Protein AF-0000000070193181 (afdb_homodimer)

InterPro domains:
  IPR027873 Protein PAXX [PF15384] (35-204)
  IPR027873 Protein PAXX [PTHR28586] (33-205)
  IPR054134 Protein PAXX, N-terminal domain [cd22286] (14-117)

Foldseek 3Di:
DDAPLVLCVVLVQAWDWDWDADPNQIKIWTWHQDPPRFTKTWMDSLQWIWIDTDDPVRLVVLCVVLVHDDSSVVSNQQVVQRVVVVWDKDQPDPVSQKIWIWGDDDPNIRIDITGTDDPVVRVVVSVVSVVVVVVVVVVVVVVVVVVVVVVVVVVVVVVVVVVVPPVVVVPPPPPPPPDPPPPPPDDPPDDDPDDPDDDDDDDPD/DDAPLVLCVVLVQAWDWDWDADPNQIKIWTWHQDDPRFTKTWMDSLQWIWIDTHDPVRLVVLCVVLVHDDSSVVSNQQVVQRVVVVWDKDQPDPVSQKIWIWGDDDPNIRIDITGTDDPVVRVVVSVVSVVVVVVVVVVVVVVVVVVVVVVVVVVVVVVVVVVVPPVVVVPPPPPPPPDPPDPDDPDPDDPDDDDDDDDDDDPDD

Organism: Mizuhopecten yessoensis (NCBI:txid6573)

Secondary structure (DSSP, 8-state):
---HHHHHHHTT-TT-EEEEEETTEEEEEEEEE-GGG-EEEEEESSS-EEEEEE-HHHHHHHHHHTT-SSHHHHHHHHHHHHHTT-EEEE--STT-SEEEEEESSGGG-EEEEEEEPPHHHHHHHHHHHHHHHHHHHHHHHHHHHHHHHHHHHHHHHHHHHHHT--GGG------------------------------------/---HHHHHHHTT-TT-EEEEEETTEEEEEEEEE-GGG-EEEEEESSS-EEEEEE-HHHHHHHHHHTT-SSHHHHHHHHHHHHHTT-EEEE--STT-SEEEEEESSGGG-EEEEEEEPPHHHHHHHHHHHHHHHHHHHHHHHHHHHHHHHHHHHHHHHHHHHHHT--GGG------------------------------------

Radius of gyration: 42.68 Å; Cα contacts (8 Å, |Δi|>4): 519; chains: 2; bounding box: 134×130×107 Å

pLDDT: mean 82.74, std 24.54, range [20.33, 98.81]

Sequence (410 aa):
MASLKAILIDAKVDELHLVETVKNAKSLYFTGLGTNDKWKICSTNGTDVWKVELDDDELESYKDAAGVSTLEAFLSKFRKGFLAGDIATVIPFVDGTKVTINVGKGADKISIDVFEAKAAERKAELQNVLFRLADENMALRSDLAAAEKTIVSLKAQKGQGAAGFSLNDIGPKSSNQAKARPKAGMSAVNPNSKKRKAVTGVVFEMASLKAILIDAKVDELHLVETVKNAKSLYFTGLGTNDKWKICSTNGTDVWKVELDDDELESYKDAAGVSTLEAFLSKFRKGFLAGDIATVIPFVDGTKVTINVGKGADKISIDVFEAKAAERKAELQNVLFRLADENMALRSDLAAAEKTIVSLKAQKGQGAAGFSLNDIGPKSSNQAKARPKAGMSAVNPNSKKRKAVTGVVFE

Nearest PDB structures (foldseek):
  8p26-assembly4_H  TM=8.002E-01  e=2.041E-05  Arabidopsis thaliana
  1fu1-assembly1_B  TM=5.663E-01  e=6.458E-06  Homo sapiens
  5chx-assembly2_B  TM=5.996E-01  e=2.290E-05  Homo sapiens
  5cj4-assembly1_B  TM=5.265E-01  e=8.129E-06  Homo sapiens
  5wlz-assembly1_B  TM=6.507E-01  e=3.839E-04  Homo sapiens

Solvent-accessible surface area (backbone atoms only — not comparable to full-atom values): 23713 Å² total; per-residue (Å²): 128,81,52,66,53,56,51,34,54,73,57,61,51,39,74,41,70,48,78,47,74,54,97,90,40,58,36,40,37,36,32,29,70,41,79,93,51,14,48,23,43,36,38,28,65,56,80,55,35,27,37,38,69,35,46,72,70,55,45,50,51,51,31,54,74,50,71,40,90,44,69,68,56,37,46,46,50,46,42,51,16,52,75,67,63,33,64,46,76,44,63,87,47,92,83,54,49,44,37,35,42,32,31,33,67,80,93,69,30,41,74,44,74,25,28,55,48,53,72,72,55,30,50,50,51,54,26,54,50,42,53,49,36,50,53,47,35,56,50,43,53,52,52,36,53,53,45,50,51,50,44,55,52,54,54,51,52,54,56,53,60,62,57,66,65,55,63,71,77,66,53,79,76,73,77,74,75,70,76,78,72,75,79,74,76,80,76,80,81,82,80,86,72,81,79,80,79,84,83,85,81,85,71,82,124,128,81,50,66,52,56,51,34,54,74,57,61,52,37,75,41,69,48,77,46,75,55,97,89,41,59,34,41,37,36,31,29,70,40,79,94,51,14,48,23,44,36,37,28,64,57,80,55,33,27,38,38,69,35,47,73,70,55,45,49,51,51,30,54,73,49,73,40,92,43,71,68,57,39,45,46,50,44,42,52,16,52,74,69,62,33,64,48,76,44,65,85,46,92,84,54,47,44,36,35,41,32,31,35,66,80,92,70,30,40,75,44,74,25,28,54,48,53,71,71,55,28,50,50,51,53,27,52,52,42,52,48,36,50,53,49,37,54,50,42,52,52,52,35,53,52,44,50,52,52,45,53,52,54,53,52,53,55,56,53,60,62,57,65,68,55,65,71,78,66,54,80,77,74,78,75,76,71,77,79,69,77,81,75,84,77,77,84,78,85,86,73,86,72,88,82,86,84,77,85,86,80,85,69,118

Structure (mmCIF, N/CA/C/O backbone):
data_AF-0000000070193181-model_v1
#
loop_
_entity.id
_entity.type
_entity.pdbx_description
1 polymer 'Uncharacterized protein'
#
loop_
_atom_site.group_PDB
_atom_site.id
_atom_site.type_symbol
_atom_site.label_atom_id
_atom_site.label_alt_id
_atom_site.label_comp_id
_atom_site.label_asym_id
_atom_site.label_entity_id
_atom_site.label_seq_id
_atom_site.pdbx_PDB_ins_code
_atom_site.Cartn_x
_atom_site.Cartn_y
_atom_site.Cartn_z
_atom_site.occupancy
_atom_site.B_iso_or_equiv
_atom_site.auth_seq_id
_atom_site.auth_comp_id
_atom_site.auth_asym_id
_atom_site.auth_atom_id
_atom_site.pdbx_PDB_model_num
ATOM 1 N N . MET A 1 1 ? -33.312 4.758 -8.43 1 65.62 1 MET A N 1
ATOM 2 C CA . MET A 1 1 ? -32.594 4.285 -7.242 1 65.62 1 MET A CA 1
ATOM 3 C C . MET A 1 1 ? -31.094 4.309 -7.457 1 65.62 1 MET A C 1
ATOM 5 O O . MET A 1 1 ? -30.625 4.148 -8.586 1 65.62 1 MET A O 1
ATOM 9 N N . ALA A 1 2 ? -30.344 4.812 -6.531 1 84 2 ALA A N 1
ATOM 10 C CA . ALA A 1 2 ? -28.906 4.922 -6.695 1 84 2 ALA A CA 1
ATOM 11 C C . ALA A 1 2 ? -28.281 3.564 -7 1 84 2 ALA A C 1
ATOM 13 O O . ALA A 1 2 ? -28.75 2.533 -6.52 1 84 2 ALA A O 1
ATOM 14 N N . SER A 1 3 ? -27.453 3.535 -7.984 1 93.69 3 SER A N 1
ATOM 15 C CA . SER A 1 3 ? -26.734 2.307 -8.305 1 93.69 3 SER A CA 1
ATOM 16 C C . SER A 1 3 ? -25.969 1.774 -7.098 1 93.69 3 SER A C 1
ATOM 18 O O . SER A 1 3 ? -25.625 2.535 -6.188 1 93.69 3 SER A O 1
ATOM 20 N N . LEU A 1 4 ? -25.828 0.489 -7.043 1 95.06 4 LEU A N 1
ATOM 21 C CA . LEU A 1 4 ? -25.078 -0.11 -5.945 1 95.06 4 LEU A CA 1
ATOM 22 C C . LEU A 1 4 ? -23.703 0.544 -5.805 1 95.06 4 LEU A C 1
ATOM 24 O O . LEU A 1 4 ? -23.25 0.827 -4.691 1 95.06 4 LEU A O 1
ATOM 28 N N . LYS A 1 5 ? -23.047 0.764 -6.91 1 96.56 5 LYS A N 1
ATOM 29 C CA . LYS A 1 5 ? -21.75 1.43 -6.91 1 96.56 5 LYS A CA 1
ATOM 30 C C . LYS A 1 5 ? -21.812 2.773 -6.191 1 96.56 5 LYS A C 1
ATOM 32 O O . LYS A 1 5 ? -20.969 3.082 -5.355 1 96.56 5 LYS A O 1
ATOM 37 N N . ALA A 1 6 ? -22.75 3.535 -6.492 1 96.81 6 ALA A N 1
ATOM 38 C CA . ALA A 1 6 ? -22.906 4.852 -5.875 1 96.81 6 ALA A CA 1
ATOM 39 C C . ALA A 1 6 ? -23.125 4.727 -4.371 1 96.81 6 ALA A C 1
ATOM 41 O O . ALA A 1 6 ? -22.594 5.512 -3.59 1 96.81 6 ALA A O 1
ATOM 42 N N . ILE A 1 7 ? -23.922 3.781 -3.994 1 96.81 7 ILE A N 1
ATOM 43 C CA . ILE A 1 7 ? -24.234 3.555 -2.588 1 96.81 7 ILE A CA 1
ATOM 44 C C . ILE A 1 7 ? -22.969 3.172 -1.833 1 96.81 7 ILE A C 1
ATOM 46 O O . ILE A 1 7 ? -22.719 3.67 -0.733 1 96.81 7 ILE A O 1
ATOM 50 N N . LEU A 1 8 ? -22.188 2.328 -2.395 1 97.88 8 LEU A N 1
ATOM 51 C CA . LEU A 1 8 ? -20.969 1.851 -1.766 1 97.88 8 LEU A CA 1
ATOM 52 C C . LEU A 1 8 ? -19.953 2.984 -1.605 1 97.88 8 LEU A C 1
ATOM 54 O O . LEU A 1 8 ? -19.281 3.082 -0.578 1 97.88 8 LEU A O 1
ATOM 58 N N . ILE A 1 9 ? -19.812 3.832 -2.613 1 97.62 9 ILE A N 1
ATOM 59 C CA . ILE A 1 9 ? -18.891 4.965 -2.592 1 97.62 9 ILE A CA 1
ATOM 60 C C . ILE A 1 9 ? -19.344 5.977 -1.543 1 97.62 9 ILE A C 1
ATOM 62 O O . ILE A 1 9 ? -18.531 6.496 -0.777 1 97.62 9 ILE A O 1
ATOM 66 N N . ASP A 1 10 ? -20.625 6.203 -1.523 1 96.94 10 ASP A N 1
ATOM 67 C CA . ASP A 1 10 ? -21.172 7.133 -0.54 1 96.94 10 ASP A CA 1
ATOM 68 C C . ASP A 1 10 ? -20.938 6.629 0.882 1 96.94 10 ASP A C 1
ATOM 70 O O . ASP A 1 10 ? -20.672 7.418 1.79 1 96.94 10 ASP A O 1
ATOM 74 N N . ALA A 1 11 ? -21.062 5.324 1.066 1 97.56 11 ALA A N 1
ATOM 75 C CA . ALA A 1 11 ? -20.859 4.707 2.375 1 97.56 11 ALA A CA 1
ATOM 76 C C . ALA A 1 11 ? -19.375 4.555 2.68 1 97.56 11 ALA A C 1
ATOM 78 O O . ALA A 1 11 ? -19 4.152 3.783 1 97.56 11 ALA A O 1
ATOM 79 N N . LYS A 1 12 ? -18.469 4.777 1.713 1 97.38 12 LYS A N 1
ATOM 80 C CA . LYS A 1 12 ? -17.016 4.727 1.824 1 97.38 12 LYS A CA 1
ATOM 81 C C . LYS A 1 12 ? -16.531 3.322 2.193 1 97.38 12 LYS A C 1
ATOM 83 O O . LYS A 1 12 ? -15.672 3.162 3.057 1 97.38 12 LYS A O 1
ATOM 88 N N . VAL A 1 13 ? -17.203 2.336 1.604 1 98.44 13 VAL A N 1
ATOM 89 C CA . VAL A 1 13 ? -16.797 0.963 1.89 1 98.44 13 VAL A CA 1
ATOM 90 C C . VAL A 1 13 ? -16.188 0.336 0.643 1 98.44 13 VAL A C 1
ATOM 92 O O . VAL A 1 13 ? -15.852 -0.852 0.636 1 98.44 13 VAL A O 1
ATOM 95 N N . ASP A 1 14 ? -15.906 1.132 -0.426 1 97.62 14 ASP A N 1
ATOM 96 C CA . ASP A 1 14 ? -15.445 0.626 -1.717 1 97.62 14 ASP A CA 1
ATOM 97 C C . ASP A 1 14 ? -13.93 0.479 -1.743 1 97.62 14 ASP A C 1
ATOM 99 O O . ASP A 1 14 ? -13.375 -0.171 -2.635 1 97.62 14 ASP A O 1
ATOM 103 N N . GLU A 1 15 ? -13.18 1.041 -0.771 1 97.25 15 GLU A N 1
ATOM 104 C CA . GLU A 1 15 ? -11.719 0.988 -0.819 1 97.25 15 GLU A CA 1
ATOM 105 C C . GLU A 1 15 ? -11.125 0.893 0.583 1 97.25 15 GLU A C 1
ATOM 107 O O . GLU A 1 15 ? -10.156 1.592 0.903 1 97.25 15 GLU A O 1
ATOM 112 N N . LEU A 1 16 ? -11.641 0.043 1.404 1 98.25 16 LEU A N 1
ATOM 113 C CA . LEU A 1 16 ? -11.117 -0.183 2.746 1 98.25 16 LEU A CA 1
ATOM 114 C C . LEU A 1 16 ? -9.961 -1.184 2.721 1 98.25 16 LEU A C 1
ATOM 116 O O . LEU A 1 16 ? -9.914 -2.055 1.85 1 98.25 16 LEU A O 1
ATOM 120 N N . HIS A 1 17 ? -9.07 -1.049 3.637 1 98.69 17 HIS A N 1
ATOM 121 C CA . HIS A 1 17 ? -8.109 -2.119 3.891 1 98.69 17 HIS A CA 1
ATOM 122 C C . HIS A 1 17 ? -7.637 -2.102 5.34 1 98.69 17 HIS A C 1
ATOM 124 O O . HIS A 1 17 ? -7.688 -1.062 6 1 98.69 17 HIS A O 1
ATOM 130 N N . LEU A 1 18 ? -7.262 -3.242 5.82 1 98.12 18 LEU A N 1
ATOM 131 C CA . LEU A 1 18 ? -6.777 -3.438 7.184 1 98.12 18 LEU A CA 1
ATOM 132 C C . LEU A 1 18 ? -5.812 -4.613 7.258 1 98.12 18 LEU A C 1
ATOM 134 O O . LEU A 1 18 ? -6.043 -5.648 6.625 1 98.12 18 LEU A O 1
ATOM 138 N N . VAL A 1 19 ? -4.762 -4.402 7.988 1 97.88 19 VAL A N 1
ATOM 139 C CA . VAL A 1 19 ? -3.84 -5.504 8.242 1 97.88 19 VAL A CA 1
ATOM 140 C C . VAL A 1 19 ? -4.027 -6.02 9.672 1 97.88 19 VAL A C 1
ATOM 142 O O . VAL A 1 19 ? -4.098 -5.23 10.617 1 97.88 19 VAL A O 1
ATOM 145 N N . GLU A 1 20 ? -4.184 -7.266 9.758 1 94.56 20 GLU A N 1
ATOM 146 C CA . GLU A 1 20 ? -4.23 -7.922 11.062 1 94.56 20 GLU A CA 1
ATOM 147 C C . GLU A 1 20 ? -3.086 -8.922 11.219 1 94.56 20 GLU A C 1
ATOM 149 O O . GLU A 1 20 ? -2.746 -9.633 10.273 1 94.56 20 GLU A O 1
ATOM 154 N N . THR A 1 21 ? -2.506 -8.953 12.352 1 92.88 21 THR A N 1
ATOM 155 C CA . THR A 1 21 ? -1.449 -9.914 12.656 1 92.88 21 THR A CA 1
ATOM 156 C C . THR A 1 21 ? -1.872 -10.844 13.789 1 92.88 21 THR A C 1
ATOM 158 O O . THR A 1 21 ? -2.178 -10.383 14.898 1 92.88 21 THR A O 1
ATOM 161 N N . VAL A 1 22 ? -2.006 -12.141 13.461 1 85.31 22 VAL A N 1
ATOM 162 C CA . VAL A 1 22 ? -2.34 -13.172 14.438 1 85.31 22 VAL A CA 1
ATOM 163 C C . VAL A 1 22 ? -1.204 -14.188 14.531 1 85.31 22 VAL A C 1
ATOM 165 O O . VAL A 1 22 ? -0.847 -14.82 13.531 1 85.31 22 VAL A O 1
ATOM 168 N N . LYS A 1 23 ? -0.67 -14.461 15.734 1 86.12 23 LYS A N 1
ATOM 169 C CA . LYS A 1 23 ? 0.412 -15.414 15.969 1 86.12 23 LYS A CA 1
ATOM 170 C C . LYS A 1 23 ? 1.518 -15.258 14.93 1 86.12 23 LYS A C 1
ATOM 172 O O . LYS A 1 23 ? 1.922 -16.234 14.289 1 86.12 23 LYS A O 1
ATOM 177 N N . ASN A 1 24 ? 1.888 -14.141 14.516 1 87.94 24 ASN A N 1
ATOM 178 C CA . ASN A 1 24 ? 3.01 -13.773 13.656 1 87.94 24 ASN A CA 1
ATOM 179 C C . ASN A 1 24 ? 2.658 -13.922 12.18 1 87.94 24 ASN A C 1
ATOM 181 O O . ASN A 1 24 ? 3.547 -13.992 11.328 1 87.94 24 ASN A O 1
ATOM 185 N N . ALA A 1 25 ? 1.399 -14.211 11.875 1 91.25 25 ALA A N 1
ATOM 186 C CA . ALA A 1 25 ? 0.927 -14.258 10.492 1 91.25 25 ALA A CA 1
ATOM 187 C C . ALA A 1 25 ? 0.084 -13.023 10.164 1 91.25 25 ALA A C 1
ATOM 189 O O . ALA A 1 25 ? -0.833 -12.68 10.914 1 91.25 25 ALA A O 1
ATOM 190 N N . LYS A 1 26 ? 0.435 -12.445 9.062 1 95.56 26 LYS A N 1
ATOM 191 C 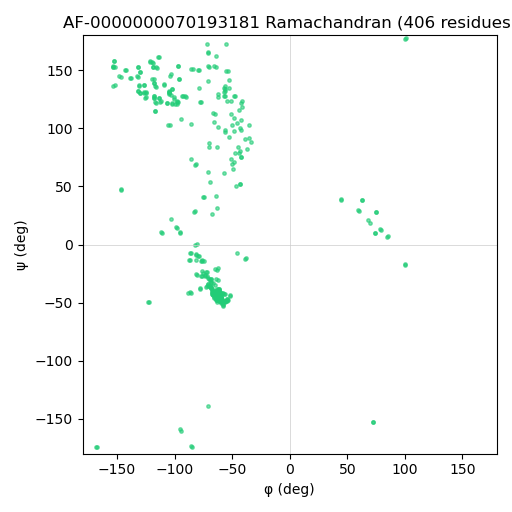CA . LYS A 1 26 ? -0.287 -11.242 8.656 1 95.56 26 LYS A CA 1
ATOM 192 C C . LYS A 1 26 ? -1.394 -11.578 7.66 1 95.56 26 LYS A C 1
ATOM 194 O O . LYS A 1 26 ? -1.228 -12.453 6.812 1 95.56 26 LYS A O 1
ATOM 199 N N . SER A 1 27 ? -2.482 -10.891 7.809 1 97.62 27 SER A N 1
ATOM 200 C CA . SER A 1 27 ? -3.576 -10.922 6.844 1 97.62 27 SER A CA 1
ATOM 201 C C . SER A 1 27 ? -4.02 -9.516 6.465 1 97.62 27 SER A C 1
ATOM 203 O O . SER A 1 27 ? -4.094 -8.633 7.316 1 97.62 27 SER A O 1
ATOM 205 N N . LEU A 1 28 ? -4.215 -9.422 5.203 1 98.62 28 LEU A N 1
ATOM 206 C CA . LEU A 1 28 ? -4.754 -8.172 4.68 1 98.62 28 LEU A CA 1
ATOM 207 C C . LEU A 1 28 ? -6.211 -8.336 4.266 1 98.62 28 LEU A C 1
ATOM 209 O O . LEU A 1 28 ? -6.547 -9.258 3.516 1 98.62 28 LEU A O 1
ATOM 213 N N . TYR A 1 29 ? -7.055 -7.547 4.855 1 98.75 29 TYR A N 1
ATOM 214 C CA . TYR A 1 29 ? -8.453 -7.441 4.453 1 98.75 29 TYR A CA 1
ATOM 215 C C . TYR A 1 29 ? -8.695 -6.18 3.631 1 98.75 29 TYR A C 1
ATOM 217 O O . TYR A 1 29 ? -8.188 -5.109 3.967 1 98.75 29 TYR A O 1
ATOM 225 N N . PHE A 1 30 ? -9.43 -6.34 2.486 1 98.75 30 PHE A N 1
ATOM 226 C CA . PHE A 1 30 ? -9.68 -5.137 1.705 1 98.75 30 PHE A CA 1
ATOM 227 C C . PHE A 1 30 ? -10.961 -5.273 0.898 1 98.75 30 PHE A C 1
ATOM 229 O O . PHE A 1 30 ? -11.43 -6.387 0.641 1 98.75 30 PHE A O 1
ATOM 236 N N . THR A 1 31 ? -11.602 -4.168 0.609 1 98.81 31 THR A N 1
ATOM 237 C CA . THR A 1 31 ? -12.828 -4.125 -0.183 1 98.81 31 THR A CA 1
ATOM 238 C C . THR A 1 31 ? -12.586 -3.41 -1.51 1 98.81 31 THR A C 1
ATOM 240 O O . THR A 1 31 ? -11.555 -2.766 -1.697 1 98.81 31 THR A O 1
ATOM 243 N N . GLY A 1 32 ? -13.461 -3.633 -2.439 1 97.81 32 GLY A N 1
ATOM 244 C CA . GLY A 1 32 ? -13.406 -2.984 -3.74 1 97.81 32 GLY A CA 1
ATOM 245 C C . GLY A 1 32 ? -14.672 -3.164 -4.551 1 97.81 32 GLY A C 1
ATOM 246 O O . GLY A 1 32 ? -15.695 -3.602 -4.023 1 97.81 32 GLY A O 1
ATOM 247 N N . LEU A 1 33 ? -14.586 -2.688 -5.75 1 97.19 33 LEU A N 1
ATOM 248 C CA . LEU A 1 33 ? -15.648 -2.912 -6.727 1 97.19 33 LEU A CA 1
ATOM 249 C C . LEU A 1 33 ? -15.25 -4.004 -7.711 1 97.19 33 LEU A C 1
ATOM 251 O O . LEU A 1 33 ? -14.195 -3.928 -8.344 1 97.19 33 LEU A O 1
ATOM 255 N N . GLY A 1 34 ? -16.047 -5.047 -7.766 1 95.38 34 GLY A N 1
ATOM 256 C CA . GLY A 1 34 ? -15.758 -6.18 -8.633 1 95.38 34 GLY A CA 1
ATOM 257 C C . GLY A 1 34 ? -16.453 -6.098 -9.969 1 95.38 34 GLY A C 1
ATOM 258 O O . GLY A 1 34 ? -16.75 -5.004 -10.453 1 95.38 34 GLY A O 1
ATOM 259 N N . THR A 1 35 ? -16.562 -7.301 -10.57 1 93.19 35 THR A N 1
ATOM 260 C CA . THR A 1 35 ? -17.25 -7.418 -11.852 1 93.19 35 THR A CA 1
ATOM 261 C C . THR A 1 35 ? -18.672 -6.891 -11.75 1 93.19 35 THR A C 1
ATOM 263 O O . THR A 1 35 ? -19.375 -7.152 -10.766 1 93.19 35 THR A O 1
ATOM 266 N N . ASN A 1 36 ? -19.109 -6.082 -12.719 1 93.88 36 ASN A N 1
ATOM 267 C CA . ASN A 1 36 ? -20.469 -5.539 -12.789 1 93.88 36 ASN A CA 1
ATOM 268 C C . ASN A 1 36 ? -20.797 -4.695 -11.562 1 93.88 36 ASN A C 1
ATOM 270 O O . ASN A 1 36 ? -21.922 -4.727 -11.062 1 93.88 36 ASN A O 1
ATOM 274 N N . ASP A 1 37 ? -19.781 -4.098 -10.977 1 93.94 37 ASP A N 1
ATOM 275 C CA . ASP A 1 37 ? -19.922 -3.127 -9.891 1 93.94 37 ASP A CA 1
ATOM 276 C C . ASP A 1 37 ? -20.406 -3.797 -8.609 1 93.94 37 ASP A C 1
ATOM 278 O O . ASP A 1 37 ? -21.031 -3.146 -7.762 1 93.94 37 ASP A O 1
ATOM 282 N N . LYS A 1 38 ? -20.25 -5.102 -8.555 1 97.38 38 LYS A N 1
ATOM 283 C CA . LYS A 1 38 ? -20.531 -5.809 -7.309 1 97.38 38 LYS A CA 1
ATOM 284 C C . LYS A 1 38 ? -19.578 -5.375 -6.199 1 97.38 38 LYS A C 1
ATOM 286 O O . LYS A 1 38 ? -18.469 -4.91 -6.477 1 97.38 38 LYS A O 1
ATOM 291 N N . TRP A 1 39 ? -20.078 -5.488 -4.945 1 98.44 39 TRP A N 1
ATOM 292 C CA . TRP A 1 39 ? -19.203 -5.199 -3.812 1 98.44 39 TRP A CA 1
ATOM 293 C C . TRP A 1 39 ? -18.25 -6.359 -3.551 1 98.44 39 TRP A C 1
ATOM 295 O O . TRP A 1 39 ? -18.688 -7.5 -3.359 1 98.44 39 TRP A O 1
ATOM 305 N N . LYS A 1 40 ? -17.031 -6.078 -3.584 1 98.5 40 LYS A N 1
ATOM 306 C CA . LYS A 1 40 ? -16.016 -7.105 -3.41 1 98.5 40 LYS A CA 1
ATOM 307 C C . LYS A 1 40 ? -15.391 -7.027 -2.021 1 98.5 40 LYS A C 1
ATOM 309 O O . LYS A 1 40 ? -15.016 -5.945 -1.564 1 98.5 40 LYS A O 1
ATOM 314 N N . ILE A 1 41 ? -15.281 -8.141 -1.348 1 98.62 41 ILE A N 1
ATOM 315 C CA . ILE A 1 41 ? -14.602 -8.273 -0.065 1 98.62 41 ILE A CA 1
ATOM 316 C C . ILE A 1 41 ? -13.547 -9.367 -0.154 1 98.62 41 ILE A C 1
ATOM 318 O O . ILE A 1 41 ? -13.844 -10.492 -0.567 1 98.62 41 ILE A O 1
ATOM 322 N N . CYS A 1 42 ? -12.32 -8.992 0.221 1 98.69 42 CYS A N 1
ATOM 323 C CA . CYS A 1 42 ? -11.211 -9.922 0.038 1 98.69 42 CYS A CA 1
ATOM 324 C C . CYS A 1 42 ? -10.383 -10.031 1.31 1 98.69 42 CYS A C 1
ATOM 326 O O . CYS A 1 42 ? -10.344 -9.102 2.115 1 98.69 42 CYS A O 1
ATOM 328 N N . SER A 1 43 ? -9.773 -11.141 1.477 1 98.38 43 SER A N 1
ATOM 329 C CA . SER A 1 43 ? -8.688 -11.367 2.428 1 98.38 43 SER A CA 1
ATOM 330 C C . SER A 1 43 ? -7.516 -12.086 1.766 1 98.38 43 SER A C 1
ATOM 332 O O . SER A 1 43 ? -7.711 -12.906 0.869 1 98.38 43 SER A O 1
ATOM 334 N N . THR A 1 44 ? -6.301 -11.734 2.17 1 98.31 44 THR A N 1
ATOM 335 C CA . THR A 1 44 ? -5.125 -12.383 1.6 1 98.31 44 THR A CA 1
ATOM 336 C C . THR A 1 44 ? -4.012 -12.5 2.637 1 98.31 44 THR A C 1
ATOM 338 O O . THR A 1 44 ? -3.869 -11.625 3.498 1 98.31 44 THR A O 1
ATOM 341 N N . ASN A 1 45 ? -3.334 -13.523 2.555 1 95.88 45 ASN A N 1
ATOM 342 C CA . ASN A 1 45 ? -2.109 -13.664 3.334 1 95.88 45 ASN A CA 1
ATOM 343 C C . ASN A 1 45 ? -0.88 -13.258 2.525 1 95.88 45 ASN A C 1
ATOM 345 O O . ASN A 1 45 ? 0.25 -13.555 2.918 1 95.88 45 ASN A O 1
ATOM 349 N N . GLY A 1 46 ? -1.112 -12.672 1.386 1 96 46 GLY A N 1
ATOM 350 C CA . GLY A 1 46 ? -0.04 -12.219 0.516 1 96 46 GLY A CA 1
ATOM 351 C C . GLY A 1 46 ? 0.243 -13.172 -0.631 1 96 46 GLY A C 1
ATOM 352 O O . GLY A 1 46 ? 0.903 -12.797 -1.604 1 96 46 GLY A O 1
ATOM 353 N N . THR A 1 47 ? -0.208 -14.391 -0.549 1 94.31 47 THR A N 1
ATOM 354 C CA . THR A 1 47 ? -0.029 -15.391 -1.6 1 94.31 47 THR A CA 1
ATOM 355 C C . THR A 1 47 ? -1.376 -15.945 -2.057 1 94.31 47 THR A C 1
ATOM 357 O O . THR A 1 47 ? -1.643 -16.031 -3.256 1 94.31 47 THR A O 1
ATOM 360 N N . ASP A 1 48 ? -2.168 -16.328 -1.132 1 95.88 48 ASP A N 1
ATOM 361 C CA . ASP A 1 48 ? -3.525 -16.781 -1.417 1 95.88 48 ASP A CA 1
ATOM 362 C C . ASP A 1 48 ? -4.539 -15.648 -1.208 1 95.88 48 ASP A C 1
ATOM 364 O O . ASP A 1 48 ? -4.285 -14.719 -0.441 1 95.88 48 ASP A O 1
ATOM 368 N N . VAL A 1 49 ? -5.637 -15.773 -1.935 1 98.25 49 VAL A N 1
ATOM 369 C CA . VAL A 1 49 ? -6.695 -14.773 -1.826 1 98.25 49 VAL A CA 1
ATOM 370 C C . VAL A 1 49 ? -8.047 -15.461 -1.641 1 98.25 49 VAL A C 1
ATOM 372 O O . VAL A 1 49 ? -8.336 -16.453 -2.307 1 98.25 49 VAL A O 1
ATOM 375 N N . TRP A 1 50 ? -8.797 -14.992 -0.686 1 98.62 50 TRP A N 1
ATOM 376 C CA . TRP A 1 50 ? -10.211 -15.328 -0.536 1 98.62 50 TRP A CA 1
ATOM 377 C C . TRP A 1 50 ? -11.086 -14.125 -0.869 1 98.62 50 TRP A C 1
ATOM 379 O O . TRP A 1 50 ? -10.773 -12.992 -0.501 1 98.62 50 TRP A O 1
ATOM 389 N N . LYS A 1 51 ? -12.172 -14.43 -1.6 1 98.5 51 LYS A N 1
ATOM 390 C CA . LYS A 1 51 ? -12.969 -13.266 -1.988 1 98.5 51 LYS A CA 1
ATOM 391 C C . LYS A 1 51 ? -14.43 -13.656 -2.197 1 98.5 51 LYS A C 1
ATOM 393 O O . LYS A 1 51 ? -14.75 -14.828 -2.361 1 98.5 51 LYS A O 1
ATOM 398 N N . VAL A 1 52 ? -15.305 -12.664 -2.098 1 98.44 52 VAL A N 1
ATOM 399 C CA . VAL A 1 52 ? -16.703 -12.75 -2.51 1 98.44 52 VAL A CA 1
ATOM 400 C C . VAL A 1 52 ? -17.109 -11.461 -3.225 1 98.44 52 VAL A C 1
ATOM 402 O O . VAL A 1 52 ? -16.547 -10.398 -2.961 1 98.44 52 VAL A O 1
ATOM 405 N N . GLU A 1 53 ? -17.906 -11.594 -4.188 1 98.38 53 GLU A N 1
ATOM 406 C CA . GLU A 1 53 ? -18.531 -10.453 -4.855 1 98.38 53 GLU A CA 1
ATOM 407 C C . GLU A 1 53 ? -20.047 -10.484 -4.684 1 98.38 53 GLU A C 1
ATOM 409 O O . GLU A 1 53 ? -20.703 -11.43 -5.117 1 98.38 53 GLU A O 1
ATOM 414 N N . LEU A 1 54 ? -20.578 -9.422 -4.121 1 98.31 54 LEU A N 1
ATOM 415 C CA . LEU A 1 54 ? -21.984 -9.422 -3.699 1 98.31 54 LEU A CA 1
ATOM 416 C C . LEU A 1 54 ? -22.797 -8.453 -4.547 1 98.31 54 LEU A C 1
ATOM 418 O O . LEU A 1 54 ? -22.438 -7.285 -4.688 1 98.31 54 LEU A O 1
ATOM 422 N N . ASP A 1 55 ? -23.797 -8.992 -5.156 1 96.75 55 ASP A N 1
ATOM 423 C CA . ASP A 1 55 ? -24.766 -8.109 -5.812 1 96.75 55 ASP A CA 1
ATOM 424 C C . ASP A 1 55 ? -25.828 -7.625 -4.828 1 96.75 55 ASP A C 1
ATOM 426 O O . ASP A 1 55 ? -25.734 -7.887 -3.625 1 96.75 55 ASP A O 1
ATOM 430 N N . ASP A 1 56 ? -26.812 -6.922 -5.336 1 94.88 56 ASP A N 1
ATOM 431 C CA . ASP A 1 56 ? -27.828 -6.297 -4.492 1 94.88 56 ASP A CA 1
ATOM 432 C C . ASP A 1 56 ? -28.562 -7.344 -3.654 1 94.88 56 ASP A C 1
ATOM 434 O O . ASP A 1 56 ? -28.75 -7.164 -2.447 1 94.88 56 ASP A O 1
ATOM 438 N N . ASP A 1 57 ? -28.953 -8.406 -4.312 1 95.69 57 ASP A N 1
ATOM 439 C CA . ASP A 1 57 ? -29.734 -9.43 -3.629 1 95.69 57 ASP A CA 1
ATOM 440 C C . ASP A 1 57 ? -28.906 -10.117 -2.543 1 95.69 57 ASP A C 1
ATOM 442 O O . ASP A 1 57 ? -29.406 -10.375 -1.446 1 95.69 57 ASP A O 1
ATOM 446 N N . GLU A 1 58 ? -27.672 -10.445 -2.832 1 96.5 58 GLU A N 1
ATOM 447 C CA . GLU A 1 58 ? -26.797 -11.102 -1.875 1 96.5 58 GLU A CA 1
ATOM 448 C C . GLU A 1 58 ? -26.5 -10.188 -0.684 1 96.5 58 GLU A C 1
ATOM 450 O O . GLU A 1 58 ? -26.453 -10.648 0.458 1 96.5 58 GLU A O 1
ATOM 455 N N . LEU A 1 59 ? -26.312 -8.961 -0.959 1 96 59 LEU A N 1
ATOM 456 C CA . LEU A 1 59 ? -26.062 -7.988 0.096 1 96 59 LEU A CA 1
ATOM 457 C C . LEU A 1 59 ? -27.266 -7.875 1.027 1 96 59 LEU A C 1
ATOM 459 O O . LEU A 1 59 ? -27.109 -7.777 2.246 1 96 59 LEU A O 1
ATOM 463 N N . GLU A 1 60 ? -28.453 -7.891 0.418 1 95.62 60 GLU A N 1
ATOM 464 C CA . GLU A 1 60 ? -29.672 -7.852 1.216 1 95.62 60 GLU A CA 1
ATOM 465 C C . GLU A 1 60 ? -29.766 -9.062 2.137 1 95.62 60 GLU A C 1
ATOM 467 O O . GLU A 1 60 ? -30.234 -8.945 3.273 1 95.62 60 GLU A O 1
ATOM 472 N N . SER A 1 61 ? -29.359 -10.148 1.63 1 96.62 61 SER A N 1
ATOM 473 C CA . SER A 1 61 ? -29.375 -11.367 2.438 1 96.62 61 SER A CA 1
ATOM 474 C C . SER A 1 61 ? -28.453 -11.242 3.646 1 96.62 61 SER A C 1
ATOM 476 O O . SER A 1 61 ? -28.812 -11.656 4.75 1 96.62 61 SER A O 1
ATOM 478 N N . TYR A 1 62 ? -27.234 -10.703 3.484 1 96.31 62 TYR A N 1
ATOM 479 C CA . TYR A 1 62 ? -26.312 -10.492 4.59 1 96.31 62 TYR A CA 1
ATOM 480 C C . TYR A 1 62 ? -26.859 -9.445 5.562 1 96.31 62 TYR A C 1
ATOM 482 O O . TYR A 1 62 ? -26.703 -9.586 6.777 1 96.31 62 TYR A O 1
ATOM 490 N N . LYS A 1 63 ? -27.422 -8.406 4.992 1 96.06 63 LYS A N 1
ATOM 491 C CA . LYS A 1 63 ? -28.062 -7.383 5.816 1 96.06 63 LYS A CA 1
ATOM 492 C C . LYS A 1 63 ? -29.125 -7.988 6.727 1 96.06 63 LYS A C 1
ATOM 494 O O . LYS A 1 63 ? -29.156 -7.711 7.93 1 96.06 63 LYS A O 1
ATOM 499 N N . ASP A 1 64 ? -30 -8.805 6.148 1 95.56 64 ASP A N 1
ATOM 500 C CA . ASP A 1 64 ? -31.078 -9.445 6.906 1 95.56 64 ASP A CA 1
ATOM 501 C C . ASP A 1 64 ? -30.5 -10.383 7.969 1 95.56 64 ASP A C 1
ATOM 503 O O . ASP A 1 64 ? -31.016 -10.43 9.094 1 95.56 64 ASP A O 1
ATOM 507 N N . ALA A 1 65 ? -29.5 -11.117 7.629 1 93.75 65 ALA A N 1
ATOM 508 C CA . ALA A 1 65 ? -28.859 -12.055 8.562 1 93.75 65 ALA A CA 1
ATOM 509 C C . ALA A 1 65 ? -28.25 -11.312 9.742 1 93.75 65 ALA A C 1
ATOM 511 O O . ALA A 1 65 ? -28.172 -11.844 10.852 1 93.75 65 ALA A O 1
ATOM 512 N N . ALA A 1 66 ? -27.812 -10.086 9.555 1 93.44 66 ALA A N 1
ATOM 513 C CA . ALA A 1 66 ? -27.188 -9.281 10.602 1 93.44 66 ALA A CA 1
ATOM 514 C C . ALA A 1 66 ? -28.25 -8.547 11.43 1 93.44 66 ALA A C 1
ATOM 516 O O . ALA A 1 66 ? -27.922 -7.883 12.414 1 93.44 66 ALA A O 1
ATOM 517 N N . GLY A 1 67 ? -29.531 -8.586 11.047 1 92.56 67 GLY A N 1
ATOM 518 C CA . GLY A 1 67 ? -30.625 -7.969 11.781 1 92.56 67 GLY A CA 1
ATOM 519 C C . GLY A 1 67 ? -30.656 -6.461 11.641 1 92.56 67 GLY A C 1
ATOM 520 O O . GLY A 1 67 ? -31.047 -5.754 12.578 1 92.56 67 GLY A O 1
ATOM 521 N N . VAL A 1 68 ? -30.156 -5.977 10.539 1 93.75 68 VAL A N 1
ATOM 522 C CA . VAL A 1 68 ? -30.125 -4.539 10.289 1 93.75 68 VAL A CA 1
ATOM 523 C C . VAL A 1 68 ? -31.234 -4.164 9.305 1 93.75 68 VAL A C 1
ATOM 525 O O . VAL A 1 68 ? -31.5 -4.902 8.352 1 93.75 68 VAL A O 1
ATOM 528 N N . SER A 1 69 ? -31.797 -3.029 9.438 1 93.75 69 SER A N 1
ATOM 529 C CA . SER A 1 69 ? -33.031 -2.686 8.742 1 93.75 69 SER A CA 1
ATOM 530 C C . SER A 1 69 ? -32.75 -2.086 7.367 1 93.75 69 SER A C 1
ATOM 532 O O . SER A 1 69 ? -33.438 -2.369 6.398 1 93.75 69 SER A O 1
ATOM 534 N N . THR A 1 70 ? -31.734 -1.207 7.273 1 95.06 70 THR A N 1
ATOM 535 C CA . THR A 1 70 ? -31.453 -0.537 6.008 1 95.06 70 THR A CA 1
ATOM 536 C C . THR A 1 70 ? -30.062 -0.881 5.504 1 95.06 70 THR A C 1
ATOM 538 O O . THR A 1 70 ? -29.172 -1.219 6.297 1 95.06 70 THR A O 1
ATOM 541 N N . LEU A 1 71 ? -29.922 -0.822 4.254 1 95.25 71 LEU A N 1
ATOM 542 C CA . LEU A 1 71 ? -28.625 -1.085 3.658 1 95.25 71 LEU A CA 1
ATOM 543 C C . LEU A 1 71 ? -27.578 -0.08 4.152 1 95.25 71 LEU A C 1
ATOM 545 O O . LEU A 1 71 ? -26.438 -0.444 4.418 1 95.25 71 LEU A O 1
ATOM 549 N N . GLU A 1 72 ? -27.953 1.146 4.238 1 95.25 72 GLU A N 1
ATOM 550 C CA . GLU A 1 72 ? -27.062 2.197 4.719 1 95.25 72 GLU A CA 1
ATOM 551 C C . GLU A 1 72 ? -26.562 1.895 6.133 1 95.25 72 GLU A C 1
ATOM 553 O O . GLU A 1 72 ? -25.375 2.076 6.434 1 95.25 72 GLU A O 1
ATOM 558 N N . ALA A 1 73 ? -27.438 1.434 6.934 1 95.69 73 ALA A N 1
ATOM 559 C CA . ALA A 1 73 ? -27.062 1.082 8.305 1 95.69 73 ALA A CA 1
ATOM 560 C C . ALA A 1 73 ? -26.125 -0.114 8.328 1 95.69 73 ALA A C 1
ATOM 562 O O . ALA A 1 73 ? -25.188 -0.16 9.141 1 95.69 73 ALA A O 1
ATOM 563 N N . PHE A 1 74 ? -26.453 -1.048 7.527 1 97.38 74 PHE A N 1
ATOM 564 C CA . PHE A 1 74 ? -25.609 -2.232 7.41 1 97.38 74 PHE A CA 1
ATOM 565 C C . PHE A 1 74 ? -24.188 -1.85 7 1 97.38 74 PHE A C 1
ATOM 567 O O . PHE A 1 74 ? -23.219 -2.254 7.648 1 97.38 74 PHE A O 1
ATOM 574 N N . LEU A 1 75 ? -24.016 -1.005 5.957 1 98.12 75 LEU A N 1
ATOM 575 C CA . LEU A 1 75 ? -22.719 -0.59 5.441 1 98.12 75 LEU A CA 1
ATOM 576 C C . LEU A 1 75 ? -21.984 0.294 6.449 1 98.12 75 LEU A C 1
ATOM 578 O O . LEU A 1 75 ? -20.766 0.202 6.594 1 98.12 75 LEU A O 1
ATOM 582 N N . SER A 1 76 ? -22.75 1.109 7.121 1 97.25 76 SER A N 1
ATOM 583 C CA . SER A 1 76 ? -22.141 1.943 8.156 1 97.25 76 SER A CA 1
ATOM 584 C C . SER A 1 76 ? -21.594 1.095 9.297 1 97.25 76 SER A C 1
ATOM 586 O O . SER A 1 76 ? -20.5 1.362 9.805 1 97.25 76 SER A O 1
ATOM 588 N N . LYS A 1 77 ? -22.359 0.123 9.672 1 96.62 77 LYS A N 1
ATOM 589 C CA . LYS A 1 77 ? -21.938 -0.799 10.711 1 96.62 77 LYS A CA 1
ATOM 590 C C . LYS A 1 77 ? -20.672 -1.555 10.289 1 96.62 77 LYS A C 1
ATOM 592 O O . LYS A 1 77 ? -19.734 -1.707 11.078 1 96.62 77 LYS A O 1
ATOM 597 N N . PHE A 1 78 ? -20.688 -1.976 9.133 1 98 78 PHE A N 1
ATOM 598 C CA . PHE A 1 78 ? -19.531 -2.676 8.57 1 98 78 PHE A CA 1
ATOM 599 C C . PHE A 1 78 ? -18.297 -1.784 8.586 1 98 78 PHE A C 1
ATOM 601 O O . PHE A 1 78 ? -17.234 -2.197 9.047 1 98 78 PHE A O 1
ATOM 608 N N . ARG A 1 79 ? -18.438 -0.633 8.094 1 98.06 79 ARG A N 1
ATOM 609 C CA . ARG A 1 79 ? -17.344 0.317 8.008 1 98.06 79 ARG A CA 1
ATOM 610 C C . ARG A 1 79 ? -16.781 0.64 9.398 1 98.06 79 ARG A C 1
ATOM 612 O O . ARG A 1 79 ? -15.57 0.661 9.594 1 98.06 79 ARG A O 1
ATOM 619 N N . LYS A 1 80 ? -17.641 0.878 10.305 1 96.25 80 LYS A N 1
ATOM 620 C CA . LYS A 1 80 ? -17.234 1.216 11.664 1 96.25 80 LYS A CA 1
ATOM 621 C C . LYS A 1 80 ? -16.422 0.08 12.289 1 96.25 80 LYS A C 1
ATOM 623 O O . LYS A 1 80 ? -15.367 0.312 12.883 1 96.25 80 LYS A O 1
ATOM 628 N N . GLY A 1 81 ? -16.938 -1.089 12.18 1 96.31 81 GLY A N 1
ATOM 629 C CA . GLY A 1 81 ? -16.203 -2.234 12.695 1 96.31 81 GLY A CA 1
ATOM 630 C C . GLY A 1 81 ? -14.859 -2.443 12.016 1 96.31 81 GLY A C 1
ATOM 631 O O . GLY A 1 81 ? -13.859 -2.746 12.672 1 96.31 81 GLY A O 1
ATOM 632 N N . PHE A 1 82 ? -14.867 -2.236 10.727 1 96.94 82 PHE A N 1
ATOM 633 C CA . PHE A 1 82 ? -13.672 -2.404 9.914 1 96.94 82 PHE A CA 1
ATOM 634 C C . PHE A 1 82 ? -12.594 -1.401 10.32 1 96.94 82 PHE A C 1
ATOM 636 O O . PHE A 1 82 ? -11.453 -1.781 10.578 1 96.94 82 PHE A O 1
ATOM 643 N N . LEU A 1 83 ? -12.961 -0.212 10.453 1 94.69 83 LEU A N 1
ATOM 644 C CA . LEU A 1 83 ? -12.023 0.862 10.773 1 94.69 83 LEU A CA 1
ATOM 645 C C . LEU A 1 83 ? -11.555 0.765 12.219 1 94.69 83 LEU A C 1
ATOM 647 O O . LEU A 1 83 ? -10.445 1.193 12.539 1 94.69 83 LEU A O 1
ATOM 651 N N . ALA A 1 84 ? -12.367 0.122 13.008 1 94.5 84 ALA A N 1
ATOM 652 C CA . ALA A 1 84 ? -12.008 -0.033 14.414 1 94.5 84 ALA A CA 1
ATOM 653 C C . ALA A 1 84 ? -11.039 -1.194 14.609 1 94.5 84 ALA A C 1
ATOM 655 O O . ALA A 1 84 ? -10.469 -1.362 15.695 1 94.5 84 ALA A O 1
ATOM 656 N N . GLY A 1 85 ? -10.867 -1.931 13.547 1 94.62 85 GLY A N 1
ATOM 657 C CA . GLY A 1 85 ? -9.984 -3.08 13.648 1 94.62 85 GLY A CA 1
ATOM 658 C C . GLY A 1 85 ? -10.633 -4.281 14.305 1 94.62 85 GLY A C 1
ATOM 659 O O . GLY A 1 85 ? -9.945 -5.199 14.75 1 94.62 85 GLY A O 1
ATOM 660 N N . ASP A 1 86 ? -11.953 -4.195 14.445 1 95.75 86 ASP A N 1
ATOM 661 C CA . ASP A 1 86 ? -12.703 -5.312 15.016 1 95.75 86 ASP A CA 1
ATOM 662 C C . ASP A 1 86 ? -12.984 -6.383 13.961 1 95.75 86 ASP A C 1
ATOM 664 O O . ASP A 1 86 ? -14.125 -6.562 13.539 1 95.75 86 ASP A O 1
ATOM 668 N N . ILE A 1 87 ? -12 -7.059 13.523 1 96.38 87 ILE A N 1
ATOM 669 C CA . ILE A 1 87 ? -12.109 -8.078 12.484 1 96.38 87 ILE A CA 1
ATOM 670 C C . ILE A 1 87 ? -11.5 -9.391 12.977 1 96.38 87 ILE A C 1
ATOM 672 O O . ILE A 1 87 ? -10.438 -9.383 13.609 1 96.38 87 ILE A O 1
ATOM 676 N N . ALA A 1 88 ? -12.188 -10.461 12.688 1 93.81 88 ALA A N 1
ATOM 677 C CA . ALA A 1 88 ? -11.727 -11.805 13.023 1 93.81 88 ALA A CA 1
ATOM 678 C C . ALA A 1 88 ? -12.094 -12.805 11.93 1 93.81 88 ALA A C 1
ATOM 680 O O . ALA A 1 88 ? -13.109 -12.641 11.25 1 93.81 88 ALA A O 1
ATOM 681 N N . THR A 1 89 ? -11.266 -13.781 11.836 1 94.25 89 THR A N 1
ATOM 682 C CA . THR A 1 89 ? -11.516 -14.781 10.805 1 94.25 89 THR A CA 1
ATOM 683 C C . THR A 1 89 ? -11.719 -16.156 11.438 1 94.25 89 THR A C 1
ATOM 685 O O . THR A 1 89 ? -11.055 -16.5 12.414 1 94.25 89 THR A O 1
ATOM 688 N N . VAL A 1 90 ? -12.602 -16.844 10.844 1 94.19 90 VAL A N 1
ATOM 689 C CA . VAL A 1 90 ? -12.844 -18.25 11.18 1 94.19 90 VAL A CA 1
ATOM 690 C C . VAL A 1 90 ? -12.711 -19.109 9.922 1 94.19 90 VAL A C 1
ATOM 692 O O . VAL A 1 90 ? -13.227 -18.766 8.859 1 94.19 90 VAL A O 1
ATOM 695 N N . ILE A 1 91 ? -11.984 -20.141 10.031 1 94.69 91 ILE A N 1
ATOM 696 C CA . ILE A 1 91 ? -11.875 -21.141 8.969 1 94.69 91 ILE A CA 1
ATOM 697 C C . ILE A 1 91 ? -12.664 -22.391 9.352 1 94.69 91 ILE A C 1
ATOM 699 O O . ILE A 1 91 ? -12.164 -23.25 10.07 1 94.69 91 ILE A O 1
ATOM 703 N N . PRO A 1 92 ? -13.828 -22.531 8.766 1 92.5 92 PRO A N 1
ATOM 704 C CA . PRO A 1 92 ? -14.75 -23.562 9.258 1 92.5 92 PRO A CA 1
ATOM 705 C C . PRO A 1 92 ? -14.344 -24.969 8.828 1 92.5 92 PRO A C 1
ATOM 707 O O . PRO A 1 92 ? -14.75 -25.953 9.453 1 92.5 92 PRO A O 1
ATOM 710 N N . PHE A 1 93 ? -13.656 -25.094 7.719 1 92.31 93 PHE A N 1
ATOM 711 C CA . PHE A 1 93 ? -13.289 -26.391 7.191 1 92.31 93 PHE A CA 1
ATOM 712 C C . PHE A 1 93 ? -11.773 -26.516 7.07 1 92.31 93 PHE A C 1
ATOM 714 O O . PHE A 1 93 ? -11.078 -25.531 6.84 1 92.31 93 PHE A O 1
ATOM 721 N N . VAL A 1 94 ? -11.336 -27.672 7.07 1 89.88 94 VAL A N 1
ATOM 722 C CA . VAL A 1 94 ? -9.906 -27.969 7.117 1 89.88 94 VAL A CA 1
ATOM 723 C C . VAL A 1 94 ? -9.25 -27.562 5.797 1 89.88 94 VAL A C 1
ATOM 725 O O . VAL A 1 94 ? -8.094 -27.141 5.77 1 89.88 94 VAL A O 1
ATOM 728 N N . ASP A 1 95 ? -9.992 -27.625 4.648 1 91.38 95 ASP A N 1
ATOM 729 C CA . ASP A 1 95 ? -9.398 -27.375 3.336 1 91.38 95 ASP A CA 1
ATOM 730 C C . ASP A 1 95 ? -9.141 -25.891 3.117 1 91.38 95 ASP A C 1
ATOM 732 O O . ASP A 1 95 ? -8.469 -25.5 2.162 1 91.38 95 ASP A O 1
ATOM 736 N N . GLY A 1 96 ? -9.711 -25.109 3.934 1 92.62 96 GLY A N 1
ATOM 737 C CA . GLY A 1 96 ? -9.398 -23.688 3.908 1 92.62 96 GLY A CA 1
ATOM 738 C C . GLY A 1 96 ? -10.008 -22.969 2.725 1 92.62 96 GLY A C 1
ATOM 739 O O . GLY A 1 96 ? -9.656 -21.812 2.449 1 92.62 96 GLY A O 1
ATOM 740 N N . THR A 1 97 ? -10.875 -23.625 2.012 1 96.25 97 THR A N 1
ATOM 741 C CA . THR A 1 97 ? -11.453 -23.047 0.798 1 96.25 97 THR A CA 1
ATOM 742 C C . THR A 1 97 ? -12.461 -21.953 1.137 1 96.25 97 THR A C 1
ATOM 744 O O . THR A 1 97 ? -12.703 -21.062 0.329 1 96.25 97 THR A O 1
ATOM 747 N N . LYS A 1 98 ? -13.031 -22.094 2.301 1 97.38 98 LYS A N 1
ATOM 748 C CA . LYS A 1 98 ? -13.961 -21.094 2.807 1 97.38 98 LYS A CA 1
ATOM 749 C C . LYS A 1 98 ? -13.43 -20.438 4.078 1 97.38 98 LYS A C 1
ATOM 751 O O . LYS A 1 98 ? -12.891 -21.109 4.953 1 97.38 98 LYS A O 1
ATOM 756 N N . VAL A 1 99 ? -13.547 -19.109 4.176 1 97.38 99 VAL A N 1
ATOM 757 C CA . VAL A 1 99 ? -13.18 -18.328 5.352 1 97.38 99 VAL A CA 1
ATOM 758 C C . VAL A 1 99 ? -14.328 -17.391 5.73 1 97.38 99 VAL A C 1
ATOM 760 O O . VAL A 1 99 ? -14.938 -16.766 4.859 1 97.38 99 VAL A O 1
ATOM 763 N N . THR A 1 100 ? -14.719 -17.375 6.941 1 97.75 100 THR A N 1
ATOM 764 C CA . THR A 1 100 ? -15.711 -16.422 7.43 1 97.75 100 THR A CA 1
ATOM 765 C C . THR A 1 100 ? -15.031 -15.234 8.102 1 97.75 100 THR A C 1
ATOM 767 O O . THR A 1 100 ? -14.234 -15.414 9.023 1 97.75 100 THR A O 1
ATOM 770 N N . ILE A 1 101 ? -15.312 -14.039 7.621 1 98 101 ILE A N 1
ATOM 771 C CA . ILE A 1 101 ? -14.789 -12.797 8.188 1 98 101 ILE A CA 1
ATOM 772 C C . ILE A 1 101 ? -15.844 -12.156 9.086 1 98 101 ILE A C 1
ATOM 774 O O . ILE A 1 101 ? -16.953 -11.875 8.641 1 98 101 ILE A O 1
ATOM 778 N N . ASN A 1 102 ? -15.508 -11.977 10.328 1 97.62 102 ASN A N 1
ATOM 779 C CA . ASN A 1 102 ? -16.375 -11.281 11.273 1 97.62 102 ASN A CA 1
ATOM 780 C C . ASN A 1 102 ? -15.914 -9.836 11.477 1 97.62 102 ASN A C 1
ATOM 782 O O . ASN A 1 102 ? -14.742 -9.578 11.75 1 97.62 102 ASN A O 1
ATOM 786 N N . VAL A 1 103 ? -16.812 -8.945 11.305 1 97.75 103 VAL A N 1
ATOM 787 C CA . VAL A 1 103 ? -16.547 -7.523 11.484 1 97.75 103 VAL A CA 1
ATOM 788 C C . VAL A 1 103 ? -17.422 -6.965 12.602 1 97.75 103 VAL A C 1
ATOM 790 O O . VAL A 1 103 ? -18.656 -7.082 12.547 1 97.75 103 VAL A O 1
ATOM 793 N N . GLY A 1 104 ? -16.812 -6.344 13.477 1 95.25 104 GLY A N 1
ATOM 794 C CA . GLY A 1 104 ? -17.547 -5.852 14.633 1 95.25 104 GLY A CA 1
ATOM 795 C C . GLY A 1 104 ? -17.391 -6.73 15.859 1 95.25 104 GLY A C 1
ATOM 796 O O . GLY A 1 104 ? -16.703 -7.75 15.812 1 95.25 104 GLY A O 1
ATOM 797 N N . LYS A 1 105 ? -17.984 -6.312 16.953 1 90.69 105 LYS A N 1
ATOM 798 C CA . LYS A 1 105 ? -17.828 -7.008 18.234 1 90.69 105 LYS A CA 1
ATOM 799 C C . LYS A 1 105 ? -19.156 -7.586 18.703 1 90.69 105 LYS A C 1
ATOM 801 O O . LYS A 1 105 ? -20.219 -7.047 18.391 1 90.69 105 LYS A O 1
ATOM 806 N N . GLY A 1 106 ? -19.016 -8.688 19.484 1 86.81 106 GLY A N 1
ATOM 807 C CA . GLY A 1 106 ? -20.156 -9.219 20.219 1 86.81 106 GLY A CA 1
ATOM 808 C C . GLY A 1 106 ? -21.172 -9.906 19.312 1 86.81 106 GLY A C 1
ATOM 809 O O . GLY A 1 106 ? -20.812 -10.508 18.312 1 86.81 106 GLY A O 1
ATOM 810 N N . ALA A 1 107 ? -22.453 -9.914 19.75 1 85.25 107 ALA A N 1
ATOM 811 C CA . ALA A 1 107 ? -23.531 -10.633 19.078 1 85.25 107 ALA A CA 1
ATOM 812 C C . ALA A 1 107 ? -24 -9.906 17.828 1 85.25 107 ALA A C 1
ATOM 814 O O . ALA A 1 107 ? -24.609 -10.508 16.938 1 85.25 107 ALA A O 1
ATOM 815 N N . ASP A 1 108 ? -23.594 -8.641 17.688 1 85.62 108 ASP A N 1
ATOM 816 C CA . ASP A 1 108 ? -24.078 -7.816 16.578 1 85.62 108 ASP A CA 1
ATOM 817 C C . ASP A 1 108 ? -23.062 -7.773 15.445 1 85.62 108 ASP A C 1
ATOM 819 O O . ASP A 1 108 ? -23.219 -6.992 14.5 1 85.62 108 ASP A O 1
ATOM 823 N N . LYS A 1 109 ? -22.156 -8.648 15.508 1 93.69 109 LYS A N 1
ATOM 824 C CA . LYS A 1 109 ? -21.125 -8.617 14.469 1 93.69 109 LYS A CA 1
ATOM 825 C C . LYS A 1 109 ? -21.688 -9.047 13.117 1 93.69 109 LYS A C 1
ATOM 827 O O . LYS A 1 109 ? -22.703 -9.734 13.055 1 93.69 109 LYS A O 1
ATOM 832 N N . ILE A 1 110 ? -21.125 -8.594 12.055 1 97.19 110 ILE A N 1
ATOM 833 C CA . ILE A 1 110 ? -21.422 -8.992 10.688 1 97.19 110 ILE A CA 1
ATOM 834 C C . ILE A 1 110 ? -20.5 -10.125 10.266 1 97.19 110 ILE A C 1
ATOM 836 O O . ILE A 1 110 ? -19.281 -10.023 10.422 1 97.19 110 ILE A O 1
ATOM 840 N N . SER A 1 111 ? -21.062 -11.203 9.773 1 97.31 111 SER A N 1
ATOM 841 C CA . SER A 1 111 ? -20.266 -12.344 9.312 1 97.31 111 SER A CA 1
ATOM 842 C C . SER A 1 111 ? -20.406 -12.523 7.805 1 97.31 111 SER A C 1
ATOM 844 O O . SER A 1 111 ? -21.516 -12.648 7.281 1 97.31 111 SER A O 1
ATOM 846 N N . ILE A 1 112 ? -19.281 -12.562 7.09 1 98.12 112 ILE A N 1
ATOM 847 C CA . ILE A 1 112 ? -19.281 -12.688 5.637 1 98.12 112 ILE A CA 1
ATOM 848 C C . ILE A 1 112 ? -18.391 -13.867 5.23 1 98.12 112 ILE A C 1
ATOM 850 O O . ILE A 1 112 ? -17.266 -13.992 5.691 1 98.12 112 ILE A O 1
ATOM 854 N N . ASP A 1 113 ? -18.922 -14.695 4.379 1 98.12 113 ASP A N 1
ATOM 855 C CA . ASP A 1 113 ? -18.141 -15.82 3.859 1 98.12 113 ASP A CA 1
ATOM 856 C C . ASP A 1 113 ? -17.406 -15.438 2.584 1 98.12 113 ASP A C 1
ATOM 858 O O . ASP A 1 113 ? -18 -14.922 1.642 1 98.12 113 ASP A O 1
ATOM 862 N N . VAL A 1 114 ? -16.094 -15.703 2.584 1 98.44 114 VAL A N 1
ATOM 863 C CA . VAL A 1 114 ? -15.281 -15.531 1.388 1 98.44 114 VAL A CA 1
ATOM 864 C C . VAL A 1 114 ? -14.656 -16.859 0.991 1 98.44 114 VAL A C 1
ATOM 866 O O . VAL A 1 114 ? -14.461 -17.734 1.836 1 98.44 114 VAL A O 1
ATOM 869 N N . PHE A 1 115 ? -14.305 -16.969 -0.285 1 98.62 115 PHE A N 1
ATOM 870 C CA . PHE A 1 115 ? -13.891 -18.266 -0.828 1 98.62 115 PHE A CA 1
ATOM 871 C C . PHE A 1 115 ? -12.57 -18.141 -1.579 1 98.62 115 PHE A C 1
ATOM 873 O O . PHE A 1 115 ? -12.281 -17.094 -2.168 1 98.62 115 PHE A O 1
ATOM 880 N N . GLU A 1 116 ? -11.867 -19.156 -1.532 1 98.12 116 GLU A N 1
ATOM 881 C CA . GLU A 1 116 ? -10.57 -19.172 -2.191 1 98.12 116 GLU A CA 1
ATOM 882 C C . GLU A 1 116 ? -10.695 -18.844 -3.676 1 98.12 116 GLU A C 1
ATOM 884 O O . GLU A 1 116 ? -11.5 -19.453 -4.383 1 98.12 116 GLU A O 1
ATOM 889 N N . ALA A 1 117 ? -9.914 -17.875 -4.098 1 97.94 117 ALA A N 1
ATOM 890 C CA . ALA A 1 117 ? -9.938 -17.453 -5.496 1 97.94 117 ALA A CA 1
ATOM 891 C C . ALA A 1 117 ? -9.141 -18.406 -6.375 1 97.94 117 ALA A C 1
ATOM 893 O O . ALA A 1 117 ? -8.156 -19 -5.926 1 97.94 117 ALA A O 1
ATOM 894 N N . LYS A 1 118 ? -9.555 -18.516 -7.625 1 96.75 118 LYS A N 1
ATOM 895 C CA . LYS A 1 118 ? -8.789 -19.281 -8.609 1 96.75 118 LYS A CA 1
ATOM 896 C C . LYS A 1 118 ? -7.496 -18.562 -8.977 1 96.75 118 LYS A C 1
ATOM 898 O O . LYS A 1 118 ? -7.344 -17.359 -8.703 1 96.75 118 LYS A O 1
ATOM 903 N N . ALA A 1 119 ? -6.602 -19.266 -9.609 1 94.31 119 ALA A N 1
ATOM 904 C CA . ALA A 1 119 ? -5.242 -18.797 -9.875 1 94.31 119 ALA A CA 1
ATOM 905 C C . ALA A 1 119 ? -5.258 -17.453 -10.602 1 94.31 119 ALA A C 1
ATOM 907 O O . ALA A 1 119 ? -4.555 -16.531 -10.219 1 94.31 119 ALA A O 1
ATOM 908 N N . ALA A 1 120 ? -6.086 -17.359 -11.641 1 94.19 120 ALA A N 1
ATOM 909 C CA . ALA A 1 120 ? -6.129 -16.125 -12.43 1 94.19 120 ALA A CA 1
ATOM 910 C C . ALA A 1 120 ? -6.695 -14.969 -11.609 1 94.19 120 ALA A C 1
ATOM 912 O O . ALA A 1 120 ? -6.207 -13.844 -11.695 1 94.19 120 ALA A O 1
ATOM 913 N N . GLU A 1 121 ? -7.715 -15.219 -10.836 1 95.31 121 GLU A N 1
ATOM 914 C CA . GLU A 1 121 ? -8.328 -14.203 -9.984 1 95.31 121 GLU A CA 1
ATOM 915 C C . GLU A 1 121 ? -7.375 -13.758 -8.875 1 95.31 121 GLU A C 1
ATOM 917 O O . GLU A 1 121 ? -7.301 -12.57 -8.555 1 95.31 121 GLU A O 1
ATOM 922 N N . ARG A 1 122 ? -6.766 -14.758 -8.344 1 96.44 122 ARG A N 1
ATOM 923 C CA . ARG A 1 122 ? -5.797 -14.5 -7.281 1 96.44 122 ARG A CA 1
ATOM 924 C C . ARG A 1 122 ? -4.711 -13.539 -7.758 1 96.44 122 ARG A C 1
ATOM 926 O O . ARG A 1 122 ? -4.422 -12.547 -7.086 1 96.44 122 ARG A O 1
ATOM 933 N N . LYS A 1 123 ? -4.164 -13.82 -8.891 1 95.62 123 LYS A N 1
ATOM 934 C CA . LYS A 1 123 ? -3.125 -12.977 -9.469 1 95.62 123 LYS A CA 1
ATOM 935 C C . LYS A 1 123 ? -3.645 -11.57 -9.727 1 95.62 123 LYS A C 1
ATOM 937 O O . LYS A 1 123 ? -2.984 -10.586 -9.391 1 95.62 123 LYS A O 1
ATOM 942 N N . ALA A 1 124 ? -4.77 -11.461 -10.266 1 96.44 124 ALA A N 1
ATOM 943 C CA . ALA A 1 124 ? -5.355 -10.172 -10.617 1 96.44 124 ALA A CA 1
ATOM 944 C C . ALA A 1 124 ? -5.645 -9.344 -9.367 1 96.44 124 ALA A C 1
ATOM 946 O O . ALA A 1 124 ? -5.371 -8.141 -9.328 1 96.44 124 ALA A O 1
ATOM 947 N N . GLU A 1 125 ? -6.219 -9.969 -8.344 1 97.19 125 GLU A N 1
ATOM 948 C CA . GLU A 1 125 ? -6.566 -9.266 -7.109 1 97.19 125 GLU A CA 1
ATOM 949 C C . GLU A 1 125 ? -5.316 -8.742 -6.402 1 97.19 125 GLU A C 1
ATOM 951 O O . GLU A 1 125 ? -5.301 -7.605 -5.922 1 97.19 125 GLU A O 1
ATOM 956 N N . LEU A 1 126 ? -4.301 -9.602 -6.324 1 97.88 126 LEU A N 1
ATOM 957 C CA . LEU A 1 126 ? -3.066 -9.195 -5.66 1 97.88 126 LEU A CA 1
ATOM 958 C C . LEU A 1 126 ? -2.395 -8.055 -6.41 1 97.88 126 LEU A C 1
ATOM 960 O O . LEU A 1 126 ? -1.902 -7.105 -5.793 1 97.88 126 LEU A O 1
ATOM 964 N N . GLN A 1 127 ? -2.4 -8.133 -7.707 1 97.56 127 GLN A N 1
ATOM 965 C CA . GLN A 1 127 ? -1.83 -7.062 -8.523 1 97.56 127 GLN A CA 1
ATOM 966 C C . GLN A 1 127 ? -2.598 -5.758 -8.328 1 97.56 127 GLN A C 1
ATOM 968 O O . GLN A 1 127 ? -1.995 -4.707 -8.102 1 97.56 127 GLN A O 1
ATOM 973 N N . ASN A 1 128 ? -3.904 -5.871 -8.438 1 97.06 128 ASN A N 1
ATOM 974 C CA . ASN A 1 128 ? -4.742 -4.684 -8.312 1 97.06 128 ASN A CA 1
ATOM 975 C C . ASN A 1 128 ? -4.559 -4.012 -6.953 1 97.06 128 ASN A C 1
ATOM 977 O O . ASN A 1 128 ? -4.395 -2.791 -6.875 1 97.06 128 ASN A O 1
ATOM 981 N N . VAL A 1 129 ? -4.582 -4.785 -5.887 1 98.31 129 VAL A N 1
ATOM 982 C CA . VAL A 1 129 ? -4.508 -4.191 -4.555 1 98.31 129 VAL A CA 1
ATOM 983 C C . VAL A 1 129 ? -3.104 -3.65 -4.309 1 98.31 129 VAL A C 1
ATOM 985 O O . VAL A 1 129 ? -2.934 -2.631 -3.633 1 98.31 129 VAL A O 1
ATOM 988 N N . LEU A 1 130 ? -2.105 -4.281 -4.832 1 98.62 130 LEU A N 1
ATOM 989 C CA . LEU A 1 130 ? -0.732 -3.807 -4.699 1 98.62 130 LEU A CA 1
ATOM 990 C C . LEU A 1 130 ? -0.585 -2.398 -5.27 1 98.62 130 LEU A C 1
ATOM 992 O O . LEU A 1 130 ? -0.096 -1.496 -4.59 1 98.62 130 LEU A O 1
ATOM 996 N N . PHE A 1 131 ? -1.008 -2.197 -6.461 1 98.38 131 PHE A N 1
ATOM 997 C CA . PHE A 1 131 ? -0.859 -0.895 -7.098 1 98.38 131 PHE A CA 1
ATOM 998 C C . PHE A 1 131 ? -1.771 0.135 -6.445 1 98.38 131 PHE A C 1
ATOM 1000 O O . PHE A 1 131 ? -1.417 1.312 -6.348 1 98.38 131 PHE A O 1
ATOM 1007 N N . ARG A 1 132 ? -2.936 -0.301 -6.035 1 98.19 132 ARG A N 1
ATOM 1008 C CA . ARG A 1 132 ? -3.809 0.616 -5.309 1 98.19 132 ARG A CA 1
ATOM 1009 C C . ARG A 1 132 ? -3.127 1.137 -4.047 1 98.19 132 ARG A C 1
ATOM 1011 O O . ARG A 1 132 ? -3.139 2.34 -3.781 1 98.19 132 ARG A O 1
ATOM 1018 N N . LEU A 1 133 ? -2.602 0.188 -3.303 1 98.69 133 LEU A N 1
ATOM 1019 C CA . LEU A 1 133 ? -1.944 0.563 -2.057 1 98.69 133 LEU A CA 1
ATOM 1020 C C . LEU A 1 133 ? -0.747 1.468 -2.324 1 98.69 133 LEU A C 1
ATOM 1022 O O . LEU A 1 133 ? -0.519 2.436 -1.594 1 98.69 133 LEU A O 1
ATOM 1026 N N . ALA A 1 134 ? 0 1.163 -3.35 1 98.62 134 ALA A N 1
ATOM 1027 C CA . ALA A 1 134 ? 1.163 1.976 -3.697 1 98.62 134 ALA A CA 1
ATOM 1028 C C . ALA A 1 134 ? 0.746 3.387 -4.098 1 98.62 134 ALA A C 1
ATOM 1030 O O . ALA A 1 134 ? 1.326 4.371 -3.629 1 98.62 134 ALA A O 1
ATOM 1031 N N . ASP A 1 135 ? -0.249 3.471 -4.961 1 98.12 135 ASP A N 1
ATOM 1032 C CA . ASP A 1 135 ? -0.761 4.773 -5.383 1 98.12 135 ASP A CA 1
ATOM 1033 C C . ASP A 1 135 ? -1.297 5.562 -4.191 1 98.12 135 ASP A C 1
ATOM 1035 O O . ASP A 1 135 ? -1.043 6.766 -4.074 1 98.12 135 ASP A O 1
ATOM 1039 N N . GLU A 1 136 ? -2.043 4.902 -3.414 1 98.44 136 GLU A N 1
ATOM 1040 C CA . GLU A 1 136 ? -2.6 5.551 -2.232 1 98.44 136 GLU A CA 1
ATOM 1041 C C . GLU A 1 136 ? -1.494 6.059 -1.31 1 98.44 136 GLU A C 1
ATOM 1043 O O . GLU A 1 136 ? -1.612 7.141 -0.727 1 98.44 136 GLU A O 1
ATOM 1048 N N . ASN A 1 137 ? -0.494 5.238 -1.1 1 98.5 137 ASN A N 1
ATOM 1049 C CA . ASN A 1 137 ? 0.632 5.633 -0.261 1 98.5 137 ASN A CA 1
ATOM 1050 C C . ASN A 1 137 ? 1.26 6.938 -0.744 1 98.5 137 ASN A C 1
ATOM 1052 O O . ASN A 1 137 ? 1.504 7.848 0.051 1 98.5 137 ASN A O 1
ATOM 1056 N N . MET A 1 138 ? 1.521 7.016 -2.027 1 97.75 138 MET A N 1
ATOM 1057 C CA . MET A 1 138 ? 2.111 8.219 -2.613 1 97.75 138 MET A CA 1
ATOM 1058 C C . MET A 1 138 ? 1.21 9.43 -2.396 1 97.75 138 MET A C 1
ATOM 1060 O O . MET A 1 138 ? 1.688 10.508 -2.045 1 97.75 138 MET A O 1
ATOM 1064 N N . ALA A 1 139 ? -0.073 9.219 -2.562 1 98.12 139 ALA A N 1
ATOM 1065 C CA . ALA A 1 139 ? -1.027 10.305 -2.355 1 98.12 139 ALA A CA 1
ATOM 1066 C C . ALA A 1 139 ? -1.048 10.742 -0.894 1 98.12 139 ALA A C 1
ATOM 1068 O O . ALA A 1 139 ? -1.04 11.945 -0.6 1 98.12 139 ALA A O 1
ATOM 1069 N N . LEU A 1 140 ? -1.105 9.805 -0.009 1 98.31 140 LEU A N 1
ATOM 1070 C CA . LEU A 1 140 ? -1.163 10.102 1.418 1 98.31 140 LEU A CA 1
ATOM 1071 C C . LEU A 1 140 ? 0.094 10.836 1.873 1 98.31 140 LEU A C 1
ATOM 1073 O O . LEU A 1 140 ? 0.023 11.742 2.707 1 98.31 140 LEU A O 1
ATOM 1077 N N . ARG A 1 141 ? 1.264 10.422 1.372 1 97.62 141 ARG A N 1
ATOM 1078 C CA . ARG A 1 141 ? 2.512 11.102 1.708 1 97.62 141 ARG A CA 1
ATOM 1079 C C . ARG A 1 141 ? 2.488 12.555 1.239 1 97.62 141 ARG A C 1
ATOM 1081 O O . ARG A 1 141 ? 2.936 13.453 1.958 1 97.62 141 ARG A O 1
ATOM 1088 N N . SER A 1 142 ? 2.002 12.766 0.071 1 97.44 142 SER A N 1
ATOM 1089 C CA . SER A 1 142 ? 1.873 14.117 -0.462 1 97.44 142 SER A CA 1
ATOM 1090 C C . SER A 1 142 ? 0.928 14.961 0.388 1 97.44 142 SER A C 1
ATOM 1092 O O . SER A 1 142 ? 1.241 16.109 0.726 1 97.44 142 SER A O 1
ATOM 1094 N N . ASP A 1 143 ? -0.221 14.383 0.695 1 98.38 143 ASP A N 1
ATOM 1095 C CA . ASP A 1 143 ? -1.215 15.094 1.497 1 98.38 143 ASP A CA 1
ATOM 1096 C C . ASP A 1 143 ? -0.664 15.438 2.879 1 98.38 143 ASP A C 1
ATOM 1098 O O . ASP A 1 143 ? -0.91 16.531 3.4 1 98.38 143 ASP A O 1
ATOM 1102 N N . LEU A 1 144 ? 0.021 14.5 3.461 1 98.12 144 LEU A N 1
ATOM 1103 C CA . LEU A 1 144 ? 0.586 14.734 4.785 1 98.12 144 LEU A CA 1
ATOM 1104 C C . LEU A 1 144 ? 1.631 15.844 4.738 1 98.12 144 LEU A C 1
ATOM 1106 O O . LEU A 1 144 ? 1.663 16.703 5.617 1 98.12 144 LEU A O 1
ATOM 1110 N N . ALA A 1 145 ? 2.502 15.781 3.752 1 97.56 145 ALA A N 1
ATOM 1111 C CA . ALA A 1 145 ? 3.502 16.828 3.592 1 97.56 145 ALA A CA 1
ATOM 1112 C C . ALA A 1 145 ? 2.842 18.203 3.469 1 97.56 145 ALA A C 1
ATOM 1114 O O . ALA A 1 145 ? 3.309 19.172 4.059 1 97.56 145 ALA A O 1
ATOM 1115 N N . ALA A 1 146 ? 1.789 18.281 2.721 1 98.06 146 ALA A N 1
ATOM 1116 C CA . ALA A 1 146 ? 1.055 19.531 2.555 1 98.06 146 ALA A CA 1
ATOM 1117 C C . ALA A 1 146 ? 0.454 19.984 3.877 1 98.06 146 ALA A C 1
ATOM 1119 O O . ALA A 1 146 ? 0.496 21.172 4.203 1 98.06 146 ALA A O 1
ATOM 1120 N N . ALA A 1 147 ? -0.119 19.062 4.594 1 98.19 147 ALA A N 1
ATOM 1121 C CA . ALA A 1 147 ? -0.706 19.391 5.891 1 98.19 147 ALA A CA 1
ATOM 1122 C C . ALA A 1 147 ? 0.356 19.906 6.859 1 98.19 147 ALA A C 1
ATOM 1124 O O . ALA A 1 147 ? 0.12 20.859 7.598 1 98.19 147 ALA A O 1
ATOM 1125 N N . GLU A 1 148 ? 1.459 19.266 6.828 1 97.94 148 GLU A N 1
ATOM 1126 C CA . GLU A 1 148 ? 2.553 19.672 7.703 1 97.94 148 GLU A CA 1
ATOM 1127 C C . GLU A 1 148 ? 3.031 21.078 7.359 1 97.94 148 GLU A C 1
ATOM 1129 O O . GLU A 1 148 ? 3.32 21.891 8.25 1 97.94 148 GLU A O 1
ATOM 1134 N N . LYS A 1 149 ? 3.125 21.406 6.141 1 97.88 149 LYS A N 1
ATOM 1135 C CA . LYS A 1 149 ? 3.492 22.75 5.719 1 97.88 149 LYS A CA 1
ATOM 1136 C C . LYS A 1 149 ? 2.471 23.766 6.203 1 97.88 149 LYS A C 1
ATOM 1138 O O . LYS A 1 149 ? 2.836 24.875 6.621 1 97.88 149 LYS A O 1
ATOM 1143 N N . THR A 1 150 ? 1.268 23.391 6.086 1 97.19 150 THR A N 1
ATOM 1144 C CA . THR A 1 150 ? 0.196 24.266 6.555 1 97.19 150 THR A CA 1
ATOM 1145 C C . THR A 1 150 ? 0.324 24.516 8.055 1 97.19 150 THR A C 1
ATOM 1147 O O . THR A 1 150 ? 0.163 25.656 8.516 1 97.19 150 THR A O 1
ATOM 1150 N N . ILE A 1 151 ? 0.61 23.531 8.773 1 97 151 ILE A N 1
ATOM 1151 C CA . ILE A 1 151 ? 0.76 23.641 10.219 1 97 151 ILE A CA 1
ATOM 1152 C C . ILE A 1 151 ? 1.916 24.578 10.555 1 97 151 ILE A C 1
ATOM 1154 O O . ILE A 1 151 ? 1.782 25.453 11.414 1 97 151 ILE A O 1
ATOM 1158 N N . VAL A 1 152 ? 2.982 24.375 9.891 1 96.44 152 VAL A N 1
ATOM 1159 C CA . VAL A 1 152 ? 4.152 25.219 10.125 1 96.44 152 VAL A CA 1
ATOM 1160 C C . VAL A 1 152 ? 3.812 26.672 9.82 1 96.44 152 VAL A C 1
ATOM 1162 O O . VAL A 1 152 ? 4.184 27.578 10.57 1 96.44 152 VAL A O 1
ATOM 1165 N N . SER A 1 153 ? 3.152 26.875 8.773 1 95.62 153 SER A N 1
ATOM 1166 C CA . SER A 1 153 ? 2.762 28.234 8.375 1 95.62 153 SER A CA 1
ATOM 1167 C C . SER A 1 153 ? 1.829 28.859 9.406 1 95.62 153 SER A C 1
ATOM 1169 O O . SER A 1 153 ? 1.979 30.031 9.75 1 95.62 153 SER A O 1
ATOM 1171 N N . LEU A 1 154 ? 0.917 28.141 9.891 1 94.62 154 LEU A N 1
ATOM 1172 C CA . LEU A 1 154 ? -0.041 28.656 10.867 1 94.62 154 LEU A CA 1
ATOM 1173 C C . LEU A 1 154 ? 0.646 28.953 12.195 1 94.62 154 LEU A C 1
ATOM 1175 O O . LEU A 1 154 ? 0.309 29.938 12.867 1 94.62 154 LEU A O 1
ATOM 1179 N N . LYS A 1 155 ? 1.618 28.25 12.547 1 93.19 155 LYS A N 1
ATOM 1180 C CA . LYS A 1 155 ? 2.367 28.484 13.781 1 93.19 155 LYS A CA 1
ATOM 1181 C C . LYS A 1 155 ? 3.236 29.734 13.664 1 93.19 155 LYS A C 1
ATOM 1183 O O . LYS A 1 155 ? 3.381 30.5 14.625 1 93.19 155 LYS A O 1
ATOM 1188 N N . ALA A 1 156 ? 3.727 29.906 12.531 1 91.81 156 ALA A N 1
ATOM 1189 C CA . ALA A 1 156 ? 4.562 31.078 12.289 1 91.81 156 ALA A CA 1
ATOM 1190 C C . ALA A 1 156 ? 3.736 32.344 12.328 1 91.81 156 ALA A C 1
ATOM 1192 O O . ALA A 1 156 ? 4.207 33.406 12.797 1 91.81 156 ALA A O 1
ATOM 1193 N N . GLN A 1 157 ? 2.627 32.375 11.891 1 86.81 157 GLN A N 1
ATOM 1194 C CA . GLN A 1 157 ? 1.735 33.531 11.883 1 86.81 157 GLN A CA 1
ATOM 1195 C C . GLN A 1 157 ? 1.281 33.875 13.297 1 86.81 157 GLN A C 1
ATOM 1197 O O . GLN A 1 157 ? 1.113 35.062 13.633 1 86.81 157 GLN A O 1
ATOM 1202 N N . LYS A 1 158 ? 1.072 33.062 14.102 1 77.62 158 LYS A N 1
ATOM 1203 C CA . LYS A 1 158 ? 0.695 33.281 15.492 1 77.62 158 LYS A CA 1
ATOM 1204 C C . LYS A 1 158 ? 1.841 33.938 16.266 1 77.62 158 LYS A C 1
ATOM 1206 O O . LYS A 1 158 ? 1.616 34.812 17.109 1 77.62 158 LYS A O 1
ATOM 1211 N N . GLY A 1 159 ? 3.016 33.5 15.977 1 70.94 159 GLY A N 1
ATOM 1212 C CA . GLY A 1 159 ? 4.168 34.094 16.656 1 70.94 159 GLY A CA 1
ATOM 1213 C C . GLY A 1 159 ? 4.422 35.531 16.25 1 70.94 159 GLY A C 1
ATOM 1214 O O . GLY A 1 159 ? 4.863 36.344 17.078 1 70.94 159 GLY A O 1
ATOM 1215 N N . GLN A 1 160 ? 4.109 35.906 15.125 1 69.69 160 GLN A N 1
ATOM 1216 C CA . GLN A 1 160 ? 4.305 37.281 14.664 1 69.69 160 GLN A CA 1
ATOM 1217 C C . GLN A 1 160 ? 3.225 38.219 15.219 1 69.69 160 GLN A C 1
ATOM 1219 O O . GLN A 1 160 ? 3.484 39.375 15.5 1 69.69 160 GLN A O 1
ATOM 1224 N N . GLY A 1 161 ? 2.066 37.781 15.297 1 61.62 161 GLY A N 1
ATOM 1225 C CA . GLY A 1 161 ? 1.027 38.594 15.891 1 61.62 161 GLY A CA 1
ATOM 1226 C C . GLY A 1 161 ? 1.248 38.875 17.375 1 61.62 161 GLY A C 1
ATOM 1227 O O . GLY A 1 161 ? 0.937 39.938 17.859 1 61.62 161 GLY A O 1
ATOM 1228 N N . ALA A 1 162 ? 1.759 38 18.031 1 56.5 162 ALA A N 1
ATOM 1229 C CA . ALA A 1 162 ? 2.027 38.188 19.453 1 56.5 162 ALA A CA 1
ATOM 1230 C C . ALA A 1 162 ? 3.24 39.094 19.656 1 56.5 162 ALA A C 1
ATOM 1232 O O . ALA A 1 162 ? 3.342 39.781 20.672 1 56.5 162 ALA A O 1
ATOM 1233 N N . ALA A 1 163 ? 4.109 39.188 18.734 1 56.69 163 ALA A N 1
ATOM 1234 C CA . ALA A 1 163 ? 5.293 40.031 18.875 1 56.69 163 ALA A CA 1
ATOM 1235 C C . ALA A 1 163 ? 4.953 41.5 18.578 1 56.69 163 ALA A C 1
ATOM 1237 O O . ALA A 1 163 ? 5.688 42.406 18.969 1 56.69 163 ALA A O 1
ATOM 1238 N N . GLY A 1 164 ? 4.008 41.688 17.844 1 54.03 164 GLY A N 1
ATOM 1239 C CA . GLY A 1 164 ? 3.703 43.094 17.5 1 54.03 164 GLY A CA 1
ATOM 1240 C C . GLY A 1 164 ? 3.117 43.875 18.656 1 54.03 164 GLY A C 1
ATOM 1241 O O . GLY A 1 164 ? 2.943 45.094 18.562 1 54.03 164 GLY A O 1
ATOM 1242 N N . PHE A 1 165 ? 2.461 43.188 19.562 1 49.81 165 PHE A N 1
ATOM 1243 C CA . PHE A 1 165 ? 1.963 44.031 20.656 1 49.81 165 PHE A CA 1
ATOM 1244 C C . PHE A 1 165 ? 3.062 44.281 21.672 1 49.81 165 PHE A C 1
ATOM 1246 O O . PHE A 1 165 ? 3.055 43.719 22.766 1 49.81 165 PHE A O 1
ATOM 1253 N N . SER A 1 166 ? 4.285 44.281 21.297 1 49 166 SER A N 1
ATOM 1254 C CA . SER A 1 166 ? 5.188 44.875 22.281 1 49 166 SER A CA 1
ATOM 1255 C C . SER A 1 166 ? 4.758 46.312 22.641 1 49 166 SER A C 1
ATOM 1257 O O . SER A 1 166 ? 4.695 47.188 21.781 1 49 166 SER A O 1
ATOM 1259 N N . LEU A 1 167 ? 4.039 46.375 23.734 1 47.97 167 LEU A N 1
ATOM 1260 C CA . LEU A 1 167 ? 3.697 47.531 24.562 1 47.97 167 LEU A CA 1
ATOM 1261 C C . LEU A 1 167 ? 4.867 48.5 24.656 1 47.97 167 LEU A C 1
ATOM 1263 O O . LEU A 1 167 ? 4.777 49.531 25.344 1 47.97 167 LEU A O 1
ATOM 1267 N N . ASN A 1 168 ? 6.027 48.062 24.219 1 49.03 168 ASN A N 1
ATOM 1268 C CA . ASN A 1 168 ? 7.129 48.969 24.469 1 49.03 168 ASN A CA 1
ATOM 1269 C C . ASN A 1 168 ? 6.926 50.312 23.734 1 49.03 168 ASN A C 1
ATOM 1271 O O . ASN A 1 168 ? 7.703 51.25 23.922 1 49.03 168 ASN A O 1
ATOM 1275 N N . ASP A 1 169 ? 6.078 50.25 22.719 1 47.53 169 ASP A N 1
ATOM 1276 C CA . ASP A 1 169 ? 5.992 51.531 22.062 1 47.53 169 ASP A CA 1
ATOM 1277 C C . ASP A 1 169 ? 5.035 52.469 22.797 1 47.53 169 ASP A C 1
ATOM 1279 O O . ASP A 1 169 ? 4.562 53.469 22.234 1 47.53 169 ASP A O 1
ATOM 1283 N N . ILE A 1 170 ? 4.414 51.906 23.953 1 48.53 170 ILE A N 1
ATOM 1284 C CA . ILE A 1 170 ? 3.76 52.906 24.812 1 48.53 170 ILE A CA 1
ATOM 1285 C C . ILE A 1 170 ? 4.812 53.688 25.594 1 48.53 170 ILE A C 1
ATOM 1287 O O . ILE A 1 170 ? 5.219 53.281 26.688 1 48.53 170 ILE A O 1
ATOM 1291 N N . GLY A 1 171 ? 5.941 54.062 24.984 1 44.72 171 GLY A N 1
ATOM 1292 C CA . GLY A 1 171 ? 6.863 54.969 25.641 1 44.72 171 GLY A CA 1
ATOM 1293 C C . GLY A 1 171 ? 6.168 56.125 26.344 1 44.72 171 GLY A C 1
ATOM 1294 O O . GLY A 1 171 ? 5.027 56.438 26.031 1 44.72 171 GLY A O 1
ATOM 1295 N N . PRO A 1 172 ? 6.355 56.281 27.609 1 46.19 172 PRO A N 1
ATOM 1296 C CA . PRO A 1 172 ? 5.816 57.5 28.266 1 46.19 172 PRO A CA 1
ATOM 1297 C C . PRO A 1 172 ? 5.887 58.719 27.375 1 46.19 172 PRO A C 1
ATOM 1299 O O . PRO A 1 172 ? 6.938 59.031 26.797 1 46.19 172 PRO A O 1
ATOM 1302 N N . LYS A 1 173 ? 4.895 59.031 26.609 1 45.53 173 LYS A N 1
ATOM 1303 C CA . LYS A 1 173 ? 4.84 60.375 26.031 1 45.53 173 LYS A CA 1
ATOM 1304 C C . LYS A 1 173 ? 5.227 61.406 27.078 1 45.53 173 LYS A C 1
ATOM 1306 O O . LYS A 1 173 ? 4.547 61.594 28.078 1 45.53 173 LYS A O 1
ATOM 1311 N N . SER A 1 174 ? 6.461 61.562 27.422 1 44.22 174 SER A N 1
ATOM 1312 C CA . SER A 1 174 ? 6.871 62.812 28.078 1 44.22 174 SER A CA 1
ATOM 1313 C C . SER A 1 174 ? 6.254 64 27.406 1 44.22 174 SER A C 1
ATOM 1315 O O . SER A 1 174 ? 6.504 64.25 26.234 1 44.22 174 SER A O 1
ATOM 1317 N N . SER A 1 175 ? 4.973 64.375 27.672 1 41.5 175 SER A N 1
ATOM 1318 C CA . SER A 1 175 ? 4.414 65.688 27.438 1 41.5 175 SER A CA 1
ATOM 1319 C C . SER A 1 175 ? 5.379 66.75 27.875 1 41.5 175 SER A C 1
ATOM 1321 O O . SER A 1 175 ? 5.492 67.062 29.062 1 41.5 175 SER A O 1
ATOM 1323 N N . ASN A 1 176 ? 6.688 66.812 27.469 1 40.06 176 ASN A N 1
ATOM 1324 C CA . ASN A 1 176 ? 7.461 68.062 27.609 1 40.06 176 ASN A CA 1
ATOM 1325 C C . ASN A 1 176 ? 6.719 69.25 27.031 1 40.06 176 ASN A C 1
ATOM 1327 O O . ASN A 1 176 ? 6.625 69.375 25.812 1 40.06 176 ASN A O 1
ATOM 1331 N N . GLN A 1 177 ? 5.57 69.688 27.703 1 39.47 177 GLN A N 1
ATOM 1332 C CA . GLN A 1 177 ? 5.102 71.062 27.531 1 39.47 177 GLN A CA 1
ATOM 1333 C C . GLN A 1 177 ? 6.246 72.062 27.703 1 39.47 177 GLN A C 1
ATOM 1335 O O . GLN A 1 177 ? 6.766 72.25 28.797 1 39.47 177 GLN A O 1
ATOM 1340 N N . ALA A 1 178 ? 7.152 72.125 26.781 1 38.69 178 ALA A N 1
ATOM 1341 C CA . ALA A 1 178 ? 8.094 73.25 26.688 1 38.69 178 ALA A CA 1
ATOM 1342 C C . ALA A 1 178 ? 7.391 74.625 26.906 1 38.69 178 ALA A C 1
ATOM 1344 O O . ALA A 1 178 ? 6.367 74.875 26.266 1 38.69 178 ALA A O 1
ATOM 1345 N N . LYS A 1 179 ? 7.543 75.125 28.125 1 41.12 179 LYS A N 1
ATOM 1346 C CA . LYS A 1 179 ? 7.281 76.562 28.391 1 41.12 179 LYS A CA 1
ATOM 1347 C C . LYS A 1 179 ? 7.844 77.438 27.297 1 41.12 179 LYS A C 1
ATOM 1349 O O . LYS A 1 179 ? 8.992 77.312 26.875 1 41.12 179 LYS A O 1
ATOM 1354 N N . ALA A 1 180 ? 6.98 78 26.453 1 39.44 180 ALA A N 1
ATOM 1355 C CA . ALA A 1 180 ? 7.234 79 25.438 1 39.44 180 ALA A CA 1
ATOM 1356 C C . ALA A 1 180 ? 8.07 80.125 26.016 1 39.44 180 ALA A C 1
ATOM 1358 O O . ALA A 1 180 ? 7.641 80.812 26.938 1 39.44 180 ALA A O 1
ATOM 1359 N N . ARG A 1 181 ? 9.375 79.938 26.156 1 37.44 181 ARG A N 1
ATOM 1360 C CA . ARG A 1 181 ? 10.203 81.062 26.562 1 37.44 181 ARG A CA 1
ATOM 1361 C C . ARG A 1 181 ? 9.867 82.312 25.734 1 37.44 181 ARG A C 1
ATOM 1363 O O . ARG A 1 181 ? 9.547 82.188 24.547 1 37.44 181 ARG A O 1
ATOM 1370 N N . PRO A 1 182 ? 9.602 83.375 26.406 1 40.72 182 PRO A N 1
ATOM 1371 C CA . PRO A 1 182 ? 9.273 84.688 25.812 1 40.72 182 PRO A CA 1
ATOM 1372 C C . PRO A 1 182 ? 10.305 85.125 24.766 1 40.72 182 PRO A C 1
ATOM 1374 O O . PRO A 1 182 ? 11.492 84.875 24.906 1 40.72 182 PRO A O 1
ATOM 1377 N N . LYS A 1 183 ? 9.953 85.188 23.547 1 33.22 183 LYS A N 1
ATOM 1378 C CA . LYS A 1 183 ? 10.695 85.75 22.422 1 33.22 183 LYS A CA 1
ATOM 1379 C C . LYS A 1 183 ? 11.477 87 22.828 1 33.22 183 LYS A C 1
ATOM 1381 O O . LYS A 1 183 ? 10.883 87.938 23.266 1 33.22 183 LYS A O 1
ATOM 1386 N N . ALA A 1 184 ? 12.703 86.75 23.438 1 33.19 184 ALA A N 1
ATOM 1387 C CA . ALA A 1 184 ? 13.578 87.875 23.672 1 33.19 184 ALA A CA 1
ATOM 1388 C C . ALA A 1 184 ? 13.648 88.812 22.453 1 33.19 184 ALA A C 1
ATOM 1390 O O . ALA A 1 184 ? 13.625 88.312 21.312 1 33.19 184 ALA A O 1
ATOM 1391 N N . GLY A 1 185 ? 13.203 90 22.609 1 29.92 185 GLY A N 1
ATOM 1392 C CA . GLY A 1 185 ? 13.211 91.125 21.688 1 29.92 185 GLY A CA 1
ATOM 1393 C C . GLY A 1 185 ? 14.562 91.375 21.047 1 29.92 185 GLY A C 1
ATOM 1394 O O . GLY A 1 185 ? 15.602 91.188 21.703 1 29.92 185 GLY A O 1
ATOM 1395 N N . MET A 1 186 ? 14.805 90.938 19.906 1 33.12 186 MET A N 1
ATOM 1396 C CA . MET A 1 186 ? 15.898 91.25 18.984 1 33.12 186 MET A CA 1
ATOM 1397 C C . MET A 1 186 ? 16.344 92.688 19.094 1 33.12 186 MET A C 1
ATOM 1399 O O . MET A 1 186 ? 15.555 93.625 18.859 1 33.12 186 MET A O 1
ATOM 1403 N N . SER A 1 187 ? 17.328 92.938 20.047 1 27.8 187 SER A N 1
ATOM 1404 C CA . SER A 1 187 ? 17.953 94.25 20.141 1 27.8 187 SER A CA 1
ATOM 1405 C C . SER A 1 187 ? 18.5 94.688 18.797 1 27.8 187 SER A C 1
ATOM 1407 O O . SER A 1 187 ? 18.891 93.875 17.969 1 27.8 187 SER A O 1
ATOM 1409 N N . ALA A 1 188 ? 18.266 95.938 18.406 1 29.42 188 ALA A N 1
ATOM 1410 C CA . ALA A 1 188 ? 18.578 96.812 17.281 1 29.42 188 ALA A CA 1
ATOM 1411 C C . ALA A 1 188 ? 20.062 97.062 17.188 1 29.42 188 ALA A C 1
ATOM 1413 O O . ALA A 1 188 ? 20.609 97.875 17.953 1 29.42 188 ALA A O 1
ATOM 1414 N N . VAL A 1 189 ? 20.984 96.188 17.359 1 29.66 189 VAL A N 1
ATOM 1415 C CA . VAL A 1 189 ? 22.391 96.562 17.344 1 29.66 189 VAL A CA 1
ATOM 1416 C C . VAL A 1 189 ? 22.672 97.438 16.125 1 29.66 189 VAL A C 1
ATOM 1418 O O . VAL A 1 189 ? 22.266 97.125 15 1 29.66 189 VAL A O 1
ATOM 1421 N N . ASN A 1 190 ? 22.922 98.812 16.422 1 29.09 190 ASN A N 1
ATOM 1422 C CA . ASN A 1 190 ? 23.406 99.875 15.609 1 29.09 190 ASN A CA 1
ATOM 1423 C C . ASN A 1 190 ? 24.734 99.562 14.945 1 29.09 190 ASN A C 1
ATOM 1425 O O . ASN A 1 190 ? 25.469 98.688 15.414 1 29.09 190 ASN A O 1
ATOM 1429 N N . PRO A 1 191 ? 25.312 100.438 13.961 1 29.12 191 PRO A N 1
ATOM 1430 C CA . PRO A 1 191 ? 26.109 100.5 12.734 1 29.12 191 PRO A CA 1
ATOM 1431 C C . PRO A 1 191 ? 27.625 100.5 13 1 29.12 191 PRO A C 1
ATOM 1433 O O . PRO A 1 191 ? 28.406 100.062 12.164 1 29.12 191 PRO A O 1
ATOM 1436 N N . ASN A 1 192 ? 28.172 101.25 14.039 1 27.66 192 ASN A N 1
ATOM 1437 C CA . ASN A 1 192 ? 29.328 102.062 13.672 1 27.66 192 ASN A CA 1
ATOM 1438 C C . ASN A 1 192 ? 30.625 101.25 13.75 1 27.66 192 ASN A C 1
ATOM 1440 O O . ASN A 1 192 ? 31.078 100.875 14.836 1 27.66 192 ASN A O 1
ATOM 1444 N N . SER A 1 193 ? 30.984 100.375 12.945 1 25.66 193 SER A N 1
ATOM 1445 C CA . SER A 1 193 ? 32.062 99.375 12.75 1 25.66 193 SER A CA 1
ATOM 1446 C C . SER A 1 193 ? 33.406 100.125 12.602 1 25.66 193 SER A C 1
ATOM 1448 O O . SER A 1 193 ? 34.344 99.562 12 1 25.66 193 SER A O 1
ATOM 1450 N N . LYS A 1 194 ? 33.656 101.312 13.242 1 33.69 194 LYS A N 1
ATOM 1451 C CA . LYS A 1 194 ? 34.906 101.812 12.648 1 33.69 194 LYS A CA 1
ATOM 1452 C C . LYS A 1 194 ? 36.062 100.938 13.125 1 33.69 194 LYS A C 1
ATOM 1454 O O . LYS A 1 194 ? 36.094 100.5 14.281 1 33.69 194 LYS A O 1
ATOM 1459 N N . LYS A 1 195 ? 37.031 100.625 12.242 1 32 195 LYS A N 1
ATOM 1460 C CA . LYS A 1 195 ? 38.219 99.812 12 1 32 195 LYS A CA 1
ATOM 1461 C C . LYS A 1 195 ? 39.406 100.312 12.836 1 32 195 LYS A C 1
ATOM 1463 O O . LYS A 1 195 ? 39.969 101.375 12.547 1 32 195 LYS A O 1
ATOM 1468 N N . ARG A 1 196 ? 39.25 100.25 14.203 1 28.42 196 ARG A N 1
ATOM 1469 C CA . ARG A 1 196 ? 40.406 100.812 14.867 1 28.42 196 ARG A CA 1
ATOM 1470 C C . ARG A 1 196 ? 41.656 100 14.523 1 28.42 196 ARG A C 1
ATOM 1472 O O . ARG A 1 196 ? 41.625 98.75 14.562 1 28.42 196 ARG A O 1
ATOM 1479 N N . LYS A 1 197 ? 42.719 100.625 14.047 1 31.84 197 LYS A N 1
ATOM 1480 C CA . LYS A 1 197 ? 44.062 100.5 13.484 1 31.84 197 LYS A CA 1
ATOM 1481 C C . LYS A 1 197 ? 45.062 100 14.562 1 31.84 197 LYS A C 1
ATOM 1483 O O . LYS A 1 197 ? 45.375 100.812 15.469 1 31.84 197 LYS A O 1
ATOM 1488 N N . ALA A 1 198 ? 45 99 15.281 1 30.42 198 ALA A N 1
ATOM 1489 C CA . ALA A 1 198 ? 46.031 98.812 16.312 1 30.42 198 ALA A CA 1
ATOM 1490 C C . ALA A 1 198 ? 47.438 98.812 15.719 1 30.42 198 ALA A C 1
ATOM 1492 O O . ALA A 1 198 ? 47.625 98.375 14.586 1 30.42 198 ALA A O 1
ATOM 1493 N N . VAL A 1 199 ? 48.438 99.5 16.344 1 34.19 199 VAL A N 1
ATOM 1494 C CA . VAL A 1 199 ? 49.812 99.938 16.438 1 34.19 199 VAL A CA 1
ATOM 1495 C C . VAL A 1 199 ? 50.781 98.75 16.609 1 34.19 199 VAL A C 1
ATOM 1497 O O . VAL A 1 199 ? 50.469 97.812 17.359 1 34.19 199 VAL A O 1
ATOM 1500 N N . THR A 1 200 ? 51.844 98.688 15.781 1 30.42 200 THR A N 1
ATOM 1501 C CA . THR A 1 200 ? 52.938 97.812 15.375 1 30.42 200 THR A CA 1
ATOM 1502 C C . THR A 1 200 ? 53.938 97.688 16.5 1 30.42 200 THR A C 1
ATOM 1504 O O . THR A 1 200 ? 54.438 98.688 17.031 1 30.42 200 THR A O 1
ATOM 1507 N N . GLY A 1 201 ? 53.844 96.812 17.438 1 27.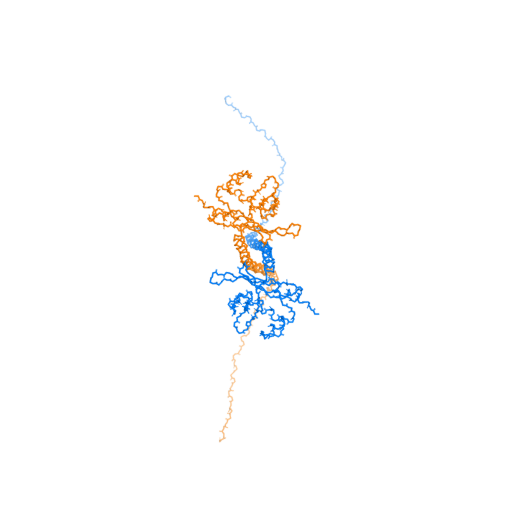86 201 GLY A N 1
ATOM 1508 C CA . GLY A 1 201 ? 54.812 96.5 18.5 1 27.86 201 GLY A CA 1
ATOM 1509 C C . GLY A 1 201 ? 56.188 96.25 18 1 27.86 201 GLY A C 1
ATOM 1510 O O . GLY A 1 201 ? 56.375 95.688 16.906 1 27.86 201 GLY A O 1
ATOM 1511 N N . VAL A 1 202 ? 57.281 96.938 18.422 1 38.5 202 VAL A N 1
ATOM 1512 C CA . VAL A 1 202 ? 58.719 97 18.266 1 38.5 202 VAL A CA 1
ATOM 1513 C C . VAL A 1 202 ? 59.375 95.688 18.75 1 38.5 202 VAL A C 1
ATOM 1515 O O . VAL A 1 202 ? 59.125 95.25 19.859 1 38.5 202 VAL A O 1
ATOM 1518 N N . VAL A 1 203 ? 59.781 94.75 17.969 1 35.81 203 VAL A N 1
ATOM 1519 C CA . VAL A 1 203 ? 60.562 93.562 18.203 1 35.81 203 VAL A CA 1
ATOM 1520 C C . VAL A 1 203 ? 61.969 93.875 18.641 1 35.81 203 VAL A C 1
ATOM 1522 O O . VAL A 1 203 ? 62.625 94.688 18 1 35.81 203 VAL A O 1
ATOM 1525 N N . PHE A 1 204 ? 62.531 93.625 19.891 1 29.58 204 PHE A N 1
ATOM 1526 C CA . PHE A 1 204 ? 63.844 93.75 20.5 1 29.58 204 PHE A CA 1
ATOM 1527 C C . PHE A 1 204 ? 64.812 92.812 19.766 1 29.58 204 PHE A C 1
ATOM 1529 O O . PHE A 1 204 ? 66 93.188 19.562 1 29.58 204 PHE A O 1
ATOM 1536 N N . GLU A 1 205 ? 65.125 91.812 19.047 1 29.97 205 GLU A N 1
ATOM 1537 C CA . GLU A 1 205 ? 66.312 92 18.25 1 29.97 205 GLU A CA 1
ATOM 1538 C C . GLU A 1 205 ? 66.125 93.062 17.188 1 29.97 205 GLU A C 1
ATOM 1540 O O . GLU A 1 205 ? 65 93.25 16.719 1 29.97 205 GLU A O 1
ATOM 1545 N N . MET B 1 1 ? 33.219 2.07 11.445 1 66.69 1 MET B N 1
ATOM 1546 C CA . MET B 1 1 ? 32.531 2.566 10.266 1 66.69 1 MET B CA 1
ATOM 1547 C C . MET B 1 1 ? 31.062 2.176 10.305 1 66.69 1 MET B C 1
ATOM 1549 O O . MET B 1 1 ? 30.703 1.141 10.867 1 66.69 1 MET B O 1
ATOM 1553 N N . ALA B 1 2 ? 30.141 3.082 10.008 1 84.94 2 ALA B N 1
ATOM 1554 C CA . ALA B 1 2 ? 28.719 2.793 10.078 1 84.94 2 ALA B CA 1
ATOM 1555 C C . ALA B 1 2 ? 28.344 1.612 9.188 1 84.94 2 ALA B C 1
ATOM 1557 O O . ALA B 1 2 ? 28.953 1.411 8.133 1 84.94 2 ALA B O 1
ATOM 1558 N N . SER B 1 3 ? 27.625 0.71 9.742 1 93.75 3 SER B N 1
ATOM 1559 C CA . SER B 1 3 ? 27.141 -0.416 8.945 1 93.75 3 SER B CA 1
ATOM 1560 C C . SER B 1 3 ? 26.391 0.063 7.707 1 93.75 3 SER B C 1
ATOM 1562 O O . SER B 1 3 ? 25.875 1.178 7.684 1 93.75 3 SER B O 1
ATOM 1564 N N . LEU B 1 4 ? 26.453 -0.714 6.676 1 95.12 4 LEU B N 1
ATOM 1565 C CA . LEU B 1 4 ? 25.719 -0.363 5.461 1 95.12 4 LEU B CA 1
ATOM 1566 C C . LEU B 1 4 ? 24.25 -0.071 5.77 1 95.12 4 LEU B C 1
ATOM 1568 O O . LEU B 1 4 ? 23.688 0.888 5.242 1 95.12 4 LEU B O 1
ATOM 1572 N N . LYS B 1 5 ? 23.656 -0.904 6.586 1 96.62 5 LYS B N 1
ATOM 1573 C CA . LYS B 1 5 ? 22.281 -0.7 6.996 1 96.62 5 LYS B CA 1
ATOM 1574 C C . LYS B 1 5 ? 22.078 0.695 7.582 1 96.62 5 LYS B C 1
ATOM 1576 O O . LYS B 1 5 ? 21.125 1.393 7.227 1 96.62 5 LYS B O 1
ATOM 1581 N N . ALA B 1 6 ? 22.891 1.077 8.43 1 96.88 6 ALA B N 1
ATOM 1582 C CA . ALA B 1 6 ? 22.781 2.389 9.07 1 96.88 6 ALA B CA 1
ATOM 1583 C C . ALA B 1 6 ? 22.906 3.508 8.039 1 96.88 6 ALA B C 1
ATOM 1585 O O . ALA B 1 6 ? 22.188 4.508 8.109 1 96.88 6 ALA B O 1
ATOM 1586 N N . ILE B 1 7 ? 23.812 3.352 7.133 1 96.88 7 ILE B N 1
ATOM 1587 C CA . ILE B 1 7 ? 24.047 4.344 6.09 1 96.88 7 ILE B CA 1
ATOM 1588 C C . ILE B 1 7 ? 22.812 4.48 5.215 1 96.88 7 ILE B C 1
ATOM 1590 O O . ILE B 1 7 ? 22.391 5.594 4.883 1 96.88 7 ILE B O 1
ATOM 1594 N N . LEU B 1 8 ? 22.219 3.402 4.855 1 97.88 8 LEU B N 1
ATOM 1595 C CA . LEU B 1 8 ? 21.047 3.391 3.994 1 97.88 8 LEU B CA 1
ATOM 1596 C C . LEU B 1 8 ? 19.859 4.051 4.688 1 97.88 8 LEU B C 1
ATOM 1598 O O . LEU B 1 8 ? 19.094 4.793 4.055 1 97.88 8 LEU B O 1
ATOM 1602 N N . ILE B 1 9 ? 19.656 3.773 5.969 1 97.56 9 ILE B N 1
ATOM 1603 C CA . ILE B 1 9 ? 18.562 4.344 6.754 1 97.56 9 ILE B CA 1
ATOM 1604 C C . ILE B 1 9 ? 18.766 5.848 6.902 1 97.56 9 ILE B C 1
ATOM 1606 O O . ILE B 1 9 ? 17.828 6.625 6.758 1 97.56 9 ILE B O 1
ATOM 1610 N N . ASP B 1 10 ? 20 6.211 7.164 1 96.94 10 ASP B N 1
ATOM 1611 C CA . ASP B 1 10 ? 20.312 7.633 7.297 1 96.94 10 ASP B CA 1
ATOM 1612 C C . ASP B 1 10 ? 20.047 8.375 5.992 1 96.94 10 ASP B C 1
ATOM 1614 O O . ASP B 1 10 ? 19.594 9.516 6 1 96.94 10 ASP B O 1
ATOM 1618 N N . ALA B 1 11 ? 20.359 7.73 4.875 1 97.56 11 ALA B N 1
ATOM 1619 C CA . ALA B 1 11 ? 20.156 8.328 3.557 1 97.56 11 ALA B CA 1
ATOM 1620 C C . ALA B 1 11 ? 18.688 8.227 3.131 1 97.56 11 ALA B C 1
ATOM 1622 O O . ALA B 1 11 ? 18.297 8.766 2.092 1 97.56 11 ALA B O 1
ATOM 1623 N N . LYS B 1 12 ? 17.844 7.469 3.846 1 97.31 12 LYS B N 1
ATOM 1624 C CA . LYS B 1 12 ? 16.406 7.285 3.621 1 97.31 12 LYS B CA 1
ATOM 1625 C C . LYS B 1 12 ? 16.141 6.625 2.271 1 97.31 12 LYS B C 1
ATOM 1627 O O . LYS B 1 12 ? 15.25 7.043 1.533 1 97.31 12 LYS B O 1
ATOM 1632 N N . VAL B 1 13 ? 17.016 5.68 1.938 1 98.44 13 VAL B N 1
ATOM 1633 C CA . VAL B 1 13 ? 16.812 4.984 0.669 1 98.44 13 VAL B CA 1
ATOM 1634 C C . VAL B 1 13 ? 16.406 3.539 0.93 1 98.44 13 VAL B C 1
ATOM 1636 O O . VAL B 1 13 ? 16.266 2.748 -0.006 1 98.44 13 VAL B O 1
ATOM 1639 N N . ASP B 1 14 ? 16.094 3.154 2.201 1 97.62 14 ASP B N 1
ATOM 1640 C CA . ASP B 1 14 ? 15.82 1.775 2.596 1 97.62 14 ASP B CA 1
ATOM 1641 C C . ASP B 1 14 ? 14.344 1.423 2.387 1 97.62 14 ASP B C 1
ATOM 1643 O O . ASP B 1 14 ? 13.977 0.248 2.408 1 97.62 14 ASP B O 1
ATOM 1647 N N . GLU B 1 15 ? 13.43 2.383 2.146 1 97 15 GLU B N 1
ATOM 1648 C CA . GLU B 1 15 ? 12.008 2.092 2.018 1 97 15 GLU B CA 1
ATOM 1649 C C . GLU B 1 15 ? 11.344 3.025 1.011 1 97 15 GLU B C 1
ATOM 1651 O O . GLU B 1 15 ? 10.273 3.576 1.279 1 97 15 GLU B O 1
ATOM 1656 N N . LEU B 1 16 ? 11.93 3.195 -0.141 1 98.06 16 LEU B N 1
ATOM 1657 C CA . LEU B 1 16 ? 11.359 4.008 -1.21 1 98.06 16 LEU B CA 1
ATOM 1658 C C . LEU B 1 16 ? 10.398 3.186 -2.061 1 98.06 16 LEU B C 1
ATOM 1660 O O . LEU B 1 16 ? 10.555 1.968 -2.182 1 98.06 16 LEU B O 1
ATOM 1664 N N . HIS B 1 17 ? 9.445 3.809 -2.627 1 98.56 17 HIS B N 1
ATOM 1665 C CA . HIS B 1 17 ? 8.648 3.188 -3.68 1 98.56 17 HIS B CA 1
ATOM 1666 C C . HIS B 1 17 ? 8.055 4.238 -4.609 1 98.56 17 HIS B C 1
ATOM 1668 O O . HIS B 1 17 ? 7.898 5.402 -4.227 1 98.56 17 HIS B O 1
ATOM 1674 N N . LEU B 1 18 ? 7.801 3.855 -5.816 1 98.06 18 LEU B N 1
ATOM 1675 C CA . LEU B 1 18 ? 7.242 4.711 -6.859 1 98.06 18 LEU B CA 1
ATOM 1676 C C . LEU B 1 18 ? 6.484 3.887 -7.895 1 98.06 18 LEU B C 1
ATOM 1678 O O . LEU B 1 18 ? 6.941 2.811 -8.289 1 98.06 18 LEU B O 1
ATOM 1682 N N . VAL B 1 19 ? 5.34 4.395 -8.258 1 97.81 19 VAL B N 1
ATOM 1683 C CA . VAL B 1 19 ? 4.598 3.764 -9.344 1 97.81 19 VAL B CA 1
ATOM 1684 C C . VAL B 1 19 ? 4.758 4.578 -10.625 1 97.81 19 VAL B C 1
ATOM 1686 O O . VAL B 1 19 ? 4.621 5.805 -10.609 1 97.81 19 VAL B O 1
ATOM 1689 N N . GLU B 1 20 ? 5.117 3.914 -11.641 1 94.56 20 GLU B N 1
ATOM 1690 C CA . GLU B 1 20 ? 5.172 4.523 -12.969 1 94.56 20 GLU B CA 1
ATOM 1691 C C . GLU B 1 20 ? 4.203 3.84 -13.93 1 94.56 20 GLU B C 1
ATOM 1693 O O . GLU B 1 20 ? 4.059 2.615 -13.906 1 94.56 20 GLU B O 1
ATOM 1698 N N . THR B 1 21 ? 3.543 4.598 -14.719 1 92.88 21 THR B N 1
ATOM 1699 C CA . THR B 1 21 ? 2.645 4.07 -15.742 1 92.88 21 THR B CA 1
ATOM 1700 C C . THR B 1 21 ? 3.129 4.449 -17.141 1 92.88 21 THR B C 1
ATOM 1702 O O . THR B 1 21 ? 3.27 5.633 -17.453 1 92.88 21 THR B O 1
ATOM 1705 N N . VAL B 1 22 ? 3.51 3.41 -17.922 1 85.56 22 VAL B N 1
ATOM 1706 C CA . VAL B 1 22 ? 3.938 3.594 -19.297 1 85.56 22 VAL B CA 1
ATOM 1707 C C . VAL B 1 22 ? 2.984 2.857 -20.234 1 85.56 22 VAL B C 1
ATOM 1709 O O . VAL B 1 22 ? 2.809 1.642 -20.125 1 85.56 22 VAL B O 1
ATOM 1712 N N . LYS B 1 23 ? 2.406 3.537 -21.25 1 86.19 23 LYS B N 1
ATOM 1713 C CA . LYS B 1 23 ? 1.489 2.959 -22.234 1 86.19 23 LYS B CA 1
ATOM 1714 C C . LYS B 1 23 ? 0.454 2.064 -21.547 1 86.19 23 LYS B C 1
ATOM 1716 O O . LYS B 1 23 ? 0.272 0.91 -21.938 1 86.19 23 LYS B O 1
ATOM 1721 N N . ASN B 1 24 ? -0.053 2.355 -20.453 1 87.81 24 ASN B N 1
ATOM 1722 C CA . ASN B 1 24 ? -1.153 1.73 -19.719 1 87.81 24 ASN B CA 1
ATOM 1723 C C . ASN B 1 24 ? -0.671 0.555 -18.875 1 87.81 24 ASN B C 1
ATOM 1725 O O . ASN B 1 24 ? -1.468 -0.294 -18.469 1 87.81 24 ASN B O 1
ATOM 1729 N N . ALA B 1 25 ? 0.635 0.365 -18.812 1 91.31 25 ALA B N 1
ATOM 1730 C CA . ALA B 1 25 ? 1.212 -0.649 -17.938 1 91.31 25 ALA B CA 1
ATOM 1731 C C . ALA B 1 25 ? 1.854 -0.009 -16.703 1 91.31 25 ALA B C 1
ATOM 1733 O O . ALA B 1 25 ? 2.643 0.931 -16.828 1 91.31 25 ALA B O 1
ATOM 1734 N N . LYS B 1 26 ? 1.482 -0.568 -15.586 1 95.62 26 LYS B N 1
ATOM 1735 C CA . LYS B 1 26 ? 2.018 -0.028 -14.336 1 95.62 26 LYS B CA 1
ATOM 1736 C C . LYS B 1 26 ? 3.236 -0.822 -13.875 1 95.62 26 LYS B C 1
ATOM 1738 O O . LYS B 1 26 ? 3.287 -2.043 -14.039 1 95.62 26 LYS B O 1
ATOM 1743 N N . SER B 1 27 ? 4.184 -0.102 -13.344 1 97.56 27 SER B N 1
ATOM 1744 C CA . SER B 1 27 ? 5.336 -0.689 -12.664 1 97.56 27 SER B CA 1
ATOM 1745 C C . SER B 1 27 ? 5.57 -0.039 -11.305 1 97.56 27 SER B C 1
ATOM 1747 O O . SER B 1 27 ? 5.43 1.177 -11.164 1 97.56 27 SER B O 1
ATOM 1749 N N . LEU B 1 28 ? 5.844 -0.926 -10.406 1 98.56 28 LEU B N 1
ATOM 1750 C CA . LEU B 1 28 ? 6.203 -0.464 -9.07 1 98.56 28 LEU B CA 1
ATOM 1751 C C . LEU B 1 28 ? 7.695 -0.652 -8.82 1 98.56 28 LEU B C 1
ATOM 1753 O O . LEU B 1 28 ? 8.234 -1.744 -9.023 1 98.56 28 LEU B O 1
ATOM 1757 N N . TYR B 1 29 ? 8.359 0.424 -8.523 1 98.75 29 TYR B N 1
ATOM 1758 C CA . TYR B 1 29 ? 9.75 0.406 -8.078 1 98.75 29 TYR B CA 1
ATOM 1759 C C . TYR B 1 29 ? 9.844 0.589 -6.57 1 98.75 29 TYR B C 1
ATOM 1761 O O . TYR B 1 29 ? 9.141 1.427 -5.996 1 98.75 29 TYR B O 1
ATOM 1769 N N . PHE B 1 30 ? 10.68 -0.275 -5.906 1 98.75 30 PHE B N 1
ATOM 1770 C CA . PHE B 1 30 ? 10.789 -0.091 -4.465 1 98.75 30 PHE B CA 1
ATOM 1771 C C . PHE B 1 30 ? 12.133 -0.59 -3.951 1 98.75 30 PHE B C 1
ATOM 1773 O O . PHE B 1 30 ? 12.789 -1.397 -4.609 1 98.75 30 PHE B O 1
ATOM 1780 N N . THR B 1 31 ? 12.609 -0.025 -2.863 1 98.81 31 THR B N 1
ATOM 1781 C CA . THR B 1 31 ? 13.867 -0.409 -2.234 1 98.81 31 THR B CA 1
ATOM 1782 C C . THR B 1 31 ? 13.617 -1.021 -0.858 1 98.81 31 THR B C 1
ATOM 1784 O O . THR B 1 31 ? 12.516 -0.927 -0.322 1 98.81 31 THR B O 1
ATOM 1787 N N . GLY B 1 32 ? 14.594 -1.734 -0.364 1 97.81 32 GLY B N 1
ATOM 1788 C CA . GLY B 1 32 ? 14.539 -2.342 0.957 1 97.81 32 GLY B CA 1
ATOM 1789 C C . GLY B 1 32 ? 15.875 -2.869 1.428 1 97.81 32 GLY B C 1
ATOM 1790 O O . GLY B 1 32 ? 16.922 -2.559 0.837 1 97.81 32 GLY B O 1
ATOM 1791 N N . LEU B 1 33 ? 15.812 -3.51 2.541 1 97.19 33 LEU B N 1
ATOM 1792 C CA . LEU B 1 33 ? 16.969 -4.227 3.066 1 97.19 33 LEU B CA 1
ATOM 1793 C C . LEU B 1 33 ? 16.828 -5.727 2.816 1 97.19 33 LEU B C 1
ATOM 1795 O O . LEU B 1 33 ? 15.836 -6.336 3.195 1 97.19 33 LEU B O 1
ATOM 1799 N N . GLY B 1 34 ? 17.781 -6.281 2.117 1 95.44 34 GLY B N 1
ATOM 1800 C CA . GLY B 1 34 ? 17.766 -7.691 1.769 1 95.44 34 GLY B CA 1
ATOM 1801 C C . GLY B 1 34 ? 18.547 -8.562 2.736 1 95.44 34 GLY B C 1
ATOM 1802 O O . GLY B 1 34 ? 18.703 -8.203 3.908 1 95.44 34 GLY B O 1
ATOM 1803 N N . THR B 1 35 ? 18.875 -9.742 2.205 1 93.31 35 THR B N 1
ATOM 1804 C CA . THR B 1 35 ? 19.672 -10.688 2.982 1 93.31 35 THR B CA 1
ATOM 1805 C C . THR B 1 35 ? 20.984 -10.055 3.436 1 93.31 35 THR B C 1
ATOM 1807 O O . THR B 1 35 ? 21.641 -9.352 2.664 1 93.31 35 THR B O 1
ATOM 1810 N N . ASN B 1 36 ? 21.359 -10.227 4.707 1 94.06 36 ASN B N 1
ATOM 1811 C CA . ASN B 1 36 ? 22.609 -9.719 5.273 1 94.06 36 ASN B CA 1
ATOM 1812 C C . ASN B 1 36 ? 22.703 -8.203 5.164 1 94.06 36 ASN B C 1
ATOM 1814 O O . ASN B 1 36 ? 23.766 -7.656 4.91 1 94.06 36 ASN B O 1
ATOM 1818 N N . ASP B 1 37 ? 21.562 -7.559 5.188 1 93.94 37 ASP B N 1
ATOM 1819 C CA . ASP B 1 37 ? 21.438 -6.105 5.254 1 93.94 37 ASP B CA 1
ATOM 1820 C C . ASP B 1 37 ? 21.938 -5.457 3.967 1 93.94 37 ASP B C 1
ATOM 1822 O O . ASP B 1 37 ? 22.375 -4.301 3.975 1 93.94 37 ASP B O 1
ATOM 1826 N N . LYS B 1 38 ? 21.969 -6.234 2.91 1 97.44 38 LYS B N 1
ATOM 1827 C CA . LYS B 1 38 ? 22.281 -5.668 1.6 1 97.44 38 LYS B CA 1
ATOM 1828 C C . LYS B 1 38 ? 21.172 -4.703 1.155 1 97.44 38 LYS B C 1
ATOM 1830 O O . LYS B 1 38 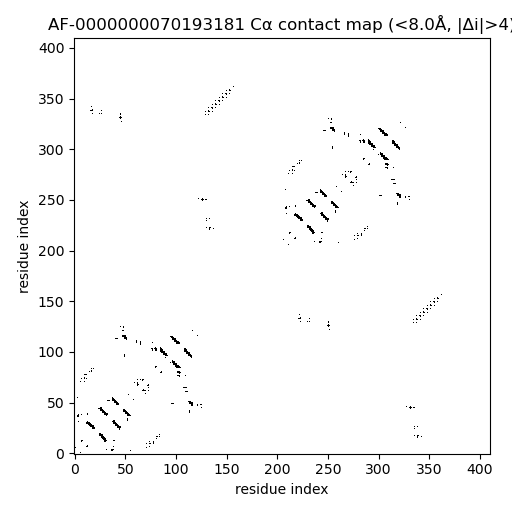? 20.031 -4.809 1.604 1 97.44 38 LYS B O 1
ATOM 1835 N N . TRP B 1 39 ? 21.594 -3.736 0.3 1 98.44 39 TRP B N 1
ATOM 1836 C CA . TRP B 1 39 ? 20.594 -2.826 -0.262 1 98.44 39 TRP B CA 1
ATOM 1837 C C . TRP B 1 39 ? 19.828 -3.496 -1.396 1 98.44 39 TRP B C 1
ATOM 1839 O O . TRP B 1 39 ? 20.422 -3.98 -2.359 1 98.44 39 TRP B O 1
ATOM 1849 N N . LYS B 1 40 ? 18.594 -3.541 -1.252 1 98.5 40 LYS B N 1
ATOM 1850 C CA . LYS B 1 40 ? 17.734 -4.207 -2.232 1 98.5 40 LYS B CA 1
ATOM 1851 C C . LYS B 1 40 ? 17 -3.191 -3.102 1 98.5 40 LYS B C 1
ATOM 1853 O O . LYS B 1 40 ? 16.422 -2.23 -2.59 1 98.5 40 LYS B O 1
ATOM 1858 N N . ILE B 1 41 ? 17.031 -3.373 -4.387 1 98.62 41 ILE B N 1
ATOM 1859 C CA . ILE B 1 41 ? 16.281 -2.578 -5.359 1 98.62 41 ILE B CA 1
ATOM 1860 C C . ILE B 1 41 ? 15.43 -3.494 -6.23 1 98.62 41 ILE B C 1
ATOM 1862 O O . ILE B 1 41 ? 15.938 -4.457 -6.812 1 98.62 41 ILE B O 1
ATOM 1866 N N . CYS B 1 42 ? 14.141 -3.17 -6.289 1 98.69 42 CYS B N 1
ATOM 1867 C CA . CYS B 1 42 ? 13.211 -4.062 -6.973 1 98.69 42 CYS B CA 1
ATOM 1868 C C . CYS B 1 42 ? 12.32 -3.289 -7.934 1 98.69 42 CYS B C 1
ATOM 1870 O O . CYS B 1 42 ? 12.07 -2.1 -7.73 1 98.69 42 CYS B O 1
ATOM 1872 N N . SER B 1 43 ? 11.891 -3.945 -8.93 1 98.38 43 SER B N 1
ATOM 1873 C CA . SER B 1 43 ? 10.797 -3.533 -9.797 1 98.38 43 SER B CA 1
ATOM 1874 C C . SER B 1 43 ? 9.805 -4.676 -10.023 1 98.38 43 SER B C 1
ATOM 1876 O O . SER B 1 43 ? 10.203 -5.84 -10.078 1 98.38 43 SER B O 1
ATOM 1878 N N . THR B 1 44 ? 8.508 -4.348 -10.133 1 98.31 44 THR B N 1
ATOM 1879 C CA . THR B 1 44 ? 7.508 -5.379 -10.367 1 98.31 44 THR B CA 1
ATOM 1880 C C . THR B 1 44 ? 6.352 -4.836 -11.203 1 98.31 44 THR B C 1
ATOM 1882 O O . THR B 1 44 ? 6.004 -3.656 -11.094 1 98.31 44 THR B O 1
ATOM 1885 N N . ASN B 1 45 ? 5.867 -5.652 -11.992 1 95.94 45 ASN B N 1
ATOM 1886 C CA . ASN B 1 45 ? 4.629 -5.34 -12.695 1 95.94 45 ASN B CA 1
ATOM 1887 C C . ASN B 1 45 ? 3.414 -5.914 -11.969 1 95.94 45 ASN B C 1
ATOM 1889 O O . ASN B 1 45 ? 2.322 -5.98 -12.539 1 95.94 45 ASN B O 1
ATOM 1893 N N . GLY B 1 46 ? 3.639 -6.383 -10.766 1 96 46 GLY B N 1
ATOM 1894 C CA . GLY B 1 46 ? 2.572 -6.945 -9.953 1 96 46 GLY B CA 1
ATOM 1895 C C . GLY B 1 46 ? 2.535 -8.461 -9.977 1 96 46 GLY B C 1
ATOM 1896 O O . GLY B 1 46 ? 1.897 -9.086 -9.125 1 96 46 GLY B O 1
ATOM 1897 N N . THR B 1 47 ? 3.162 -9.086 -10.938 1 94.38 47 THR B N 1
ATOM 1898 C CA . THR B 1 47 ? 3.23 -10.539 -11.047 1 94.38 47 THR B CA 1
ATOM 1899 C C . THR B 1 47 ? 4.68 -11.008 -11.07 1 94.38 47 THR B C 1
ATOM 1901 O O . THR B 1 47 ? 5.047 -11.945 -10.352 1 94.38 47 THR B O 1
ATOM 1904 N N . ASP B 1 48 ? 5.465 -10.406 -11.891 1 96 48 ASP B N 1
ATOM 1905 C CA . ASP B 1 48 ? 6.895 -10.688 -11.945 1 96 48 ASP B CA 1
ATOM 1906 C C . ASP B 1 48 ? 7.684 -9.664 -11.125 1 96 48 ASP B C 1
ATOM 1908 O O . ASP B 1 48 ? 7.219 -8.539 -10.906 1 96 48 ASP B O 1
ATOM 1912 N N . VAL B 1 49 ? 8.844 -10.109 -10.656 1 98.25 49 VAL B N 1
ATOM 1913 C CA . VAL B 1 49 ? 9.703 -9.234 -9.875 1 98.25 49 VAL B CA 1
ATOM 1914 C C . VAL B 1 49 ? 11.133 -9.305 -10.414 1 98.25 49 VAL B C 1
ATOM 1916 O O . VAL B 1 49 ? 11.633 -10.383 -10.734 1 98.25 49 VAL B O 1
ATOM 1919 N N . TRP B 1 50 ? 11.719 -8.156 -10.602 1 98.62 50 TRP B N 1
ATOM 1920 C CA . TRP B 1 50 ? 13.156 -8.016 -10.844 1 98.62 50 TRP B CA 1
ATOM 1921 C C . TRP B 1 50 ? 13.852 -7.387 -9.641 1 98.62 50 TRP B C 1
ATOM 1923 O O . TRP B 1 50 ? 13.328 -6.453 -9.031 1 98.62 50 TRP B O 1
ATOM 1933 N N . LYS B 1 51 ? 15.016 -7.961 -9.312 1 98.5 51 LYS B N 1
ATOM 1934 C CA . LYS B 1 51 ? 15.641 -7.418 -8.109 1 98.5 51 LYS B CA 1
ATOM 1935 C C . LYS B 1 51 ? 17.156 -7.578 -8.164 1 98.5 51 LYS B C 1
ATOM 1937 O O . LYS B 1 51 ? 17.672 -8.383 -8.938 1 98.5 51 LYS B O 1
ATOM 1942 N N . VAL B 1 52 ? 17.844 -6.75 -7.398 1 98.5 52 VAL B N 1
ATOM 1943 C CA . VAL B 1 52 ? 19.266 -6.887 -7.094 1 98.5 52 VAL B CA 1
ATOM 1944 C C . VAL B 1 52 ? 19.516 -6.578 -5.617 1 98.5 52 VAL B C 1
ATOM 1946 O O . VAL B 1 52 ? 18.766 -5.801 -5.012 1 98.5 52 VAL B O 1
ATOM 1949 N N . GLU B 1 53 ? 20.391 -7.27 -5.043 1 98.38 53 GLU B N 1
ATOM 1950 C CA . GLU B 1 53 ? 20.875 -6.98 -3.695 1 98.38 53 GLU B CA 1
ATOM 1951 C C . GLU B 1 53 ? 22.359 -6.617 -3.707 1 98.38 53 GLU B C 1
ATOM 1953 O O . GLU B 1 53 ? 23.203 -7.43 -4.105 1 98.38 53 GLU B O 1
ATOM 1958 N N . LEU B 1 54 ? 22.672 -5.441 -3.219 1 98.31 54 LEU B N 1
ATOM 1959 C CA . LEU B 1 54 ? 24.016 -4.895 -3.375 1 98.31 54 LEU B CA 1
ATOM 1960 C C . LEU B 1 54 ? 24.734 -4.816 -2.029 1 98.31 54 LEU B C 1
ATOM 1962 O O . LEU B 1 54 ? 24.188 -4.27 -1.065 1 98.31 54 LEU B O 1
ATOM 1966 N N . ASP B 1 55 ? 25.844 -5.441 -1.984 1 96.75 55 ASP B N 1
ATOM 1967 C CA . ASP B 1 55 ? 26.703 -5.242 -0.815 1 96.75 55 ASP B CA 1
ATOM 1968 C C . ASP B 1 55 ? 27.594 -4.012 -0.986 1 96.75 55 ASP B C 1
ATOM 1970 O O . ASP B 1 55 ? 27.438 -3.266 -1.956 1 96.75 55 ASP B O 1
ATOM 1974 N N . ASP B 1 56 ? 28.5 -3.824 -0.036 1 94.88 56 ASP B N 1
ATOM 1975 C CA . ASP B 1 56 ? 29.328 -2.625 -0.012 1 94.88 56 ASP B CA 1
ATOM 1976 C C . ASP B 1 56 ? 30.156 -2.504 -1.289 1 94.88 56 ASP B C 1
ATOM 1978 O O . ASP B 1 56 ? 30.219 -1.436 -1.901 1 94.88 56 ASP B O 1
ATOM 1982 N N . ASP B 1 57 ? 30.75 -3.6 -1.67 1 95.69 57 ASP B N 1
ATOM 1983 C CA . ASP B 1 57 ? 31.641 -3.58 -2.83 1 95.69 57 ASP B CA 1
ATOM 1984 C C . ASP B 1 57 ? 30.859 -3.305 -4.113 1 95.69 57 ASP B C 1
ATOM 1986 O O . ASP B 1 57 ? 31.312 -2.535 -4.965 1 95.69 57 ASP B O 1
ATOM 1990 N N . GLU B 1 58 ? 29.719 -3.912 -4.27 1 96.5 58 GLU B N 1
ATOM 1991 C CA . GLU B 1 58 ? 28.875 -3.723 -5.449 1 96.5 58 GLU B CA 1
ATOM 1992 C C . GLU B 1 58 ? 28.344 -2.293 -5.527 1 96.5 58 GLU B C 1
ATOM 1994 O O . GLU B 1 58 ? 28.281 -1.704 -6.609 1 96.5 58 GLU B O 1
ATOM 1999 N N . LEU B 1 59 ? 28 -1.789 -4.414 1 96 59 LEU B N 1
ATOM 2000 C CA . LEU B 1 59 ? 27.516 -0.414 -4.348 1 96 59 LEU B CA 1
ATOM 2001 C C . LEU B 1 59 ? 28.609 0.566 -4.762 1 96 59 LEU B C 1
ATOM 2003 O O . LEU B 1 59 ? 28.344 1.539 -5.473 1 96 59 LEU B O 1
ATOM 2007 N N . GLU B 1 60 ? 29.812 0.28 -4.305 1 95.69 60 GLU B N 1
ATOM 2008 C CA . GLU B 1 60 ? 30.953 1.115 -4.684 1 95.69 60 GLU B CA 1
ATOM 2009 C C . GLU B 1 60 ? 31.172 1.094 -6.195 1 95.69 60 GLU B C 1
ATOM 2011 O O . GLU B 1 60 ? 31.516 2.113 -6.789 1 95.69 60 GLU B O 1
ATOM 2016 N N . SER B 1 61 ? 30.969 -0.038 -6.742 1 96.62 61 SER B N 1
ATOM 2017 C CA . SER B 1 61 ? 31.125 -0.163 -8.188 1 96.62 61 SER B CA 1
ATOM 2018 C C . SER B 1 61 ? 30.109 0.695 -8.93 1 96.62 61 SER B C 1
ATOM 2020 O O . SER B 1 61 ? 30.438 1.343 -9.922 1 96.62 61 SER B O 1
ATOM 2022 N N . TYR B 1 62 ? 28.844 0.703 -8.5 1 96.31 62 TYR B N 1
ATOM 2023 C CA . TYR B 1 62 ? 27.812 1.537 -9.109 1 96.31 62 TYR B CA 1
ATOM 2024 C C . TYR B 1 62 ? 28.094 3.016 -8.883 1 96.31 62 TYR B C 1
ATOM 2026 O O . TYR B 1 62 ? 27.891 3.842 -9.766 1 96.31 62 TYR B O 1
ATOM 2034 N N . LYS B 1 63 ? 28.531 3.314 -7.676 1 96 63 LYS B N 1
ATOM 2035 C CA . LYS B 1 63 ? 28.938 4.684 -7.363 1 96 63 LYS B CA 1
ATOM 2036 C C . LYS B 1 63 ? 30.016 5.184 -8.32 1 96 63 LYS B C 1
ATOM 2038 O O . LYS B 1 63 ? 29.906 6.281 -8.867 1 96 63 LYS B O 1
ATOM 2043 N N . ASP B 1 64 ? 31.047 4.375 -8.516 1 95.5 64 ASP B N 1
ATOM 2044 C CA . ASP B 1 64 ? 32.156 4.734 -9.406 1 95.5 64 ASP B CA 1
ATOM 2045 C C . ASP B 1 64 ? 31.656 4.883 -10.844 1 95.5 64 ASP B C 1
ATOM 2047 O O . ASP B 1 64 ? 32.062 5.805 -11.547 1 95.5 64 ASP B O 1
ATOM 2051 N N . ALA B 1 65 ? 30.797 4.016 -11.273 1 93.56 65 ALA B N 1
ATOM 2052 C CA . ALA B 1 65 ? 30.25 4.051 -12.633 1 93.56 65 ALA B CA 1
ATOM 2053 C C . ALA B 1 65 ? 29.438 5.32 -12.859 1 93.56 65 ALA B C 1
ATOM 2055 O O . ALA B 1 65 ? 29.359 5.828 -13.984 1 93.56 65 ALA B O 1
ATOM 2056 N N . ALA B 1 66 ? 28.844 5.855 -11.82 1 93.31 66 ALA B N 1
ATOM 2057 C CA . ALA B 1 66 ? 28.016 7.059 -11.914 1 93.31 66 ALA B CA 1
ATOM 2058 C C . ALA B 1 66 ? 28.859 8.32 -11.797 1 93.31 66 ALA B C 1
ATOM 2060 O O . ALA B 1 66 ? 28.359 9.438 -11.93 1 93.31 66 ALA B O 1
ATOM 2061 N N . GLY B 1 67 ? 30.156 8.211 -11.484 1 92.38 67 GLY B N 1
ATOM 2062 C CA . GLY B 1 67 ? 31.078 9.336 -11.391 1 92.38 67 GLY B CA 1
ATOM 2063 C C . GLY B 1 67 ? 30.875 10.164 -10.133 1 92.38 67 GLY B C 1
ATOM 2064 O O . GLY B 1 67 ? 31.062 11.383 -10.156 1 92.38 67 GLY B O 1
ATOM 2065 N N . VAL B 1 68 ? 30.391 9.516 -9.102 1 93.69 68 VAL B N 1
ATOM 2066 C CA . VAL B 1 68 ? 30.141 10.211 -7.844 1 93.69 68 VAL B CA 1
ATOM 2067 C C . VAL B 1 68 ? 31.234 9.859 -6.84 1 93.69 68 VAL B C 1
ATOM 2069 O O . VAL B 1 68 ? 31.703 8.711 -6.785 1 93.69 68 VAL B O 1
ATOM 2072 N N . SER B 1 69 ? 31.625 10.773 -6.016 1 93.75 69 SER B N 1
ATOM 2073 C CA . SER B 1 69 ? 32.844 10.648 -5.215 1 93.75 69 SER B CA 1
ATOM 2074 C C . SER B 1 69 ? 32.562 9.914 -3.906 1 93.75 69 SER B C 1
ATOM 2076 O O . SER B 1 69 ? 33.375 9.109 -3.453 1 93.75 69 SER B O 1
ATOM 2078 N N . THR B 1 70 ? 31.422 10.211 -3.25 1 95.06 70 THR B N 1
ATOM 2079 C CA . THR B 1 70 ? 31.141 9.609 -1.954 1 95.06 70 THR B CA 1
ATOM 2080 C C . THR B 1 70 ? 29.859 8.781 -2.01 1 95.06 70 THR B C 1
ATOM 2082 O O . THR B 1 70 ? 29 9.031 -2.84 1 95.06 70 THR B O 1
ATOM 2085 N N . LEU B 1 71 ? 29.812 7.824 -1.178 1 95.19 71 LEU B N 1
ATOM 2086 C CA . LEU B 1 71 ? 28.625 6.988 -1.102 1 95.19 71 LEU B CA 1
ATOM 2087 C C . LEU B 1 71 ? 27.406 7.82 -0.72 1 95.19 71 LEU B C 1
ATOM 2089 O O . LEU B 1 71 ? 26.312 7.613 -1.259 1 95.19 71 LEU B O 1
ATOM 2093 N N . GLU B 1 72 ? 27.562 8.703 0.199 1 95.25 72 GLU B N 1
ATOM 2094 C CA . GLU B 1 72 ? 26.469 9.578 0.635 1 95.25 72 GLU B CA 1
ATOM 2095 C C . GLU B 1 72 ? 25.922 10.398 -0.528 1 95.25 72 GLU B C 1
ATOM 2097 O O . GLU B 1 72 ? 24.703 10.547 -0.669 1 95.25 72 GLU B O 1
ATOM 2102 N N . ALA B 1 73 ? 26.797 10.875 -1.326 1 95.62 73 ALA B N 1
ATOM 2103 C CA . ALA B 1 73 ? 26.391 11.656 -2.492 1 95.62 73 ALA B CA 1
ATOM 2104 C C . ALA B 1 73 ? 25.656 10.789 -3.502 1 95.62 73 ALA B C 1
ATOM 2106 O O . ALA B 1 73 ? 24.688 11.234 -4.125 1 95.62 73 ALA B O 1
ATOM 2107 N N . PHE B 1 74 ? 26.188 9.633 -3.689 1 97.38 74 PHE B N 1
ATOM 2108 C CA . PHE B 1 74 ? 25.547 8.68 -4.594 1 97.38 74 PHE B CA 1
ATOM 2109 C C . PHE B 1 74 ? 24.125 8.367 -4.152 1 97.38 74 PHE B C 1
ATOM 2111 O O . PHE B 1 74 ? 23.188 8.461 -4.949 1 97.38 74 PHE B O 1
ATOM 2118 N N . LEU B 1 75 ? 23.906 8.07 -2.855 1 98.12 75 LEU B N 1
ATOM 2119 C CA . LEU B 1 75 ? 22.594 7.715 -2.309 1 98.12 75 LEU B CA 1
ATOM 2120 C C . LEU B 1 75 ? 21.656 8.922 -2.322 1 98.12 75 LEU B C 1
ATOM 2122 O O . LEU B 1 75 ? 20.469 8.773 -2.584 1 98.12 75 LEU B O 1
ATOM 2126 N N . SER B 1 76 ? 22.219 10.062 -2.051 1 97.25 76 SER B N 1
ATOM 2127 C CA . SER B 1 76 ? 21.406 11.273 -2.111 1 97.25 76 SER B CA 1
ATOM 2128 C C . SER B 1 76 ? 20.922 11.539 -3.531 1 97.25 76 SER B C 1
ATOM 2130 O O . SER B 1 76 ? 19.766 11.922 -3.73 1 97.25 76 SER B O 1
ATOM 2132 N N . LYS B 1 77 ? 21.812 11.359 -4.457 1 96.62 77 LYS B N 1
ATOM 2133 C CA . LYS B 1 77 ? 21.453 11.523 -5.863 1 96.62 77 LYS B CA 1
ATOM 2134 C C . LYS B 1 77 ? 20.375 10.523 -6.273 1 96.62 77 LYS B C 1
ATOM 2136 O O . LYS B 1 77 ? 19.422 10.883 -6.965 1 96.62 77 LYS B O 1
ATOM 2141 N N . PHE B 1 78 ? 20.547 9.375 -5.867 1 98 78 PHE B N 1
ATOM 2142 C CA . PHE B 1 78 ? 19.562 8.328 -6.145 1 98 78 PHE B CA 1
ATOM 2143 C C . PHE B 1 78 ? 18.203 8.68 -5.562 1 98 78 PHE B C 1
ATOM 2145 O O . PHE B 1 78 ? 17.188 8.609 -6.258 1 98 78 PHE B O 1
ATOM 2152 N N . ARG B 1 79 ? 18.188 9.039 -4.348 1 98 79 ARG B N 1
ATOM 2153 C CA . ARG B 1 79 ? 16.953 9.383 -3.648 1 98 79 ARG B CA 1
ATOM 2154 C C . ARG B 1 79 ? 16.25 10.555 -4.32 1 98 79 ARG B C 1
ATOM 2156 O O . ARG B 1 79 ? 15.039 10.523 -4.527 1 98 79 ARG B O 1
ATOM 2163 N N . LYS B 1 80 ? 17 11.539 -4.652 1 96.19 80 LYS B N 1
ATOM 2164 C CA . LYS B 1 80 ? 16.438 12.727 -5.289 1 96.19 80 LYS B CA 1
ATOM 2165 C C . LYS B 1 80 ? 15.781 12.375 -6.625 1 96.19 80 LYS B C 1
ATOM 2167 O O . LYS B 1 80 ? 14.656 12.797 -6.898 1 96.19 80 LYS B O 1
ATOM 2172 N N . GLY B 1 81 ? 16.484 11.648 -7.418 1 96.25 81 GLY B N 1
ATOM 2173 C CA . GLY B 1 81 ? 15.906 11.219 -8.688 1 96.25 81 GLY B CA 1
ATOM 2174 C C . GLY B 1 81 ? 14.68 10.352 -8.523 1 96.25 81 GLY B C 1
ATOM 2175 O O . GLY B 1 81 ? 13.695 10.5 -9.25 1 96.25 81 GLY B O 1
ATOM 2176 N N . PHE B 1 82 ? 14.742 9.484 -7.539 1 96.88 82 PHE B N 1
ATOM 2177 C CA . PHE B 1 82 ? 13.656 8.562 -7.25 1 96.88 82 PHE B CA 1
ATOM 2178 C C . PHE B 1 82 ? 12.398 9.32 -6.824 1 96.88 82 PHE B C 1
ATOM 2180 O O . PHE B 1 82 ? 11.32 9.102 -7.371 1 96.88 82 PHE B O 1
ATOM 2187 N N . LEU B 1 83 ? 12.555 10.227 -5.953 1 94.5 83 LEU B N 1
ATOM 2188 C CA . LEU B 1 83 ? 11.43 10.977 -5.402 1 94.5 83 LEU B CA 1
ATOM 2189 C C . LEU B 1 83 ? 10.875 11.953 -6.434 1 94.5 83 LEU B C 1
ATOM 2191 O O . LEU B 1 83 ? 9.688 12.281 -6.398 1 94.5 83 LEU B O 1
ATOM 2195 N N . ALA B 1 84 ? 11.727 12.305 -7.375 1 94.5 84 ALA B N 1
ATOM 2196 C CA . ALA B 1 84 ? 11.289 13.234 -8.414 1 94.5 84 ALA B CA 1
ATOM 2197 C C . ALA B 1 84 ? 10.508 12.508 -9.508 1 94.5 84 ALA B C 1
ATOM 2199 O O . ALA B 1 84 ? 9.898 13.148 -10.367 1 94.5 84 ALA B O 1
ATOM 2200 N N . GLY B 1 85 ? 10.523 11.203 -9.414 1 94.56 85 GLY B N 1
ATOM 2201 C CA . GLY B 1 85 ? 9.836 10.43 -10.43 1 94.56 85 GLY B CA 1
ATOM 2202 C C . GLY B 1 85 ? 10.617 10.305 -11.719 1 94.56 85 GLY B C 1
ATOM 2203 O O . GLY B 1 85 ? 10.062 9.961 -12.766 1 94.56 85 GLY B O 1
ATOM 2204 N N . ASP B 1 86 ? 11.891 10.672 -11.641 1 95.69 86 ASP B N 1
ATOM 2205 C CA . ASP B 1 86 ? 12.773 10.547 -12.797 1 95.69 86 ASP B CA 1
ATOM 2206 C C . ASP B 1 86 ? 13.305 9.117 -12.93 1 95.69 86 ASP B C 1
ATOM 2208 O O . ASP B 1 86 ? 14.492 8.867 -12.711 1 95.69 86 ASP B O 1
ATOM 2212 N N . ILE B 1 87 ? 12.477 8.195 -13.25 1 96.44 87 ILE B N 1
ATOM 2213 C CA . ILE B 1 87 ? 12.836 6.785 -13.367 1 96.44 87 ILE B CA 1
ATOM 2214 C C . ILE B 1 87 ? 12.406 6.254 -14.734 1 96.44 87 ILE B C 1
ATOM 2216 O O . ILE B 1 87 ? 11.32 6.566 -15.219 1 96.44 87 ILE B O 1
ATOM 2220 N N . ALA B 1 88 ? 13.297 5.484 -15.328 1 93.88 88 ALA B N 1
ATOM 2221 C CA . ALA B 1 88 ? 13.031 4.84 -16.609 1 93.88 88 ALA B CA 1
ATOM 2222 C C . ALA B 1 88 ? 13.641 3.441 -16.656 1 93.88 88 ALA B C 1
ATOM 2224 O O . ALA B 1 88 ? 14.664 3.18 -16.016 1 93.88 88 ALA B O 1
ATOM 2225 N N . THR B 1 89 ? 12.984 2.627 -17.406 1 94.25 89 THR B N 1
ATOM 2226 C CA . THR B 1 89 ? 13.469 1.255 -17.516 1 94.25 89 THR B CA 1
ATOM 2227 C C . THR B 1 89 ? 13.852 0.923 -18.953 1 94.25 89 THR B C 1
ATOM 2229 O O . THR B 1 89 ? 13.188 1.361 -19.891 1 94.25 89 THR B O 1
ATOM 2232 N N . VAL B 1 90 ? 14.883 0.179 -19.031 1 94.19 90 VAL B N 1
ATOM 2233 C CA . VAL B 1 90 ? 15.328 -0.388 -20.312 1 94.19 90 VAL B CA 1
ATOM 2234 C C . VAL B 1 90 ? 15.438 -1.907 -20.188 1 94.19 90 VAL B C 1
ATOM 2236 O O . VAL B 1 90 ? 15.977 -2.422 -19.203 1 94.19 90 VAL B O 1
ATOM 2239 N N . ILE B 1 91 ? 14.875 -2.578 -21.094 1 94.75 91 ILE B N 1
ATOM 2240 C CA . ILE B 1 91 ? 15.008 -4.027 -21.203 1 94.75 91 ILE B CA 1
ATOM 2241 C C . ILE B 1 91 ? 15.969 -4.375 -22.328 1 94.75 91 ILE B C 1
ATOM 2243 O O . ILE B 1 91 ? 15.57 -4.438 -23.5 1 94.75 91 ILE B O 1
ATOM 2247 N N . PRO B 1 92 ? 17.188 -4.738 -21.984 1 92.5 92 PRO B N 1
ATOM 2248 C CA . PRO B 1 92 ? 18.219 -4.84 -23.016 1 92.5 92 PRO B CA 1
ATOM 2249 C C . PRO B 1 92 ? 18.094 -6.109 -23.859 1 92.5 92 PRO B C 1
ATOM 2251 O O . PRO B 1 92 ? 18.609 -6.168 -24.969 1 92.5 92 PRO B O 1
ATOM 2254 N N . PHE B 1 93 ? 17.531 -7.141 -23.297 1 92.12 93 PHE B N 1
ATOM 2255 C CA . PHE B 1 93 ? 17.438 -8.414 -24 1 92.12 93 PHE B CA 1
ATOM 2256 C C . PHE B 1 93 ? 15.969 -8.836 -24.141 1 92.12 93 PHE B C 1
ATOM 2258 O O . PHE B 1 93 ? 15.141 -8.516 -23.297 1 92.12 93 PHE B O 1
ATOM 2265 N N . VAL B 1 94 ? 15.734 -9.633 -25.062 1 89.88 94 VAL B N 1
ATOM 2266 C CA . VAL B 1 94 ? 14.375 -10.008 -25.438 1 89.88 94 VAL B CA 1
ATOM 2267 C C . VAL B 1 94 ? 13.766 -10.883 -24.344 1 89.88 94 VAL B C 1
ATOM 2269 O O . VAL B 1 94 ? 12.555 -10.828 -24.109 1 89.88 94 VAL B O 1
ATOM 2272 N N . ASP B 1 95 ? 14.586 -11.672 -23.594 1 91.38 95 ASP B N 1
ATOM 2273 C CA . ASP B 1 95 ? 14.055 -12.625 -22.625 1 91.38 95 ASP B CA 1
ATOM 2274 C C . ASP B 1 95 ? 13.578 -11.914 -21.375 1 91.38 95 ASP B C 1
ATOM 2276 O O . ASP B 1 95 ? 12.914 -12.523 -20.516 1 91.38 95 ASP B O 1
ATOM 2280 N N . GLY B 1 96 ? 13.945 -10.719 -21.25 1 92.69 96 GLY B N 1
ATOM 2281 C CA . GLY B 1 96 ? 13.39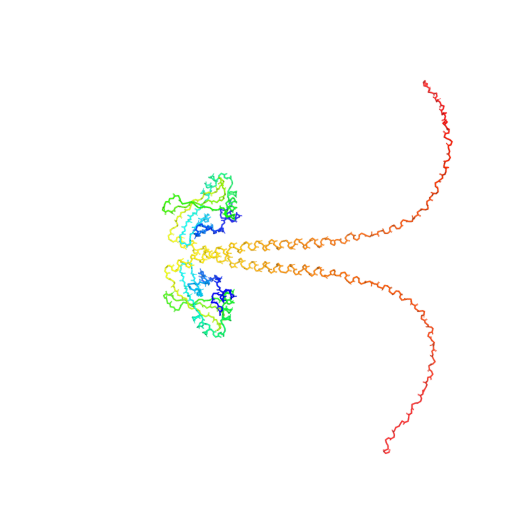8 -9.906 -20.172 1 92.69 96 GLY B CA 1
ATOM 2282 C C . GLY B 1 96 ? 13.961 -10.266 -18.797 1 92.69 96 GLY B C 1
ATOM 2283 O O . GLY B 1 96 ? 13.453 -9.82 -17.781 1 92.69 96 GLY B O 1
ATOM 2284 N N . THR B 1 97 ? 14.984 -11.086 -18.781 1 96.38 97 THR B N 1
ATOM 2285 C CA . THR B 1 97 ? 15.539 -11.57 -17.516 1 96.38 97 THR B CA 1
ATOM 2286 C C . THR B 1 97 ? 16.328 -10.477 -16.812 1 96.38 97 THR B C 1
ATOM 2288 O O . THR B 1 97 ? 16.484 -10.5 -15.602 1 96.38 97 THR B O 1
ATOM 2291 N N . LYS B 1 98 ? 16.828 -9.562 -17.609 1 97.44 98 LYS B N 1
ATOM 2292 C CA . LYS B 1 98 ? 17.547 -8.398 -17.094 1 97.44 98 LYS B CA 1
ATOM 2293 C C . LYS B 1 98 ? 16.812 -7.105 -17.438 1 97.44 98 LYS B C 1
ATOM 2295 O O . LYS B 1 98 ? 16.328 -6.941 -18.562 1 97.44 98 LYS B O 1
ATOM 2300 N N . VAL B 1 99 ? 16.703 -6.191 -16.469 1 97.38 99 VAL B N 1
ATOM 2301 C CA . VAL B 1 99 ? 16.125 -4.867 -16.641 1 97.38 99 VAL B CA 1
ATOM 2302 C C . VAL B 1 99 ? 17.078 -3.811 -16.078 1 97.38 99 VAL B C 1
ATOM 2304 O O . VAL B 1 99 ? 17.641 -3.992 -14.992 1 97.38 99 VAL B O 1
ATOM 2307 N N . THR B 1 100 ? 17.359 -2.797 -16.812 1 97.81 100 THR B N 1
ATOM 2308 C CA . THR B 1 100 ? 18.141 -1.672 -16.312 1 97.81 100 THR B CA 1
ATOM 2309 C C . THR B 1 100 ? 17.219 -0.531 -15.867 1 97.81 100 THR B C 1
ATOM 2311 O O . THR B 1 100 ? 16.391 -0.053 -16.656 1 97.81 100 THR B O 1
ATOM 2314 N N . ILE B 1 101 ? 17.328 -0.123 -14.602 1 98 101 ILE B N 1
ATOM 2315 C CA . ILE B 1 101 ? 16.578 0.993 -14.047 1 98 101 ILE B CA 1
ATOM 2316 C C . ILE B 1 101 ? 17.438 2.252 -14.047 1 98 101 ILE B C 1
ATOM 2318 O O . ILE B 1 101 ? 18.531 2.268 -13.461 1 98 101 ILE B O 1
ATOM 2322 N N . ASN B 1 102 ? 16.969 3.275 -14.727 1 97.69 102 ASN B N 1
ATOM 2323 C CA . ASN B 1 102 ? 17.625 4.578 -14.727 1 97.69 102 ASN B CA 1
ATOM 2324 C C . ASN B 1 102 ? 16.938 5.551 -13.781 1 97.69 102 ASN B C 1
ATOM 2326 O O . ASN B 1 102 ? 15.719 5.727 -13.844 1 97.69 102 ASN B O 1
ATOM 2330 N N . VAL B 1 103 ? 17.688 6.105 -12.898 1 97.75 103 VAL B N 1
ATOM 2331 C CA . VAL B 1 103 ? 17.172 7.078 -11.938 1 97.75 103 VAL B CA 1
ATOM 2332 C C . VAL B 1 103 ? 17.875 8.422 -12.148 1 97.75 103 VAL B C 1
ATOM 2334 O O . VAL B 1 103 ? 19.094 8.508 -12.102 1 97.75 103 VAL B O 1
ATOM 2337 N N . GLY B 1 104 ? 17.094 9.383 -12.289 1 95.31 104 GLY B N 1
ATOM 2338 C CA . GLY B 1 104 ? 17.656 10.695 -12.586 1 95.31 104 GLY B CA 1
ATOM 2339 C C . GLY B 1 104 ? 17.547 11.07 -14.055 1 95.31 104 GLY B C 1
ATOM 2340 O O . GLY B 1 104 ? 17.031 10.289 -14.859 1 95.31 104 GLY B O 1
ATOM 2341 N N . LYS B 1 105 ? 17.984 12.258 -14.391 1 90.69 105 LYS B N 1
ATOM 2342 C CA . LYS B 1 105 ? 17.859 12.781 -15.75 1 90.69 105 LYS B CA 1
ATOM 2343 C C . LYS B 1 105 ? 19.219 13.008 -16.375 1 90.69 105 LYS B C 1
ATOM 2345 O O . LYS B 1 105 ? 20.203 13.273 -15.68 1 90.69 105 LYS B O 1
ATOM 2350 N N . GLY B 1 106 ? 19.203 12.914 -17.75 1 87 106 GLY B N 1
ATOM 2351 C CA . GLY B 1 106 ? 20.359 13.328 -18.516 1 87 106 GLY B CA 1
ATOM 2352 C C . GLY B 1 106 ? 21.531 12.375 -18.391 1 87 106 GLY B C 1
ATOM 2353 O O . GLY B 1 106 ? 21.344 11.164 -18.234 1 87 106 GLY B O 1
ATOM 2354 N N . ALA B 1 107 ? 22.766 12.914 -18.562 1 85.44 107 ALA B N 1
ATOM 2355 C CA . ALA B 1 107 ? 24 12.133 -18.609 1 85.44 107 ALA B CA 1
ATOM 2356 C C . ALA B 1 107 ? 24.422 11.703 -17.203 1 85.44 107 ALA B C 1
ATOM 2358 O O . ALA B 1 107 ? 25.188 10.742 -17.047 1 85.44 107 ALA B O 1
ATOM 2359 N N . ASP B 1 108 ? 23.828 12.32 -16.188 1 85.69 108 ASP B N 1
ATOM 2360 C CA . ASP B 1 108 ? 24.234 12.07 -14.82 1 85.69 108 ASP B CA 1
ATOM 2361 C C . ASP B 1 108 ? 23.328 11.055 -14.141 1 85.69 108 ASP B C 1
ATOM 2363 O O . ASP B 1 108 ? 23.406 10.844 -12.93 1 85.69 108 ASP B O 1
ATOM 2367 N N . LYS B 1 109 ? 22.578 10.398 -14.922 1 93.75 109 LYS B N 1
ATOM 2368 C CA . LYS B 1 109 ? 21.641 9.453 -14.328 1 93.75 109 LYS B CA 1
ATOM 2369 C C . LYS B 1 109 ? 22.375 8.242 -13.758 1 93.75 109 LYS B C 1
ATOM 2371 O O . LYS B 1 109 ? 23.5 7.934 -14.164 1 93.75 109 LYS B O 1
ATOM 2376 N N . ILE B 1 110 ? 21.812 7.605 -12.781 1 97.19 110 ILE B N 1
ATOM 2377 C CA . ILE B 1 110 ? 22.281 6.355 -12.203 1 97.19 110 ILE B CA 1
ATOM 2378 C C . ILE B 1 110 ? 21.578 5.176 -12.875 1 97.19 110 ILE B C 1
ATOM 2380 O O . ILE B 1 110 ? 20.359 5.164 -13 1 97.19 110 ILE B O 1
ATOM 2384 N N . SER B 1 111 ? 22.359 4.227 -13.352 1 97.31 111 SER B N 1
ATOM 2385 C CA . SER B 1 111 ? 21.797 3.039 -13.992 1 97.31 111 SER B CA 1
ATOM 2386 C C . SER B 1 111 ? 22.078 1.787 -13.172 1 97.31 111 SER B C 1
ATOM 2388 O O . SER B 1 111 ? 23.234 1.495 -12.852 1 97.31 111 SER B O 1
ATOM 2390 N N . ILE B 1 112 ? 21.047 1.033 -12.844 1 98.12 112 ILE B N 1
ATOM 2391 C CA . ILE B 1 112 ? 21.156 -0.165 -12.016 1 98.12 112 ILE B CA 1
ATOM 2392 C C . ILE B 1 112 ? 20.516 -1.352 -12.734 1 98.12 112 ILE B C 1
ATOM 2394 O O . ILE B 1 112 ? 19.391 -1.258 -13.211 1 98.12 112 ILE B O 1
ATOM 2398 N N . ASP B 1 113 ? 21.25 -2.426 -12.781 1 98.19 113 ASP B N 1
ATOM 2399 C CA . ASP B 1 113 ? 20.719 -3.646 -13.383 1 98.19 113 ASP B CA 1
ATOM 2400 C C . ASP B 1 113 ? 20.016 -4.512 -12.336 1 98.19 113 ASP B C 1
ATOM 2402 O O . ASP B 1 113 ? 20.594 -4.824 -11.289 1 98.19 113 ASP B O 1
ATOM 2406 N N . VAL B 1 114 ? 18.766 -4.883 -12.633 1 98.5 114 VAL B N 1
ATOM 2407 C CA . VAL B 1 114 ? 18.016 -5.832 -11.812 1 98.5 114 VAL B CA 1
ATOM 2408 C C . VAL B 1 114 ? 17.656 -7.062 -12.633 1 98.5 114 VAL B C 1
ATOM 2410 O O . VAL B 1 114 ? 17.547 -6.984 -13.859 1 98.5 114 VAL B O 1
ATOM 2413 N N . PHE B 1 115 ? 17.422 -8.188 -11.938 1 98.62 115 PHE B N 1
ATOM 2414 C CA . PHE B 1 115 ? 17.266 -9.469 -12.617 1 98.62 115 PHE B CA 1
ATOM 2415 C C . PHE B 1 115 ? 16.016 -10.18 -12.148 1 98.62 115 PHE B C 1
ATOM 2417 O O . PHE B 1 115 ? 15.602 -10.031 -10.992 1 98.62 115 PHE B O 1
ATOM 2424 N N . GLU B 1 116 ? 15.484 -10.891 -13.023 1 98.12 116 GLU B N 1
ATOM 2425 C CA . GLU B 1 116 ? 14.258 -11.617 -12.711 1 98.12 116 GLU B CA 1
ATOM 2426 C C . GLU B 1 116 ? 14.445 -12.531 -11.5 1 98.12 116 GLU B C 1
ATOM 2428 O O . GLU B 1 116 ? 15.383 -13.328 -11.461 1 98.12 116 GLU B O 1
ATOM 2433 N N . ALA B 1 117 ? 13.547 -12.383 -10.562 1 97.94 117 ALA B N 1
ATOM 2434 C CA . ALA B 1 117 ? 13.602 -13.18 -9.344 1 97.94 117 ALA B CA 1
ATOM 2435 C C . ALA B 1 117 ? 13.031 -14.578 -9.578 1 97.94 117 ALA B C 1
ATOM 2437 O O . ALA B 1 117 ? 12.133 -14.766 -10.398 1 97.94 117 ALA B O 1
ATOM 2438 N N . LYS B 1 118 ? 13.562 -15.539 -8.82 1 96.75 118 LYS B N 1
ATOM 2439 C CA . LYS B 1 118 ? 13.008 -16.891 -8.836 1 96.75 118 LYS B CA 1
ATOM 2440 C C . LYS B 1 118 ? 11.641 -16.922 -8.148 1 96.75 118 LYS B C 1
ATOM 2442 O O . LYS B 1 118 ? 11.281 -15.992 -7.422 1 96.75 118 LYS B O 1
ATOM 2447 N N . ALA B 1 119 ? 10.922 -18 -8.367 1 94.38 119 ALA B N 1
ATOM 2448 C CA . ALA B 1 119 ? 9.531 -18.125 -7.945 1 94.38 119 ALA B CA 1
ATOM 2449 C C . ALA B 1 119 ? 9.383 -17.844 -6.449 1 94.38 119 ALA B C 1
ATOM 2451 O O . ALA B 1 119 ? 8.508 -17.078 -6.035 1 94.38 119 ALA B O 1
ATOM 2452 N N . ALA B 1 120 ? 10.25 -18.438 -5.645 1 94.31 120 ALA B N 1
ATOM 2453 C CA . ALA B 1 120 ? 10.148 -18.266 -4.195 1 94.31 120 ALA B CA 1
ATOM 2454 C C . ALA B 1 120 ? 10.461 -16.828 -3.787 1 94.31 120 ALA B C 1
ATOM 2456 O O . ALA B 1 120 ? 9.797 -16.281 -2.906 1 94.31 120 ALA B O 1
ATOM 2457 N N . GLU B 1 121 ? 11.445 -16.219 -4.383 1 95.44 121 GLU B N 1
ATOM 2458 C CA . GLU B 1 121 ? 11.82 -14.844 -4.098 1 95.44 121 GLU B CA 1
ATOM 2459 C C . GLU B 1 121 ? 10.734 -13.875 -4.547 1 95.44 121 GLU B C 1
ATOM 2461 O O . GLU B 1 121 ? 10.438 -12.898 -3.85 1 95.44 121 GLU B O 1
ATOM 2466 N N . ARG B 1 122 ? 10.258 -14.18 -5.711 1 96.5 122 ARG B N 1
ATOM 2467 C CA . ARG B 1 122 ? 9.188 -13.367 -6.27 1 96.5 122 ARG B CA 1
ATOM 2468 C C . ARG B 1 122 ? 7.996 -13.305 -5.316 1 96.5 122 ARG B C 1
ATOM 2470 O O . ARG B 1 122 ? 7.5 -12.219 -5.004 1 96.5 122 ARG B O 1
ATOM 2477 N N . LYS B 1 123 ? 7.586 -14.438 -4.855 1 95.62 123 LYS B N 1
ATOM 2478 C CA . LYS B 1 123 ? 6.469 -14.516 -3.92 1 95.62 123 LYS B CA 1
ATOM 2479 C C . LYS B 1 123 ? 6.77 -13.758 -2.633 1 95.62 123 LYS B C 1
ATOM 2481 O O . LYS B 1 123 ? 5.934 -13 -2.145 1 95.62 123 LYS B O 1
ATOM 2486 N N . ALA B 1 124 ? 7.906 -13.922 -2.121 1 96.5 124 ALA B N 1
ATOM 2487 C CA . ALA B 1 124 ? 8.297 -13.289 -0.862 1 96.5 124 ALA B CA 1
ATOM 2488 C C . ALA B 1 124 ? 8.344 -11.773 -1.002 1 96.5 124 ALA B C 1
ATOM 2490 O O . ALA B 1 124 ? 7.879 -11.039 -0.125 1 96.5 124 ALA B O 1
ATOM 2491 N N . GLU B 1 125 ? 8.938 -11.281 -2.084 1 97.25 125 GLU B N 1
ATOM 2492 C CA . GLU B 1 125 ? 9.07 -9.844 -2.301 1 97.25 125 GLU B CA 1
ATOM 2493 C C . GLU B 1 125 ? 7.703 -9.18 -2.453 1 97.25 125 GLU B C 1
ATOM 2495 O O . GLU B 1 125 ? 7.461 -8.109 -1.892 1 97.25 125 GLU B O 1
ATOM 2500 N N . LEU B 1 126 ? 6.836 -9.82 -3.244 1 97.88 126 LEU B N 1
ATOM 2501 C CA . LEU B 1 126 ? 5.5 -9.266 -3.455 1 97.88 126 LEU B CA 1
ATOM 2502 C C . LEU B 1 126 ? 4.715 -9.242 -2.15 1 97.88 126 LEU B C 1
ATOM 2504 O O . LEU B 1 126 ? 4.035 -8.258 -1.85 1 97.88 126 LEU B O 1
ATOM 2508 N N . GLN B 1 127 ? 4.832 -10.289 -1.394 1 97.56 127 GLN B N 1
ATOM 2509 C CA . GLN B 1 127 ? 4.16 -10.344 -0.099 1 97.56 127 GLN B CA 1
ATOM 2510 C C . GLN B 1 127 ? 4.68 -9.266 0.841 1 97.56 127 GLN B C 1
ATOM 2512 O O . GLN B 1 127 ? 3.896 -8.547 1.466 1 97.56 127 GLN B O 1
ATOM 2517 N N . ASN B 1 128 ? 5.984 -9.18 0.916 1 97.06 128 ASN B N 1
ATOM 2518 C CA . ASN B 1 128 ? 6.602 -8.211 1.812 1 97.06 128 ASN B CA 1
ATOM 2519 C C . ASN B 1 128 ? 6.191 -6.781 1.459 1 97.06 128 ASN B C 1
ATOM 2521 O O . ASN B 1 128 ? 5.82 -6.004 2.34 1 97.06 128 ASN B O 1
ATOM 2525 N N . VAL B 1 129 ? 6.262 -6.422 0.2 1 98.25 129 VAL B N 1
ATOM 2526 C CA . VAL B 1 129 ? 5.977 -5.047 -0.19 1 98.25 129 VAL B CA 1
ATOM 2527 C C . VAL B 1 129 ? 4.484 -4.766 -0.042 1 98.25 129 VAL B C 1
ATOM 2529 O O . VAL B 1 129 ? 4.086 -3.65 0.307 1 98.25 129 VAL B O 1
ATOM 2532 N N . LEU B 1 130 ? 3.66 -5.738 -0.278 1 98.62 130 LEU B N 1
ATOM 2533 C CA . LEU B 1 130 ? 2.219 -5.605 -0.1 1 98.62 130 LEU B CA 1
ATOM 2534 C C . LEU B 1 130 ? 1.883 -5.211 1.334 1 98.62 130 LEU B C 1
ATOM 2536 O O . LEU B 1 130 ? 1.192 -4.215 1.562 1 98.62 130 LEU B O 1
ATOM 2540 N N . PHE B 1 131 ? 2.367 -5.934 2.279 1 98.38 131 PHE B N 1
ATOM 2541 C CA . PHE B 1 131 ? 2.055 -5.664 3.678 1 98.38 131 PHE B CA 1
ATOM 2542 C C . PHE B 1 131 ? 2.723 -4.375 4.141 1 98.38 131 PHE B C 1
ATOM 2544 O O . PHE B 1 131 ? 2.17 -3.646 4.969 1 98.38 131 PHE B O 1
ATOM 2551 N N . ARG B 1 132 ? 3.91 -4.117 3.641 1 98.12 132 ARG B N 1
ATOM 2552 C CA . ARG B 1 132 ? 4.559 -2.852 3.977 1 98.12 132 ARG B CA 1
ATOM 2553 C C . ARG B 1 132 ? 3.689 -1.666 3.568 1 98.12 132 ARG B C 1
ATOM 2555 O O . ARG B 1 132 ? 3.447 -0.761 4.367 1 98.12 132 ARG B O 1
ATOM 2562 N N . LEU B 1 133 ? 3.275 -1.708 2.334 1 98.69 133 LEU B N 1
ATOM 2563 C CA . LEU B 1 133 ? 2.471 -0.608 1.811 1 98.69 133 LEU B CA 1
ATOM 2564 C C . LEU B 1 133 ? 1.157 -0.484 2.574 1 98.69 133 LEU B C 1
ATOM 2566 O O . LEU B 1 133 ? 0.727 0.624 2.9 1 98.69 133 LEU B O 1
ATOM 2570 N N . ALA B 1 134 ? 0.541 -1.605 2.844 1 98.62 134 ALA B N 1
ATOM 2571 C CA . ALA B 1 134 ? -0.714 -1.597 3.592 1 98.62 134 ALA B CA 1
ATOM 2572 C C . ALA B 1 134 ? -0.52 -0.996 4.98 1 98.62 134 ALA B C 1
ATOM 2574 O O . ALA B 1 134 ? -1.299 -0.142 5.41 1 98.62 134 ALA B O 1
ATOM 2575 N N . ASP B 1 135 ? 0.513 -1.449 5.648 1 98.19 135 ASP B N 1
ATOM 2576 C CA . ASP B 1 135 ? 0.823 -0.938 6.98 1 98.19 135 ASP B CA 1
ATOM 2577 C C . ASP B 1 135 ? 1.135 0.557 6.938 1 98.19 135 ASP B C 1
ATOM 2579 O O . ASP B 1 135 ? 0.654 1.322 7.777 1 98.19 135 ASP B O 1
ATOM 2583 N N . GLU B 1 136 ? 1.941 0.909 6.02 1 98.44 136 GLU B N 1
ATOM 2584 C CA . GLU B 1 136 ? 2.312 2.316 5.902 1 98.44 136 GLU B CA 1
ATOM 2585 C C . GLU B 1 136 ? 1.091 3.188 5.625 1 98.44 136 GLU B C 1
ATOM 2587 O O . GLU B 1 136 ? 0.981 4.297 6.152 1 98.44 136 GLU B O 1
ATOM 2592 N N . ASN B 1 137 ? 0.236 2.715 4.734 1 98.62 137 ASN B N 1
ATOM 2593 C CA . ASN B 1 137 ? -0.964 3.486 4.426 1 98.62 137 ASN B CA 1
ATOM 2594 C C . ASN B 1 137 ? -1.832 3.689 5.664 1 98.62 137 ASN B C 1
ATOM 2596 O O . ASN B 1 137 ? -2.414 4.758 5.852 1 98.62 137 ASN B O 1
ATOM 2600 N N . MET B 1 138 ? -1.983 2.676 6.508 1 97.81 138 MET B N 1
ATOM 2601 C CA . MET B 1 138 ? -2.738 2.818 7.75 1 97.81 138 MET B CA 1
ATOM 2602 C C . MET B 1 138 ? -2.1 3.865 8.656 1 97.81 138 MET B C 1
ATOM 2604 O O . MET B 1 138 ? -2.795 4.711 9.219 1 97.81 138 MET B O 1
ATOM 2608 N N . ALA B 1 139 ? -0.794 3.828 8.734 1 98.12 139 ALA B N 1
ATOM 2609 C CA . ALA B 1 139 ? -0.077 4.805 9.555 1 98.12 139 ALA B CA 1
ATOM 2610 C C . ALA B 1 139 ? -0.238 6.211 8.984 1 98.12 139 ALA B C 1
ATOM 2612 O O . ALA B 1 139 ? -0.483 7.164 9.734 1 98.12 139 ALA B O 1
ATOM 2613 N N . LEU B 1 140 ? -0.082 6.34 7.727 1 98.38 140 LEU B N 1
ATOM 2614 C CA . LEU B 1 140 ? -0.168 7.637 7.07 1 98.38 140 LEU B CA 1
ATOM 2615 C C . LEU B 1 140 ? -1.561 8.234 7.23 1 98.38 140 LEU B C 1
ATOM 2617 O O . LEU B 1 140 ? -1.703 9.453 7.402 1 98.38 140 LEU B O 1
ATOM 2621 N N . ARG B 1 141 ? -2.621 7.406 7.137 1 97.62 141 ARG B N 1
ATOM 2622 C CA . ARG B 1 141 ? -3.984 7.887 7.34 1 97.62 141 ARG B CA 1
ATOM 2623 C C . ARG B 1 141 ? -4.164 8.43 8.758 1 97.62 141 ARG B C 1
ATOM 2625 O O . ARG B 1 141 ? -4.809 9.469 8.945 1 97.62 141 ARG B O 1
ATOM 2632 N N . SER B 1 142 ? -3.627 7.758 9.68 1 97.5 142 SER B N 1
ATOM 2633 C CA . SER B 1 142 ? -3.688 8.203 11.062 1 97.5 142 SER B CA 1
ATOM 2634 C C . SER B 1 142 ? -2.957 9.531 11.25 1 97.5 142 SER B C 1
ATOM 2636 O O . SER B 1 142 ? -3.479 10.445 11.891 1 97.5 142 SER B O 1
ATOM 2638 N N . ASP B 1 143 ? -1.754 9.586 10.711 1 98.38 143 ASP B N 1
ATOM 2639 C CA . ASP B 1 143 ? -0.956 10.805 10.828 1 98.38 143 ASP B CA 1
ATOM 2640 C C . ASP B 1 143 ? -1.659 11.984 10.156 1 98.38 143 ASP B C 1
ATOM 2642 O O . ASP B 1 143 ? -1.633 13.102 10.672 1 98.38 143 ASP B O 1
ATOM 2646 N N . LEU B 1 144 ? -2.238 11.734 9.016 1 98.12 144 LEU B N 1
ATOM 2647 C CA . LEU B 1 144 ? -2.936 12.789 8.297 1 98.12 144 LEU B CA 1
ATOM 2648 C C . LEU B 1 144 ? -4.141 13.289 9.094 1 98.12 144 LEU B C 1
ATOM 2650 O O . LEU B 1 144 ? -4.379 14.492 9.18 1 98.12 144 LEU B O 1
ATOM 2654 N N . ALA B 1 145 ? -4.895 12.352 9.617 1 97.56 145 ALA B N 1
ATOM 2655 C CA . ALA B 1 145 ? -6.035 12.727 10.453 1 97.56 145 ALA B CA 1
ATOM 2656 C C . ALA B 1 145 ? 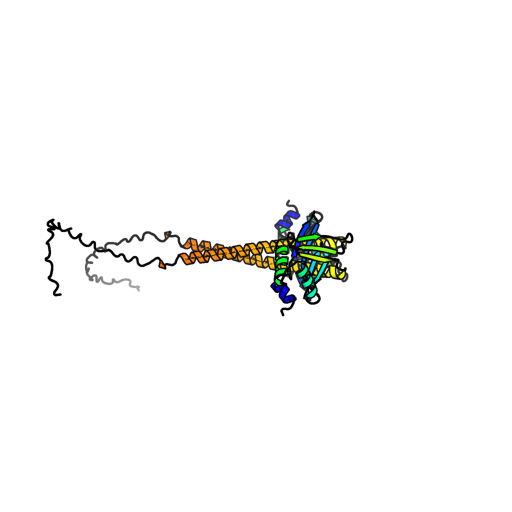-5.594 13.594 11.625 1 97.56 145 ALA B C 1
ATOM 2658 O O . ALA B 1 145 ? -6.25 14.586 11.953 1 97.56 145 ALA B O 1
ATOM 2659 N N . ALA B 1 146 ? -4.512 13.242 12.234 1 98.06 146 ALA B N 1
ATOM 2660 C CA . ALA B 1 146 ? -3.975 14.016 13.352 1 98.06 146 ALA B CA 1
ATOM 2661 C C . ALA B 1 146 ? -3.553 15.414 12.898 1 98.06 146 ALA B C 1
ATOM 2663 O O . ALA B 1 146 ? -3.809 16.406 13.586 1 98.06 146 ALA B O 1
ATOM 2664 N N . ALA B 1 147 ? -2.896 15.461 11.766 1 98.12 147 ALA B N 1
ATOM 2665 C CA . ALA B 1 147 ? -2.467 16.75 11.227 1 98.12 147 ALA B CA 1
ATOM 2666 C C . ALA B 1 147 ? -3.666 17.641 10.922 1 98.12 147 ALA B C 1
ATOM 2668 O O . ALA B 1 147 ? -3.637 18.844 11.188 1 98.12 147 ALA B O 1
ATOM 2669 N N . GLU B 1 148 ? -4.656 17.047 10.383 1 97.88 148 GLU B N 1
ATOM 2670 C CA . GLU B 1 148 ? -5.863 17.812 10.055 1 97.88 148 GLU B CA 1
ATOM 2671 C C . GLU B 1 148 ? -6.527 18.359 11.312 1 97.88 148 GLU B C 1
ATOM 2673 O O . GLU B 1 148 ? -7.004 19.5 11.32 1 97.88 148 GLU B O 1
ATOM 2678 N N . LYS B 1 149 ? -6.578 17.609 12.328 1 97.88 149 LYS B N 1
ATOM 2679 C CA . LYS B 1 149 ? -7.117 18.078 13.602 1 97.88 149 LYS B CA 1
ATOM 2680 C C . LYS B 1 149 ? -6.301 19.25 14.141 1 97.88 149 LYS B C 1
ATOM 2682 O O . LYS B 1 149 ? -6.863 20.203 14.68 1 97.88 149 LYS B O 1
ATOM 2687 N N . THR B 1 150 ? -5.051 19.109 14.016 1 97.25 150 THR B N 1
ATOM 2688 C CA . THR B 1 150 ? -4.164 20.188 14.453 1 97.25 150 THR B CA 1
ATOM 2689 C C . THR B 1 150 ? -4.434 21.469 13.664 1 97.25 150 THR B C 1
ATOM 2691 O O . THR B 1 150 ? -4.48 22.562 14.242 1 97.25 150 THR B O 1
ATOM 2694 N N . ILE B 1 151 ? -4.617 21.344 12.422 1 97.06 151 ILE B N 1
ATOM 2695 C CA . ILE B 1 151 ? -4.883 22.484 11.555 1 97.06 151 ILE B CA 1
ATOM 2696 C C . ILE B 1 151 ? -6.188 23.156 11.969 1 97.06 151 ILE B C 1
ATOM 2698 O O . ILE B 1 151 ? -6.25 24.391 12.094 1 97.06 151 ILE B O 1
ATOM 2702 N N . VAL B 1 152 ? -7.16 22.375 12.172 1 96.5 152 VAL B N 1
ATOM 2703 C CA . VAL B 1 152 ? -8.461 22.891 12.586 1 96.5 152 VAL B CA 1
ATOM 2704 C C . VAL B 1 152 ? -8.32 23.641 13.914 1 96.5 152 VAL B C 1
ATOM 2706 O O . VAL B 1 152 ? -8.875 24.719 14.086 1 96.5 152 VAL B O 1
ATOM 2709 N N . SER B 1 153 ? -7.645 23.078 14.781 1 95.62 153 SER B N 1
ATOM 2710 C CA . SER B 1 153 ? -7.434 23.688 16.094 1 95.62 153 SER B CA 1
ATOM 2711 C C . SER B 1 153 ? -6.684 25.016 15.977 1 95.62 153 SER B C 1
ATOM 2713 O O . SER B 1 153 ? -7.039 25.984 16.641 1 95.62 153 SER B O 1
ATOM 2715 N N . LEU B 1 154 ? -5.723 25.078 15.188 1 94.62 154 LEU B N 1
ATOM 2716 C CA . LEU B 1 154 ? -4.922 26.281 15.008 1 94.62 154 LEU B CA 1
ATOM 2717 C C . LEU B 1 154 ? -5.738 27.375 14.328 1 94.62 154 LEU B C 1
ATOM 2719 O O . LEU B 1 154 ? -5.602 28.547 14.672 1 94.62 154 LEU B O 1
ATOM 2723 N N . LYS B 1 155 ? -6.598 27.047 13.492 1 93.31 155 LYS B N 1
ATOM 2724 C CA . LYS B 1 155 ? -7.461 28.016 12.828 1 93.31 155 LYS B CA 1
ATOM 2725 C C . LYS B 1 155 ? -8.492 28.578 13.797 1 93.31 155 LYS B C 1
ATOM 2727 O O . LYS B 1 155 ? -8.82 29.766 13.734 1 93.31 155 LYS B O 1
ATOM 2732 N N . ALA B 1 156 ? -8.922 27.766 14.633 1 92 156 ALA B N 1
ATOM 2733 C CA . ALA B 1 156 ? -9.898 28.188 15.625 1 92 156 ALA B CA 1
ATOM 2734 C C . ALA B 1 156 ? -9.273 29.156 16.625 1 92 156 ALA B C 1
ATOM 2736 O O . ALA B 1 156 ? -9.93 30.094 17.078 1 92 156 ALA B O 1
ATOM 2737 N N . GLN B 1 157 ? -8.148 29 16.984 1 86.88 157 GLN B N 1
ATOM 2738 C CA . GLN B 1 157 ? -7.441 29.875 17.922 1 86.88 157 GLN B CA 1
ATOM 2739 C C . GLN B 1 157 ? -7.152 31.234 17.312 1 86.88 157 GLN B C 1
ATOM 2741 O O . GLN B 1 157 ? -7.184 32.25 18 1 86.88 157 GLN B O 1
ATOM 2746 N N . LYS B 1 158 ? -6.887 31.375 16.172 1 77.75 158 LYS B N 1
ATOM 2747 C CA . LYS B 1 158 ? -6.656 32.625 15.477 1 77.75 158 LYS B CA 1
ATOM 2748 C C . LYS B 1 158 ? -7.938 33.469 15.383 1 77.75 158 LYS B C 1
ATOM 2750 O O . LYS B 1 158 ? -7.91 34.688 15.531 1 77.75 158 LYS B O 1
ATOM 2755 N N . GLY B 1 159 ? -9 32.781 15.164 1 70.88 159 GLY B N 1
ATOM 2756 C CA . GLY B 1 159 ? -10.273 33.5 15.102 1 70.88 159 GLY B CA 1
ATOM 2757 C C . GLY B 1 159 ? -10.711 34.062 16.438 1 70.88 159 GLY B C 1
ATOM 2758 O O . GLY B 1 159 ? -11.32 35.125 16.484 1 70.88 159 GLY B O 1
ATOM 2759 N N . GLN B 1 160 ? -10.391 33.5 17.484 1 69.31 160 GLN B N 1
ATOM 2760 C CA . GLN B 1 160 ? -10.75 34 18.812 1 69.31 160 GLN B CA 1
ATOM 2761 C C . GLN B 1 160 ? -9.859 35.156 19.234 1 69.31 160 GLN B C 1
ATOM 2763 O O . GLN B 1 160 ? -10.305 36.062 19.922 1 69.31 160 GLN B O 1
ATOM 2768 N N . GLY B 1 161 ? -8.648 35.094 18.906 1 60.91 161 GLY B N 1
ATOM 2769 C CA . GLY B 1 161 ? -7.785 36.219 19.234 1 60.91 161 GLY B CA 1
ATOM 2770 C C . GLY B 1 161 ? -8.141 37.5 18.469 1 60.91 161 GLY B C 1
ATOM 2771 O O . GLY B 1 161 ? -8.023 38.594 19 1 60.91 161 GLY B O 1
ATOM 2772 N N . ALA B 1 162 ? -8.57 37.406 17.344 1 56.56 162 ALA B N 1
ATOM 2773 C CA . ALA B 1 162 ? -8.977 38.594 16.578 1 56.56 162 ALA B CA 1
ATOM 2774 C C . ALA B 1 162 ? -10.32 39.125 17.047 1 56.56 162 ALA B C 1
ATOM 2776 O O . ALA B 1 162 ? -10.594 40.312 16.938 1 56.56 162 ALA B O 1
ATOM 2777 N N . ALA B 1 163 ? -11.117 38.344 17.656 1 56.56 163 ALA B N 1
ATOM 2778 C CA . ALA B 1 163 ? -12.422 38.812 18.125 1 56.56 163 ALA B CA 1
ATOM 2779 C C . ALA B 1 163 ? -12.289 39.562 19.453 1 56.56 163 ALA B C 1
ATOM 2781 O O . ALA B 1 163 ? -13.188 40.312 19.844 1 56.56 163 ALA B O 1
ATOM 2782 N N . GLY B 1 164 ? -11.359 39.281 20.125 1 54.06 164 GLY B N 1
ATOM 2783 C CA . GLY B 1 164 ? -11.25 39.938 21.422 1 54.06 164 GLY B CA 1
ATOM 2784 C C . GLY B 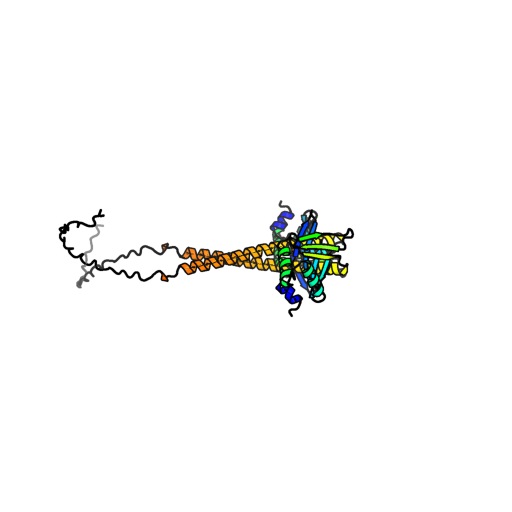1 164 ? -10.906 41.406 21.328 1 54.06 164 GLY B C 1
ATOM 2785 O O . GLY B 1 164 ? -10.961 42.125 22.328 1 54.06 164 GLY B O 1
ATOM 2786 N N . PHE B 1 165 ? -10.195 41.812 20.266 1 49.78 165 PHE B N 1
ATOM 2787 C CA . PHE B 1 165 ? -9.922 43.219 20.266 1 49.78 165 PHE B CA 1
ATOM 2788 C C . PHE B 1 165 ? -11.109 44 19.703 1 49.78 165 PHE B C 1
ATOM 2790 O O . PHE B 1 165 ? -11.055 44.5 18.562 1 49.78 165 PHE B O 1
ATOM 2797 N N . SER B 1 166 ? -12.305 43.531 19.797 1 49.12 166 SER B N 1
ATOM 2798 C CA . SER B 1 166 ? -13.352 44.5 19.5 1 49.12 166 SER B CA 1
ATOM 2799 C C . SER B 1 166 ? -13.219 45.719 20.391 1 49.12 166 SER B C 1
ATOM 2801 O O . SER B 1 166 ? -13.281 45.625 21.625 1 49.12 166 SER B O 1
ATOM 2803 N N . LEU B 1 167 ? -12.609 46.719 19.812 1 47.84 167 LEU B N 1
ATOM 2804 C CA . LEU B 1 167 ? -12.531 48.125 20.188 1 47.84 167 LEU B CA 1
ATOM 2805 C C . LEU B 1 167 ? -13.867 48.625 20.734 1 47.84 167 LEU B C 1
ATOM 2807 O O . LEU B 1 167 ? -14 49.781 21.125 1 47.84 167 LEU B O 1
ATOM 2811 N N . ASN B 1 168 ? -14.906 47.844 20.547 1 49.44 168 ASN B N 1
ATOM 2812 C CA . ASN B 1 168 ? -16.172 48.438 20.953 1 49.44 168 ASN B CA 1
ATOM 2813 C C . ASN B 1 168 ? -16.203 48.688 22.469 1 49.44 168 ASN B C 1
ATOM 2815 O O . ASN B 1 168 ? -17.156 49.281 22.984 1 49.44 168 ASN B O 1
ATOM 2819 N N . ASP B 1 169 ? -15.344 47.969 23.141 1 47.25 169 ASP B N 1
ATOM 2820 C CA . ASP B 1 169 ? -15.484 48.25 24.578 1 47.25 169 ASP B CA 1
ATOM 2821 C C . ASP B 1 169 ? -14.75 49.531 24.953 1 47.25 169 ASP B C 1
ATOM 2823 O O . ASP B 1 169 ? -14.461 49.75 26.141 1 47.25 169 ASP B O 1
ATOM 2827 N N . ILE B 1 170 ? -14.094 50.188 23.875 1 48.28 170 ILE B N 1
ATOM 2828 C CA . ILE B 1 170 ? -13.68 51.562 24.188 1 48.28 170 ILE B CA 1
ATOM 2829 C C . ILE B 1 170 ? -14.898 52.469 24.188 1 48.28 170 ILE B C 1
ATOM 2831 O O . ILE B 1 170 ? -15.281 53 23.141 1 48.28 170 ILE B O 1
ATOM 2835 N N . GLY B 1 171 ? -16.047 52.062 24.719 1 45.03 171 GLY B N 1
ATOM 2836 C CA . GLY B 1 171 ? -17.156 52.969 24.906 1 45.03 171 GLY B CA 1
ATOM 2837 C C . GLY B 1 171 ? -16.734 54.344 25.422 1 45.03 171 GLY B C 1
ATOM 2838 O O . GLY B 1 171 ? -15.656 54.469 26.016 1 45.03 171 GLY B O 1
ATOM 2839 N N . PRO B 1 172 ? -17.031 55.406 24.781 1 45.44 172 PRO B N 1
ATOM 2840 C CA . PRO B 1 172 ? -16.766 56.719 25.344 1 45.44 172 PRO B CA 1
ATOM 2841 C C . PRO B 1 172 ? -17.031 56.812 26.844 1 45.44 172 PRO B C 1
ATOM 2843 O O . PRO B 1 172 ? -18.078 56.375 27.312 1 45.44 172 PRO B O 1
ATOM 2846 N N . LYS B 1 173 ? -16.062 56.562 27.672 1 45.16 173 LYS B N 1
ATOM 2847 C CA . LYS B 1 173 ? -16.234 56.969 29.062 1 45.16 173 LYS B CA 1
ATOM 2848 C C . LYS B 1 173 ? -16.859 58.344 29.156 1 45.16 173 LYS B C 1
ATOM 2850 O O . LYS B 1 173 ? -16.281 59.344 28.719 1 45.16 173 LYS B O 1
ATOM 2855 N N . SER B 1 174 ? -18.109 58.531 28.938 1 43.97 174 SER B N 1
ATOM 2856 C CA . SER B 1 174 ? -18.781 59.719 29.406 1 43.97 174 SER B CA 1
ATOM 2857 C C . SER B 1 174 ? -18.391 60.062 30.844 1 43.97 174 SER B C 1
ATOM 2859 O O . SER B 1 174 ? -18.625 59.25 31.75 1 43.97 174 SER B O 1
ATOM 2861 N N . SER B 1 175 ? -17.203 60.688 31.094 1 41.41 175 SER B N 1
ATOM 2862 C CA . SER B 1 175 ? -16.891 61.406 32.344 1 41.41 175 SER B CA 1
ATOM 2863 C C . SER B 1 175 ? -18.062 62.25 32.781 1 41.41 175 SER B C 1
ATOM 2865 O O . SER B 1 175 ? -18.297 63.344 32.25 1 41.41 175 SER B O 1
ATOM 2867 N N . ASN B 1 176 ? -19.328 61.812 32.938 1 39.59 176 ASN B N 1
ATOM 2868 C CA . ASN B 1 176 ? -20.312 62.562 33.688 1 39.59 176 ASN B CA 1
ATOM 2869 C C . ASN B 1 176 ? -19.781 62.938 35.062 1 39.59 176 ASN B C 1
ATOM 2871 O O . ASN B 1 176 ? -19.625 62.094 35.938 1 39.59 176 ASN B O 1
ATOM 2875 N N . GLN B 1 177 ? -18.797 63.969 35.156 1 39.12 177 GLN B N 1
ATOM 2876 C CA . GLN B 1 177 ? -18.531 64.75 36.344 1 39.12 177 GLN B CA 1
ATOM 2877 C C . GLN B 1 177 ? -19.844 65.312 36.938 1 39.12 177 GLN B C 1
ATOM 2879 O O . GLN B 1 177 ? -20.469 66.188 36.344 1 39.12 177 GLN B O 1
ATOM 2884 N N . ALA B 1 178 ? -20.734 64.5 37.406 1 37.75 178 ALA B N 1
ATOM 2885 C CA . ALA B 1 178 ? -21.859 65 38.219 1 37.75 178 ALA B CA 1
ATOM 2886 C C . ALA B 1 178 ? -21.375 66 39.281 1 37.75 178 ALA B C 1
ATOM 2888 O O . ALA B 1 178 ? -20.391 65.688 40 1 37.75 178 ALA B O 1
ATOM 2889 N N . LYS B 1 179 ? -21.625 67.25 39.031 1 40.5 179 LYS B N 1
ATOM 2890 C CA . LYS B 1 179 ? -21.578 68.375 40 1 40.5 179 LYS B CA 1
ATOM 2891 C C . LYS B 1 179 ? -22.219 67.938 41.312 1 40.5 179 LYS B C 1
ATOM 2893 O O . LYS B 1 179 ? -23.328 67.438 41.344 1 40.5 179 LYS B O 1
ATOM 2898 N N . ALA B 1 180 ? -21.391 67.562 42.25 1 39.69 180 ALA B N 1
ATOM 2899 C CA . ALA B 1 180 ? -21.766 67.312 43.656 1 39.69 180 ALA B CA 1
ATOM 2900 C C . ALA B 1 180 ? -22.688 68.438 44.188 1 39.69 180 ALA B C 1
ATOM 2902 O O . ALA B 1 180 ? -22.328 69.625 44.156 1 39.69 180 ALA B O 1
ATOM 2903 N N . ARG B 1 181 ? -23.984 68.25 43.875 1 38 181 ARG B N 1
ATOM 2904 C CA . ARG B 1 181 ? -24.953 69.188 44.5 1 38 181 ARG B CA 1
ATOM 2905 C C . ARG B 1 181 ? -24.719 69.312 46 1 38 181 ARG B C 1
ATOM 2907 O O . ARG B 1 181 ? -24.312 68.375 46.656 1 38 181 ARG B O 1
ATOM 2914 N N . PRO B 1 182 ? -24.594 70.5 46.469 1 40.78 182 PRO B N 1
ATOM 2915 C CA . PRO B 1 182 ? -24.375 70.875 47.875 1 40.78 182 PRO B CA 1
ATOM 2916 C C . PRO B 1 182 ? -25.422 70.25 48.781 1 40.78 182 PRO B C 1
ATOM 2918 O O . PRO B 1 182 ? -26.609 70.25 48.469 1 40.78 182 PRO B O 1
ATOM 2921 N N . LYS B 1 183 ? -25.141 69.062 49.344 1 33.59 183 LYS B N 1
ATOM 2922 C CA . LYS B 1 183 ? -26.016 68.438 50.312 1 33.59 183 LYS B CA 1
ATOM 2923 C C . LYS B 1 183 ? -26.688 69.438 51.219 1 33.59 183 LYS B C 1
ATOM 2925 O O . LYS B 1 183 ? -26.031 70.312 51.844 1 33.59 183 LYS B O 1
ATOM 2930 N N . ALA B 1 184 ? -27.969 69.688 50.906 1 33.34 184 ALA B N 1
ATOM 2931 C CA . ALA B 1 184 ? -28.906 70.562 51.656 1 33.34 184 ALA B CA 1
ATOM 2932 C C . ALA B 1 184 ? -28.906 70.125 53.125 1 33.34 184 ALA B C 1
ATOM 2934 O O . ALA B 1 184 ? -28.562 69 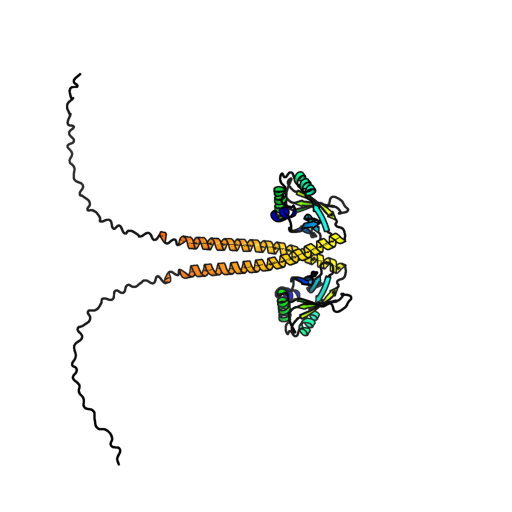53.469 1 33.34 184 ALA B O 1
ATOM 2935 N N . GLY B 1 185 ? -28.984 71.125 54.062 1 31.97 185 GLY B N 1
ATOM 2936 C CA . GLY B 1 185 ? -29.031 71.25 55.5 1 31.97 185 GLY B CA 1
ATOM 2937 C C . GLY B 1 185 ? -30.172 70.5 56.156 1 31.97 185 GLY B C 1
ATOM 2938 O O . GLY B 1 185 ? -31.344 70.812 55.938 1 31.97 185 GLY B O 1
ATOM 2939 N N . MET B 1 186 ? -30.219 69.188 56.031 1 32.47 186 MET B N 1
ATOM 2940 C CA . MET B 1 186 ? -31.297 68.375 56.594 1 32.47 186 MET B CA 1
ATOM 2941 C C . MET B 1 186 ? -31.656 68.875 58 1 32.47 186 MET B C 1
ATOM 2943 O O . MET B 1 186 ? -30.766 69.062 58.844 1 32.47 186 MET B O 1
ATOM 2947 N N . SER B 1 187 ? -32.875 69.312 58.156 1 28.5 187 SER B N 1
ATOM 2948 C CA . SER B 1 187 ? -33.594 69.875 59.312 1 28.5 187 SER B CA 1
ATOM 2949 C C . SER B 1 187 ? -33.78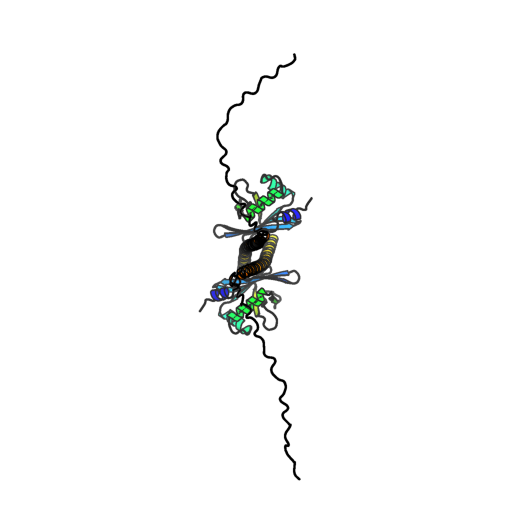1 68.812 60.406 1 28.5 187 SER B C 1
ATOM 2951 O O . SER B 1 187 ? -34 67.625 60.094 1 28.5 187 SER B O 1
ATOM 2953 N N . ALA B 1 188 ? -33.188 68.875 61.594 1 29.72 188 ALA B N 1
ATOM 2954 C CA . ALA B 1 188 ? -33.188 68.188 62.875 1 29.72 188 ALA B CA 1
ATOM 2955 C C . ALA B 1 188 ? -34.594 67.938 63.375 1 29.72 188 ALA B C 1
ATOM 2957 O O . ALA B 1 188 ? -35.219 68.812 63.969 1 29.72 188 ALA B O 1
ATOM 2958 N N . VAL B 1 189 ? -35.531 67.375 62.594 1 28.56 189 VAL B N 1
ATOM 2959 C CA . VAL B 1 189 ? -36.875 67.438 63.125 1 28.56 189 VAL B CA 1
ATOM 2960 C C . VAL B 1 189 ? -36.969 66.625 64.438 1 28.56 189 VAL B C 1
ATOM 2962 O O . VAL B 1 189 ? -36.156 65.688 64.625 1 28.56 189 VAL B O 1
ATOM 2965 N N . ASN B 1 190 ? -38 66.812 65.312 1 28.3 190 ASN B N 1
ATOM 2966 C CA . ASN B 1 190 ? -38.5 66.875 66.688 1 28.3 190 ASN B CA 1
ATOM 2967 C C . ASN B 1 190 ? -39.094 65.5 67.125 1 28.3 190 ASN B C 1
ATOM 2969 O O . ASN B 1 190 ? -39.875 64.938 66.375 1 28.3 190 ASN B O 1
ATOM 2973 N N . PRO B 1 191 ? -38.5 64.562 68.062 1 28.53 191 PRO B N 1
ATOM 2974 C CA . PRO B 1 191 ? -38.656 63.312 68.75 1 28.53 191 PRO B CA 1
ATOM 2975 C C . PRO B 1 191 ? -40.062 63.125 69.375 1 28.53 191 PRO B C 1
ATOM 2977 O O . PRO B 1 191 ? -40.312 62.125 70.062 1 28.53 191 PRO B O 1
ATOM 2980 N N . ASN B 1 192 ? -41.094 63.938 69.5 1 23.47 192 ASN B N 1
ATOM 2981 C CA . ASN B 1 192 ? -41.906 63.938 70.688 1 23.47 192 ASN B CA 1
ATOM 2982 C C . ASN B 1 192 ? -42.938 62.781 70.625 1 23.47 192 ASN B C 1
ATOM 2984 O O . ASN B 1 192 ? -43.812 62.719 71.5 1 23.47 192 ASN B O 1
ATOM 2988 N N . SER B 1 193 ? -43.344 61.969 69.562 1 25.61 193 SER B N 1
ATOM 2989 C CA . SER B 1 193 ? -44.781 61.656 69.75 1 25.61 193 SER B CA 1
ATOM 2990 C C . SER B 1 193 ? -45 60.469 70.625 1 25.61 193 SER B C 1
ATOM 2992 O O . SER B 1 193 ? -44.531 59.375 70.375 1 25.61 193 SER B O 1
ATOM 2994 N N . LYS B 1 194 ? -45.406 60.438 71.938 1 30.14 194 LYS B N 1
ATOM 2995 C CA . LYS B 1 194 ? -45.75 59.562 73.062 1 30.14 194 LYS B CA 1
ATOM 2996 C C . LYS B 1 194 ? -47.031 58.812 72.75 1 30.14 194 LYS B C 1
ATOM 2998 O O . LYS B 1 194 ? -47.531 58.125 73.688 1 30.14 194 LYS B O 1
ATOM 3003 N N . LYS B 1 195 ? -47.688 58.406 71.75 1 30.7 195 LYS B N 1
ATOM 3004 C CA . LYS B 1 195 ? -49.094 58.125 72.062 1 30.7 195 LYS B CA 1
ATOM 3005 C C . LYS B 1 195 ? -49.25 56.781 72.75 1 30.7 195 LYS B C 1
ATOM 3007 O O . LYS B 1 195 ? -48.531 55.844 72.5 1 30.7 195 LYS B O 1
ATOM 3012 N N . ARG B 1 196 ? -50.094 56.719 73.875 1 32.41 196 ARG B N 1
ATOM 3013 C CA . ARG B 1 196 ? -50.719 55.875 74.938 1 32.41 196 ARG B CA 1
ATOM 3014 C C . ARG B 1 196 ? -51.469 54.719 74.312 1 32.41 196 ARG B C 1
ATOM 3016 O O . ARG B 1 196 ? -52.188 54.906 73.312 1 32.41 196 ARG B O 1
ATOM 3023 N N . LYS B 1 197 ? -51.125 53.438 74.688 1 31.16 197 LYS B N 1
ATOM 3024 C CA . LYS B 1 197 ? -51.5 52.062 74.375 1 31.16 197 LYS B CA 1
ATOM 3025 C C . LYS B 1 197 ? -52.938 51.781 74.812 1 31.16 197 LYS B C 1
ATOM 3027 O O . LYS B 1 197 ? -53.281 51.938 76 1 31.16 197 LYS B O 1
ATOM 3032 N N . ALA B 1 198 ? -53.938 51.688 74 1 28.09 198 ALA B N 1
ATOM 3033 C CA . ALA B 1 198 ? -55.344 51.5 74.312 1 28.09 198 ALA B CA 1
ATOM 3034 C C . ALA B 1 198 ? -55.625 50.062 74.812 1 28.09 198 ALA B C 1
ATOM 3036 O O . ALA B 1 198 ? -54.844 49.156 74.5 1 28.09 198 ALA B O 1
ATOM 3037 N N . VAL B 1 199 ? -56.938 49.531 75.375 1 33.44 199 VAL B N 1
ATOM 3038 C CA . VAL B 1 199 ? -57.719 48.812 76.312 1 33.44 199 VAL B CA 1
ATOM 3039 C C . VAL B 1 199 ? -58.156 47.469 75.75 1 33.44 199 VAL B C 1
ATOM 3041 O O . VAL B 1 199 ? -58.562 46.562 76.5 1 33.44 199 VAL B O 1
ATOM 3044 N N . THR B 1 200 ? -57.688 46.75 74.812 1 25.86 200 THR B N 1
ATOM 3045 C CA . THR B 1 200 ? -58.875 46.062 74.312 1 25.86 200 THR B CA 1
ATOM 3046 C C . THR B 1 200 ? -59.375 45.031 75.312 1 25.86 200 THR B C 1
ATOM 3048 O O . THR B 1 200 ? -58.656 44.656 76.25 1 25.86 200 THR B O 1
ATOM 3051 N N . GLY B 1 201 ? -59.875 43.625 74.875 1 29.08 201 GLY B N 1
ATOM 3052 C CA . GLY B 1 201 ? -61.062 42.844 75 1 29.08 201 GLY B CA 1
ATOM 3053 C C . GLY B 1 201 ? -61 41.844 76.125 1 29.08 201 GLY B C 1
ATOM 3054 O O . GLY B 1 201 ? -59.969 41.25 76.375 1 29.08 201 GLY B O 1
ATOM 3055 N N . VAL B 1 202 ? -61.906 41.844 77.062 1 33.66 202 VAL B N 1
ATOM 3056 C CA . VAL B 1 202 ? -62.438 41.219 78.25 1 33.66 202 VAL B CA 1
ATOM 3057 C C . VAL B 1 202 ? -63.062 39.875 77.875 1 33.66 202 VAL B C 1
ATOM 3059 O O . VAL B 1 202 ? -63.969 39.812 77.062 1 33.66 202 VAL B O 1
ATOM 3062 N N . VAL B 1 203 ? -62.438 38.75 77.75 1 32.88 203 VAL B N 1
ATOM 3063 C CA . VAL B 1 203 ? -63.125 37.469 77.688 1 32.88 203 VAL B CA 1
ATOM 3064 C C . VAL B 1 203 ? -63.875 37.188 79 1 32.88 203 VAL B C 1
ATOM 3066 O O . VAL B 1 203 ? -63.25 37.062 80 1 32.88 203 VAL B O 1
ATOM 3069 N N . PHE B 1 204 ? -65.188 37.75 79.188 1 20.33 204 PHE B N 1
ATOM 3070 C CA . PHE B 1 204 ? -66.438 37.469 79.812 1 20.33 204 PHE B CA 1
ATOM 3071 C C . PHE B 1 204 ? -66.938 36.062 79.438 1 20.33 204 PHE B C 1
ATOM 3073 O O . PHE B 1 204 ? -67 35.75 78.25 1 20.33 204 PHE B O 1
ATOM 3080 N N . GLU B 1 205 ? -66.75 35.125 80.438 1 21.23 205 GLU B N 1
ATOM 3081 C CA . GLU B 1 205 ? -67.312 35.469 81.75 1 21.23 205 GLU B CA 1
ATOM 3082 C C . GLU B 1 205 ? -66.938 36.875 82.188 1 21.23 205 GLU B C 1
ATOM 3084 O O . GLU B 1 205 ? -65.938 37.406 81.75 1 21.23 205 GLU B O 1
#

=== Feature glossary ===
A reading guide for the features in this record.

Start from the sequence.

  · Sequence gives the chain of amino acids in standard one-letter code (A=alanine, C=cysteine, …, Y=tyrosine), read N→C. It is the only feature that is directly encoded by the gene; all structural features are derived from the folded form of this sequence.

Fold it, and you get atomic coordinates and the backbone conformation that goes with them.

  · Structure coordinates are given as an mmCIF _atom_site loop: one row per atom with element, residue name, chain id, sequence number, and x/y/z position in Å. Only the four main-chain atoms per residue are included here; side chains are omitted to keep the record compact.

  · Backbone dihedral angles. Every residue except chain termini has a φ (preceding-C → N → Cα → C) and a ψ (N → Cα → C → next-N). They are reported in degrees following the IUPAC sign convention. Secondary structure is essentially a statement about which (φ, ψ) basin each residue occupies.

  · Eight-state secondary structure (DSSP): H is the canonical α-helix, G the tighter 3₁₀-helix, I the wider π-helix; E/B are β-structure, T and S are turns and bends, and '-' is everything else. DSSP derives these from the pattern of main-chain N–H···O=C hydrogen bonds, not from the sequence.

  · SS3 is a coarse helix/strand/coil call (letters a/b/c) made by the P-SEA algorithm from inter-Cα distances and dihedrals. It is less detailed than DSSP but needs only Cα positions.

Summarize the fold with a handful of shape descriptors and a per-residue structural alphabet.

  · Radius of gyration (Rg) is the root-mean-square distance of Cα atoms from their centroid — a single number for overall size and compactness. A globular domain of N residues has Rg ≈ 2.2·N^0.38 Å; an extended or disordered chain has a much larger Rg. The Cα contact count is the number of residue pairs whose Cα atoms are within 8 Å and are more than four positions apart in sequence — a standard proxy for tertiary packing density. The bounding box is the smallest axis-aligned box enclosing all Cα atoms.

  · 3Di is Foldseek's structural alphabet. Each residue is assigned one of twenty discrete states based on how its Cα sits relative to its spatial (not sequential) neighbors. Aligning 3Di strings finds structural homologs roughly as well as full 3D superposition, but orders of magnitude faster.

  · Solvent-accessible surface area (SASA) is the area in Å² traced out by the centre of a 1.4 Å probe sphere (a water molecule) rolled over the protein's van der Waals surface (Shrake–Rupley / Lee–Richards construction). Buried residues have near-zero SASA; fully exposed residues can exceed 200 Å². The total SASA scales roughly with the number of surface residues.

Ask how reliable the model is.

  · For AlphaFold models, the B-factor field carries pLDDT — the model's own estimate of local accuracy on a 0–100 scale. Regions with pLDDT<50 should be treated as essentially unmodeled; they often correspond to intrinsically disordered segments.

  · For experimental (PDB) structures, the B-factor (temperature factor) quantifies the positional spread of each atom in the crystal — a combination of thermal vibration and static disorder — in units of Å². High B-factors mark flexible loops or poorly resolved regions; low B-factors mark the rigid, well-ordered core.

  · Predicted Aligned Error (PAE) is an AlphaFold confidence matrix: entry (i, j) is the expected error in the position of residue j, in ångströms, when the prediction is superimposed on the true structure at residue i. Low PAE within a block of residues means that block is internally rigid and well-predicted; high PAE between two blocks means their relative placement is uncertain even if each block individually is confident.

Place it in context: what it resembles, what it is annotated as, and how it looks.

  · Structural nearest neighbors (via Foldseek easy-search vs the PDB). Reported per hit: target PDB id, E-value, and alignment TM-score. A TM-score above ~0.5 is the conventional threshold for 'same fold'.

  · Functional annotations link the protein to curated databases. InterPro entries identify conserved domains and families by matching the sequence against member-database signatures (Pfam, PROSITE, CDD, …). Gene Ontology (GO) terms describe molecular function, biological process, and cellular component in a controlled vocabulary. CATH places the structure in a hierarchical fold classification (Class/Architecture/Topology/Homologous-superfamily). The organism is the source species.

  · The contact map is a binary N×N matrix image: pixel (i, j) is dark where Cα_i and Cα_j are within 8 Å and |i−j|>4. Because the |i−j|>4 filter removes local helical contacts, off-diagonal stripes parallel to the main diagonal indicate parallel β-sheets; stripes perpendicular to it indicate antiparallel β-sheets. The Ramachandran plot scatters every residue's (φ, ψ) pair against the sterically allowed regions. The PAE heatmap renders the predicted-aligned-error matrix.

  · Six rendered views show the 3D structure from the faces of a cube — i.e. along ±x, ±y, ±z. Rendering representation is drawn randomly per protein from cartoon (secondary-structure ribbons), sticks (backbone bonds), or molecular surface; coloring is either N→C rainbow (blue at the N-terminus through red at the C-terminus) or one color per chain.